Protein AF-0000000078669072 (afdb_homodimer)

InterPro domains:
  IPR003142 Biotin protein ligase, C-terminal [PF02237] (201-247)
  IPR004143 Biotinyl protein ligase (BPL) and lipoyl protein ligase (LPL), catalytic domain [PF03099] (19-138)
  IPR004143 Biotinyl protein ligase (BPL) and lipoyl protein ligase (LPL), catalytic domain [PS51733] (8-183)
  IPR004408 Biotin--acetyl-CoA-carboxylase ligase [TIGR00121] (12-247)
  IPR004408 Biotin--acetyl-CoA-carboxylase ligase [cd16442] (12-182)
  IPR008988 Transcriptional repressor, C-terminal [SSF50037] (202-247)
  IPR045864 Class II Aminoacyl-tRNA synthetase/Biotinyl protein ligase (BPL) and lipoyl protein ligase (LPL) [G3DSA:3.30.930.10] (1-196)
  IPR045864 Class II Aminoacyl-tRNA synthetase/Biotinyl protein ligase (BPL) and lipoyl protein ligase (LPL) [SSF55681] (4-198)

Nearest PDB structures (foldseek):
  2dkg-assembly1_A  TM=9.792E-01  e=9.071E-36  Pyrococcus horikoshii OT3
  2dve-assembly1_B  TM=9.594E-01  e=8.197E-35  Pyrococcus horikoshii
  2e41-assembly1_B  TM=9.534E-01  e=4.828E-34  Pyrococcus horikoshii OT3
  2ejf-assembly2_B  TM=9.557E-01  e=6.298E-33  Pyrococcus horikoshii OT3
  2dxu-assembly1_B  TM=9.522E-01  e=3.943E-32  Pyrococcus horikoshii

Secondary structure (DSSP, 8-state):
------SSTTSEEEEEEEES-HHHHHHHHGGGS-TT-EEEEEEESS-B-GGG-B--B-TTSEEEEEEE-----GGGTTHHHHHHHHHHHHHHHHTT---EEETTTEEEETTEEEEEEEEEEEEETTEEEEEEEEEEE-SSSPPPGGGTTTB--HHHHHSS---HHHHHHHHHHHHHHHHHHHHTT-HHHHHHHHHHTBSSTTSEEEEE-SS-EEEEEEEEE-TTSPEEEE-TTS-EEEE-TTS-EEEE-/------SSTTSEEEEEEEES-HHHHHHHHGGGS-TT-EEEEEEESS-B-GGG-B--B-TTSEEEEEEE-----GGGTTHHHHHHHHHHHHHHHHTT---EEETTTEEEETTEEEEEEEEEEEEETTEEEEEEEEEEE-SSSPPPGGGTTTB--HHHHHSS---HHHHHHHHHHHHHHHHHHHHTT-HHHHHHHHHHTBSSTTSEEEEE-SS-EEEEEEEEE-TTSPEEEE-TTS-EEEE-TTS-EEEE-

Sequence (498 aa):
MLDINTEIIGRKVIYLQEVESTNELAKKIAPQEEEGTIIVADIQRRGRGRKLRKWISPKGGLWMSVILKPNVHLVHITKLVFVSALAVVETLAEFGIEGKIKWPNDVLVNRKKICGILSEGKYSTDSVEYVVLGIGLNVNNEIPVDLLDVAISMKDVLGFRVPLVEVFRNLLEKLDKWYLRYLDGQYALILEEWKAYSAVIGKEVRIVGDNEEIIGTAVDVSDDGSLIIALKDGTLKKIYYGDVSLRFSMLDINTEIIGRKVIYLQEVESTNELAKKIAPQEEEGTIIVADIQRRGRGRKLRKWISPKGGLWMSVILKPNVHLVHITKLVFVSALAVVETLAEFGIEGKIKWPNDVLVNRKKICGILSEGKYSTDSVEYVVLGIGLNVNNEIPVDLLDVAISMKDVLGFRVPLVEVFRNLLEKLDKWYLRYLDGQYALILEEWKAYSAVIGKEVRIVGDNEEIIGTAVDVSDDGSLIIALKDGTLKKIYYGDVSLRFS

Foldseek 3Di:
DLPFDFDFAPPAEAEEQEEQAQLVVCVVCLLPDGFRYKYWYQAHNAYADAPRDGDHRHGQKTKMKGKHFAWDWPLQQQLLLLLLQLLLQVLLVVVPFHWFAEPDFFIDGPQATFKGWDKDFDDDPTGTSIIMIIMIGAAGDDDDPVRPVHHDYVCRVVVHHDDPSSSVSSSRRSSSVSVVCVSVVVQVVSQVSNVVRHPQAQAWKWKDFPPDIAIFHFHGADSSGWTWGQHPVRDIDTHDDRGIDIGGD/DLPFDFDFAPPAEAEEQEDQAQLVVCVVCLLPDGFRYKYWYQAHNADADAPRDGDHRHGQWTKMKGKHFAWDWPLQQQLLLLLLQLLLQVLCVVVVFHWFAEPPFFIDGPQATFKGWDKDFDDDPTGTSIIMIIMIGAAGDDDDPVRVVHHDYVCRVVVHHDDPSSSVSSSRRSSNVSVVCVSVVVQVVSQVSNVVRHPQAQAWKWKDFPPDIAIFHFHGADSSGWTWGQHPVRDIDTHDDRGIDIGGD

Structure (mmCIF, N/CA/C/O backbone):
data_AF-0000000078669072-model_v1
#
loop_
_entity.id
_entity.type
_entity.pdbx_description
1 polymer 'Biotin-protein ligase'
#
loop_
_atom_site.group_PDB
_atom_site.id
_atom_site.type_symbol
_atom_site.label_atom_id
_atom_site.label_alt_id
_atom_site.label_comp_id
_atom_site.label_asym_id
_atom_site.label_entity_id
_atom_site.label_seq_id
_atom_site.pdbx_PDB_ins_code
_atom_site.Cartn_x
_atom_site.Cartn_y
_atom_site.Cartn_z
_atom_site.occupancy
_atom_site.B_iso_or_equiv
_atom_site.auth_seq_id
_atom_site.auth_comp_id
_atom_site.auth_asym_id
_atom_site.auth_atom_id
_atom_site.pdbx_PDB_model_num
ATOM 1 N N . MET A 1 1 ? -8.117 3.502 1.57 1 88.44 1 MET A N 1
ATOM 2 C CA . MET A 1 1 ? -7.363 3.961 0.411 1 88.44 1 MET A CA 1
ATOM 3 C C . MET A 1 1 ? -7.555 3.018 -0.772 1 88.44 1 MET A C 1
ATOM 5 O O . MET A 1 1 ? -7.848 3.461 -1.884 1 88.44 1 MET A O 1
ATOM 9 N N . LEU A 1 2 ? -7.406 1.741 -0.565 1 88.75 2 LEU A N 1
ATOM 10 C CA . LEU A 1 2 ? -7.531 0.779 -1.654 1 88.75 2 LEU A CA 1
ATOM 11 C C . LEU A 1 2 ? -8.938 0.185 -1.699 1 88.75 2 LEU A C 1
ATOM 13 O O . LEU A 1 2 ? -9.32 -0.438 -2.691 1 88.75 2 LEU A O 1
ATOM 17 N N . ASP A 1 3 ? -9.742 0.428 -0.735 1 85.06 3 ASP A N 1
ATOM 18 C CA . ASP A 1 3 ? -11.125 -0.04 -0.673 1 85.06 3 ASP A CA 1
ATOM 19 C C . ASP A 1 3 ? -11.203 -1.546 -0.914 1 85.06 3 ASP A C 1
ATOM 21 O O . ASP A 1 3 ? -11.984 -2.004 -1.755 1 85.06 3 ASP A O 1
ATOM 25 N N . ILE A 1 4 ? -10.32 -2.271 -0.285 1 89.56 4 ILE A N 1
ATOM 26 C CA . ILE A 1 4 ? -10.305 -3.727 -0.397 1 89.56 4 ILE A CA 1
ATOM 27 C C . ILE A 1 4 ? -11.328 -4.332 0.555 1 89.56 4 ILE A C 1
ATOM 29 O O . ILE A 1 4 ? -11.32 -4.047 1.755 1 89.56 4 ILE A O 1
ATOM 33 N N . ASN A 1 5 ? -12.234 -5.047 0.051 1 90.38 5 ASN A N 1
ATOM 34 C CA . ASN A 1 5 ? -13.258 -5.734 0.83 1 90.38 5 ASN A CA 1
ATOM 35 C C . ASN A 1 5 ? -12.992 -7.238 0.899 1 90.38 5 ASN A C 1
ATOM 37 O O . ASN A 1 5 ? -13.547 -8.008 0.108 1 90.38 5 ASN A O 1
ATOM 41 N N . THR A 1 6 ? -12.172 -7.695 1.746 1 95.38 6 THR A N 1
ATOM 42 C CA . THR A 1 6 ? -11.773 -9.094 1.903 1 95.38 6 THR A CA 1
ATOM 43 C C . THR A 1 6 ? -11.781 -9.492 3.375 1 95.38 6 THR A C 1
ATOM 45 O O . THR A 1 6 ? -11.805 -8.633 4.258 1 95.38 6 THR A O 1
ATOM 48 N N . GLU A 1 7 ? -11.828 -10.727 3.609 1 95.88 7 GLU A N 1
ATOM 49 C CA . GLU A 1 7 ? -11.82 -11.242 4.973 1 95.88 7 GLU A CA 1
ATOM 50 C C . GLU A 1 7 ? -10.398 -11.555 5.438 1 95.88 7 GLU A C 1
ATOM 52 O O . GLU A 1 7 ? -10.023 -11.219 6.562 1 95.88 7 GLU A O 1
ATOM 57 N N . ILE A 1 8 ? -9.625 -12.172 4.59 1 97.5 8 ILE A N 1
ATOM 58 C CA . ILE A 1 8 ? -8.297 -12.617 4.988 1 97.5 8 ILE A CA 1
ATOM 59 C C . ILE A 1 8 ? -7.242 -11.953 4.113 1 97.5 8 ILE A C 1
ATOM 61 O O . ILE A 1 8 ? -6.289 -11.359 4.621 1 97.5 8 ILE A O 1
ATOM 65 N N . ILE A 1 9 ? -7.438 -12 2.795 1 98.12 9 ILE A N 1
ATOM 66 C CA . ILE A 1 9 ? -6.422 -11.617 1.82 1 98.12 9 ILE A CA 1
ATOM 67 C C . ILE A 1 9 ? -6.383 -10.094 1.692 1 98.12 9 ILE A C 1
ATOM 69 O O . ILE A 1 9 ? -7.418 -9.453 1.491 1 98.12 9 ILE A O 1
ATOM 73 N N . GLY A 1 10 ? -5.242 -9.5 1.862 1 97.62 10 GLY A N 1
ATOM 74 C CA . GLY A 1 10 ? -5.066 -8.094 1.546 1 97.62 10 GLY A CA 1
ATOM 75 C C . GLY A 1 10 ? -5.301 -7.18 2.734 1 97.62 10 GLY A C 1
ATOM 76 O O . GLY A 1 10 ? -5.398 -5.961 2.578 1 97.62 10 GLY A O 1
ATOM 77 N N . ARG A 1 11 ? -5.449 -7.793 3.9 1 96.5 11 ARG A N 1
ATOM 78 C CA . ARG A 1 11 ? -5.574 -6.965 5.098 1 96.5 11 ARG A CA 1
ATOM 79 C C . ARG A 1 11 ? -4.312 -6.137 5.324 1 96.5 11 ARG A C 1
ATOM 81 O O . ARG A 1 11 ? -4.371 -5.059 5.918 1 96.5 11 ARG A O 1
ATOM 88 N N . LYS A 1 12 ? -3.229 -6.641 4.922 1 97.88 12 LYS A N 1
ATOM 89 C CA . LYS A 1 12 ? -1.944 -5.949 4.848 1 97.88 12 LYS A CA 1
ATOM 90 C C . LYS A 1 12 ? -1.338 -6.07 3.451 1 97.88 12 LYS A C 1
ATOM 92 O O . LYS A 1 12 ? -1.28 -7.168 2.887 1 97.88 12 LYS A O 1
ATOM 97 N N . VAL A 1 13 ? -0.982 -4.953 2.865 1 98.56 13 VAL A N 1
ATOM 98 C CA . VAL A 1 13 ? -0.354 -4.918 1.549 1 98.56 13 VAL A CA 1
ATOM 99 C C . VAL A 1 13 ? 0.987 -4.191 1.634 1 98.56 13 VAL A C 1
ATOM 101 O O . VAL A 1 13 ? 1.066 -3.082 2.164 1 98.56 13 VAL A O 1
ATOM 104 N N . ILE A 1 14 ? 2.004 -4.816 1.202 1 98.5 14 ILE A N 1
ATOM 105 C CA . ILE A 1 14 ? 3.322 -4.211 1.048 1 98.5 14 ILE A CA 1
ATOM 106 C C . ILE A 1 14 ? 3.584 -3.914 -0.427 1 98.5 14 ILE A C 1
ATOM 108 O O . ILE A 1 14 ? 3.705 -4.832 -1.241 1 98.5 14 ILE A O 1
ATOM 112 N N . TYR A 1 15 ? 3.609 -2.703 -0.78 1 98.25 15 TYR A N 1
ATOM 113 C CA . TYR A 1 15 ? 3.891 -2.254 -2.139 1 98.25 15 TYR A CA 1
ATOM 114 C C . TYR A 1 15 ? 5.336 -1.784 -2.27 1 98.25 15 TYR A C 1
ATOM 116 O O . TYR A 1 15 ? 5.832 -1.044 -1.418 1 98.25 15 TYR A O 1
ATOM 124 N N . LEU A 1 16 ? 6.02 -2.184 -3.305 1 98.06 16 LEU A N 1
ATOM 125 C CA . LEU A 1 16 ? 7.379 -1.764 -3.625 1 98.06 16 LEU A CA 1
ATOM 126 C C . LEU A 1 16 ? 7.465 -1.241 -5.055 1 98.06 16 LEU A C 1
ATOM 128 O O . LEU A 1 16 ? 6.891 -1.835 -5.973 1 98.06 16 LEU A O 1
ATOM 132 N N . GLN A 1 17 ? 8.211 -0.152 -5.238 1 96.94 17 GLN A N 1
ATOM 133 C CA . GLN A 1 17 ? 8.461 0.299 -6.602 1 96.94 17 GLN A CA 1
ATOM 134 C C . GLN A 1 17 ? 9.297 -0.717 -7.375 1 96.94 17 GLN A C 1
ATOM 136 O O . GLN A 1 17 ? 9.07 -0.938 -8.57 1 96.94 17 GLN A O 1
ATOM 141 N N . GLU A 1 18 ? 10.242 -1.271 -6.656 1 96.88 18 GLU A N 1
ATOM 142 C CA . GLU A 1 18 ? 11.117 -2.277 -7.25 1 96.88 18 GLU A CA 1
ATOM 143 C C . GLU A 1 18 ? 11.523 -3.332 -6.223 1 96.88 18 GLU A C 1
ATOM 145 O O . GLU A 1 18 ? 11.719 -3.018 -5.051 1 96.88 18 GLU A O 1
ATOM 150 N N . VAL A 1 19 ? 11.664 -4.559 -6.641 1 97.62 19 VAL A N 1
ATOM 151 C CA . VAL A 1 19 ? 12.086 -5.672 -5.793 1 97.62 19 VAL A CA 1
ATOM 152 C C . VAL A 1 19 ? 12.789 -6.73 -6.645 1 97.62 19 VAL A C 1
ATOM 154 O O . VAL A 1 19 ? 12.625 -6.762 -7.867 1 97.62 19 VAL A O 1
ATOM 157 N N . GLU A 1 20 ? 13.617 -7.547 -6.074 1 97.25 20 GLU A N 1
ATOM 158 C CA . GLU A 1 20 ? 14.188 -8.664 -6.82 1 97.25 20 GLU A CA 1
ATOM 159 C C . GLU A 1 20 ? 13.109 -9.656 -7.242 1 97.25 20 GLU A C 1
ATOM 161 O O . GLU A 1 20 ? 12.953 -9.945 -8.43 1 97.25 20 GLU A O 1
ATOM 166 N N . SER A 1 21 ? 12.359 -10.172 -6.258 1 97.69 21 SER A N 1
ATOM 167 C CA . SER A 1 21 ? 11.234 -11.07 -6.465 1 97.69 21 SER A CA 1
ATOM 168 C C . SER A 1 21 ? 10.227 -10.969 -5.328 1 97.69 21 SER A C 1
ATOM 170 O O . SER A 1 21 ? 10.594 -11.055 -4.156 1 97.69 21 SER A O 1
AT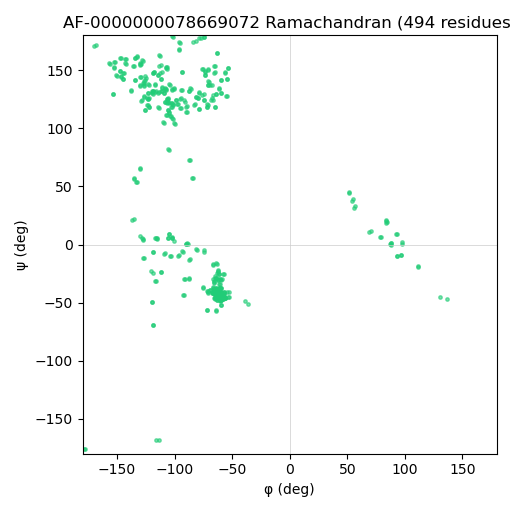OM 172 N N . THR A 1 22 ? 8.969 -10.797 -5.691 1 98.25 22 THR A N 1
ATOM 173 C CA . THR A 1 22 ? 7.945 -10.719 -4.656 1 98.25 22 THR A CA 1
ATOM 174 C C . THR A 1 22 ? 7.848 -12.039 -3.893 1 98.25 22 THR A C 1
ATOM 176 O O . THR A 1 22 ? 7.633 -12.047 -2.678 1 98.25 22 THR A O 1
ATOM 179 N N . ASN A 1 23 ? 8 -13.156 -4.578 1 97.31 23 ASN A N 1
ATOM 180 C CA . ASN A 1 23 ? 7.984 -14.445 -3.893 1 97.31 23 ASN A CA 1
ATOM 181 C C . ASN A 1 23 ? 9.148 -14.57 -2.91 1 97.31 23 ASN A C 1
ATOM 183 O O . ASN A 1 23 ? 8.969 -15.07 -1.797 1 97.31 23 ASN A O 1
ATOM 187 N N . GLU A 1 24 ? 10.312 -14.219 -3.398 1 96.5 24 GLU A N 1
ATOM 188 C CA . GLU A 1 24 ? 11.477 -14.312 -2.523 1 96.5 24 GLU A CA 1
ATOM 189 C C . GLU A 1 24 ? 11.289 -13.477 -1.264 1 96.5 24 GLU A C 1
ATOM 191 O O . GLU A 1 24 ? 11.586 -13.93 -0.157 1 96.5 24 GLU A O 1
ATOM 196 N N . LEU A 1 25 ? 10.844 -12.273 -1.454 1 97.69 25 LEU A N 1
ATOM 197 C CA . LEU A 1 25 ? 10.602 -11.414 -0.299 1 97.69 25 LEU A CA 1
ATOM 198 C C . LEU A 1 25 ? 9.516 -12.008 0.6 1 97.69 25 LEU A C 1
ATOM 200 O O . LEU A 1 25 ? 9.656 -12.008 1.825 1 97.69 25 LEU A O 1
ATOM 204 N N . ALA A 1 26 ? 8.43 -12.469 0.052 1 98.12 26 ALA A N 1
ATOM 205 C CA . ALA A 1 26 ? 7.348 -13.078 0.817 1 98.12 26 ALA A CA 1
ATOM 206 C C . ALA A 1 26 ? 7.855 -14.242 1.659 1 98.12 26 ALA A C 1
ATOM 208 O O . ALA A 1 26 ? 7.512 -14.359 2.838 1 98.12 26 ALA A O 1
ATOM 209 N N . LYS A 1 27 ? 8.648 -15.094 1.07 1 96.25 27 LYS A N 1
ATOM 210 C CA . LYS A 1 27 ? 9.195 -16.234 1.792 1 96.25 27 LYS A CA 1
ATOM 211 C C . LYS A 1 27 ? 10.039 -15.789 2.98 1 96.25 27 LYS A C 1
ATOM 213 O O . LYS A 1 27 ? 9.984 -16.391 4.055 1 96.25 27 LYS A O 1
ATOM 218 N N . LYS A 1 28 ? 10.812 -14.773 2.717 1 96.81 28 LYS A N 1
ATOM 219 C CA . LYS A 1 28 ? 11.703 -14.258 3.758 1 96.81 28 LYS A CA 1
ATOM 220 C C . LYS A 1 28 ? 10.906 -13.789 4.973 1 96.81 28 LYS A C 1
ATOM 222 O O . LYS A 1 28 ? 11.312 -14.016 6.113 1 96.81 28 LYS A O 1
ATOM 227 N N . ILE A 1 29 ? 9.773 -13.195 4.801 1 96.94 29 ILE A N 1
ATOM 228 C CA . ILE A 1 29 ? 9.086 -12.555 5.918 1 96.94 29 ILE A CA 1
ATOM 229 C C . ILE A 1 29 ? 7.93 -13.43 6.387 1 96.94 29 ILE A C 1
ATOM 231 O O . ILE A 1 29 ? 7.352 -13.188 7.449 1 96.94 29 ILE A O 1
ATOM 235 N N . ALA A 1 30 ? 7.578 -14.461 5.676 1 96.56 30 ALA A N 1
ATOM 236 C CA . ALA A 1 30 ? 6.391 -15.289 5.891 1 96.56 30 ALA A CA 1
ATOM 237 C C . ALA A 1 30 ? 6.324 -15.789 7.328 1 96.56 30 ALA A C 1
ATOM 239 O O . ALA A 1 30 ? 5.266 -15.75 7.957 1 96.56 30 ALA A O 1
ATOM 240 N N . PRO A 1 31 ? 7.434 -16.281 7.906 1 94.69 31 PRO A N 1
ATOM 241 C CA . PRO A 1 31 ? 7.348 -16.844 9.258 1 94.69 31 PRO A CA 1
ATOM 242 C C . PRO A 1 31 ? 6.824 -15.828 10.281 1 94.69 31 PRO A C 1
ATOM 244 O O . PRO A 1 31 ? 6.164 -16.219 11.25 1 94.69 31 PRO A O 1
ATOM 247 N N . GLN A 1 32 ? 6.996 -14.492 10.023 1 94.88 32 GLN A N 1
ATOM 248 C CA . GLN A 1 32 ? 6.633 -13.477 11.008 1 94.88 32 GLN A CA 1
ATOM 249 C C . GLN A 1 32 ? 5.484 -12.609 10.5 1 94.88 32 GLN A C 1
ATOM 251 O O . GLN A 1 32 ? 5.137 -11.602 11.125 1 94.88 32 GLN A O 1
ATOM 256 N N . GLU A 1 33 ? 5.004 -12.961 9.422 1 96.5 33 GLU A N 1
ATOM 257 C CA . GLU A 1 33 ? 3.963 -12.141 8.812 1 96.5 33 GLU A CA 1
ATOM 258 C C . GLU A 1 33 ? 2.596 -12.805 8.914 1 96.5 33 GLU A C 1
ATOM 260 O O . GLU A 1 33 ? 2.5 -14.039 8.914 1 96.5 33 GLU A O 1
ATOM 265 N N . GLU A 1 34 ? 1.589 -12.016 8.961 1 96.94 34 GLU A N 1
ATOM 266 C CA . GLU A 1 34 ? 0.23 -12.539 9.055 1 96.94 34 GLU A CA 1
ATOM 267 C C . GLU A 1 34 ? -0.224 -13.148 7.73 1 96.94 34 GLU A C 1
ATOM 269 O O . GLU A 1 34 ? 0.178 -12.688 6.66 1 96.94 34 GLU A O 1
ATOM 274 N N . GLU A 1 35 ? -1.047 -14.219 7.82 1 98.12 35 GLU A N 1
ATOM 275 C CA . GLU A 1 35 ? -1.693 -14.781 6.641 1 98.12 35 GLU A CA 1
ATOM 276 C C . GLU A 1 35 ? -2.484 -13.719 5.883 1 98.12 35 GLU A C 1
ATOM 278 O O . GLU A 1 35 ? -3.145 -12.875 6.492 1 98.12 35 GLU A O 1
ATOM 283 N N . GLY A 1 36 ? -2.43 -13.828 4.594 1 98.38 36 GLY A N 1
ATOM 284 C CA . GLY A 1 36 ? -3.189 -12.914 3.756 1 98.38 36 GLY A CA 1
ATOM 285 C C . GLY A 1 36 ? -2.389 -11.703 3.318 1 98.38 36 GLY A C 1
ATOM 286 O O . GLY A 1 36 ? -2.834 -10.93 2.463 1 98.38 36 GLY A O 1
ATOM 287 N N . THR A 1 37 ? -1.19 -11.469 3.863 1 98.69 37 THR A N 1
ATOM 288 C CA . THR A 1 37 ? -0.353 -10.336 3.48 1 98.69 37 THR A CA 1
ATOM 289 C C . THR A 1 37 ? 0.03 -10.422 2.006 1 98.69 37 THR A C 1
ATOM 291 O O . THR A 1 37 ? 0.388 -11.5 1.514 1 98.69 37 THR A O 1
ATOM 294 N N . ILE A 1 38 ? -0.096 -9.32 1.34 1 98.75 38 ILE A N 1
ATOM 295 C CA . ILE A 1 38 ? 0.246 -9.234 -0.076 1 98.75 38 ILE A CA 1
ATOM 296 C C . ILE A 1 38 ? 1.544 -8.445 -0.244 1 98.75 38 ILE A C 1
ATOM 298 O O . ILE A 1 38 ? 1.74 -7.414 0.402 1 98.75 38 ILE A O 1
ATOM 302 N N . ILE A 1 39 ? 2.441 -8.922 -1.012 1 98.75 39 ILE A N 1
ATOM 303 C CA . ILE A 1 39 ? 3.553 -8.148 -1.557 1 98.75 39 ILE A CA 1
ATOM 304 C C . ILE A 1 39 ? 3.309 -7.867 -3.037 1 98.75 39 ILE A C 1
ATOM 306 O O . ILE A 1 39 ? 3.029 -8.781 -3.812 1 98.75 39 ILE A O 1
ATOM 310 N N . VAL A 1 40 ? 3.34 -6.672 -3.434 1 98.62 40 VAL A N 1
ATOM 311 C CA . VAL A 1 40 ? 3.133 -6.285 -4.824 1 98.62 40 VAL A CA 1
ATOM 312 C C . VAL A 1 40 ? 4.191 -5.266 -5.242 1 98.62 40 VAL A C 1
ATOM 314 O O . VAL A 1 40 ? 4.609 -4.43 -4.434 1 98.62 40 VAL A O 1
ATOM 317 N N . ALA A 1 41 ? 4.676 -5.367 -6.48 1 98.12 41 ALA A N 1
ATOM 318 C CA . ALA A 1 41 ? 5.742 -4.477 -6.938 1 98.12 41 ALA A CA 1
ATOM 319 C C . ALA A 1 41 ? 5.453 -3.951 -8.336 1 98.12 41 ALA A C 1
ATOM 321 O O . ALA A 1 41 ? 4.797 -4.625 -9.141 1 98.12 41 ALA A O 1
ATOM 322 N N . ASP A 1 42 ? 6 -2.773 -8.641 1 97.69 42 ASP A N 1
ATOM 323 C CA . ASP A 1 42 ? 5.914 -2.236 -9.992 1 97.69 42 ASP A CA 1
ATOM 324 C C . ASP A 1 42 ? 6.871 -2.963 -10.938 1 97.69 42 ASP A C 1
ATOM 326 O O . ASP A 1 42 ? 6.574 -3.131 -12.117 1 97.69 42 ASP A O 1
ATOM 330 N N . ILE A 1 43 ? 8.039 -3.293 -10.367 1 97.69 43 ILE A N 1
ATOM 331 C CA . ILE A 1 43 ? 9.086 -3.926 -11.156 1 97.69 43 ILE A CA 1
ATOM 332 C C . ILE A 1 43 ? 9.734 -5.055 -10.359 1 97.69 43 ILE A C 1
ATOM 334 O O . ILE A 1 43 ? 10 -4.898 -9.164 1 97.69 43 ILE A O 1
ATOM 338 N N . GLN A 1 44 ? 9.891 -6.184 -10.961 1 97.81 44 GLN A N 1
ATOM 339 C CA . GLN A 1 44 ? 10.766 -7.223 -10.43 1 97.81 44 GLN A CA 1
ATOM 340 C C . GLN A 1 44 ? 12.031 -7.355 -11.273 1 97.81 44 GLN A C 1
ATOM 342 O O . GLN A 1 44 ? 11.961 -7.422 -12.5 1 97.81 44 GLN A O 1
ATOM 347 N N . ARG A 1 45 ? 13.141 -7.43 -10.633 1 96.88 45 ARG A N 1
ATOM 348 C CA . ARG A 1 45 ? 14.406 -7.57 -11.352 1 96.88 45 ARG A CA 1
ATOM 349 C C . ARG A 1 45 ? 14.719 -9.039 -11.625 1 96.88 45 ARG A C 1
ATOM 351 O O . ARG A 1 45 ? 15.414 -9.352 -12.594 1 96.88 45 ARG A O 1
ATOM 358 N N . ARG A 1 46 ? 14.227 -9.891 -10.719 1 95.06 46 ARG A N 1
ATOM 359 C CA . ARG A 1 46 ? 14.438 -11.328 -10.852 1 95.06 46 ARG A CA 1
ATOM 360 C C . ARG A 1 46 ? 13.141 -12.094 -10.648 1 95.06 46 ARG A C 1
ATOM 362 O O . ARG A 1 46 ? 13.078 -13.008 -9.82 1 95.06 46 ARG A O 1
ATOM 369 N N . GLY A 1 47 ? 12.195 -11.641 -11.445 1 94.25 47 GLY A N 1
ATOM 370 C CA . GLY A 1 47 ? 10.953 -12.398 -11.398 1 94.25 47 GLY A CA 1
ATOM 371 C C . GLY A 1 47 ? 11.148 -13.875 -11.695 1 94.25 47 GLY A C 1
ATOM 372 O O . GLY A 1 47 ? 11.992 -14.242 -12.508 1 94.25 47 GLY A O 1
ATOM 373 N N . ARG A 1 48 ? 10.344 -14.727 -11.094 1 89.25 48 ARG A N 1
ATOM 374 C CA . ARG A 1 48 ? 10.578 -16.172 -11.203 1 89.25 48 ARG A CA 1
ATOM 375 C C . ARG A 1 48 ? 9.344 -16.891 -11.727 1 89.25 48 ARG A C 1
ATOM 377 O O . ARG A 1 48 ? 8.211 -16.516 -11.398 1 89.25 48 ARG A O 1
ATOM 384 N N . GLY A 1 49 ? 9.664 -17.828 -12.477 1 89.19 49 GLY A N 1
ATOM 385 C CA . GLY A 1 49 ? 8.68 -18.844 -12.859 1 89.19 49 GLY A CA 1
ATOM 386 C C . GLY A 1 49 ? 9 -20.219 -12.305 1 89.19 49 GLY A C 1
ATOM 387 O O . GLY A 1 49 ? 9.805 -20.359 -11.383 1 89.19 49 GLY A O 1
ATOM 388 N N . ARG A 1 50 ? 8.305 -21.188 -12.805 1 82.5 50 ARG A N 1
ATOM 389 C CA . ARG A 1 50 ? 8.578 -22.562 -12.383 1 82.5 50 ARG A CA 1
ATOM 390 C C . ARG A 1 50 ? 9.914 -23.047 -12.945 1 82.5 50 ARG A C 1
ATOM 392 O O . ARG A 1 50 ? 10.359 -22.562 -13.992 1 82.5 50 ARG A O 1
ATOM 399 N N . LYS A 1 51 ? 10.508 -23.906 -12.242 1 80.44 51 LYS A N 1
ATOM 400 C CA . LYS A 1 51 ? 11.734 -24.578 -12.664 1 80.44 51 LYS A CA 1
ATOM 401 C C . LYS A 1 51 ? 12.828 -23.562 -13 1 80.44 51 LYS A C 1
ATOM 403 O O . LYS A 1 51 ? 13.461 -23.656 -14.055 1 80.44 51 LYS A O 1
ATOM 408 N N . LEU A 1 52 ? 12.875 -22.406 -12.344 1 77.44 52 LEU A N 1
ATOM 409 C CA . LEU A 1 52 ? 13.93 -21.406 -12.398 1 77.44 52 LEU A CA 1
ATOM 410 C C . LEU A 1 52 ? 13.805 -20.547 -13.656 1 77.44 52 LEU A C 1
ATOM 412 O O . LEU A 1 52 ? 14.758 -19.859 -14.039 1 77.44 52 LEU A O 1
ATOM 416 N N . ARG A 1 53 ? 12.727 -20.797 -14.328 1 86.12 53 ARG A N 1
ATOM 417 C CA . ARG A 1 53 ? 12.484 -19.875 -15.43 1 86.12 53 ARG A CA 1
ATOM 418 C C . ARG A 1 53 ? 12.273 -18.453 -14.922 1 86.12 53 ARG A C 1
ATOM 420 O O . ARG A 1 53 ? 12.062 -18.25 -13.727 1 86.12 53 ARG A O 1
ATOM 427 N N . LYS A 1 54 ? 12.375 -17.547 -15.883 1 90.06 54 LYS A N 1
ATOM 428 C CA . LYS A 1 54 ? 12.234 -16.125 -15.539 1 90.06 54 LYS A CA 1
ATOM 429 C C . LYS A 1 54 ? 10.867 -15.594 -15.953 1 90.06 54 LYS A C 1
ATOM 431 O O . LYS A 1 54 ? 10.336 -15.984 -17 1 90.06 54 LYS A O 1
ATOM 436 N N . TRP A 1 55 ? 10.328 -14.891 -15.18 1 93.5 55 TRP A N 1
ATOM 437 C CA . TRP A 1 55 ? 9.141 -14.102 -15.516 1 93.5 55 TRP A CA 1
ATOM 438 C C . TRP A 1 55 ? 9.5 -12.625 -15.688 1 93.5 55 TRP A C 1
ATOM 440 O O . TRP A 1 55 ? 9.953 -11.977 -14.742 1 93.5 55 TRP A O 1
ATOM 450 N N . ILE A 1 56 ? 9.391 -12.109 -16.859 1 94.19 56 ILE A N 1
ATOM 451 C CA . ILE A 1 56 ? 9.703 -10.711 -17.141 1 94.19 56 ILE A CA 1
ATOM 452 C C . ILE A 1 56 ? 8.641 -9.805 -16.516 1 94.19 56 ILE A C 1
ATOM 454 O O . ILE A 1 56 ? 7.457 -9.898 -16.875 1 94.19 56 ILE A O 1
ATOM 458 N N . SER A 1 57 ? 9.039 -8.938 -15.648 1 97.12 57 SER A N 1
ATOM 459 C CA . SER A 1 57 ? 8.102 -8.18 -14.836 1 97.12 57 SER A CA 1
ATOM 460 C C . SER A 1 57 ? 8.422 -6.688 -14.875 1 97.12 57 SER A C 1
ATOM 462 O O . SER A 1 57 ? 8.75 -6.09 -13.844 1 97.12 57 SER A O 1
ATOM 464 N N . PRO A 1 58 ? 8.289 -6.012 -16.062 1 97.25 58 PRO A N 1
ATOM 465 C CA . PRO A 1 58 ? 8.445 -4.555 -16.141 1 97.25 58 PRO A CA 1
ATOM 466 C C . PRO A 1 58 ? 7.254 -3.799 -15.57 1 97.25 58 PRO A C 1
ATOM 468 O O . PRO A 1 58 ? 6.289 -4.414 -15.109 1 97.25 58 PRO A O 1
ATOM 471 N N . LYS A 1 59 ? 7.324 -2.488 -15.578 1 97.06 59 LYS A N 1
ATOM 472 C CA . LYS A 1 59 ? 6.207 -1.658 -15.141 1 97.06 59 LYS A CA 1
ATOM 473 C C . LYS A 1 59 ? 4.965 -1.921 -15.984 1 97.06 59 LYS A C 1
ATOM 475 O O . LYS A 1 59 ? 5.059 -2.094 -17.203 1 97.06 59 LYS A O 1
ATOM 480 N N . GLY A 1 60 ? 3.842 -1.901 -15.289 1 97.62 60 GLY A N 1
ATOM 481 C CA . GLY A 1 60 ? 2.586 -1.998 -16.016 1 97.62 60 GLY A CA 1
ATOM 482 C C . GLY A 1 60 ? 1.854 -3.305 -15.773 1 97.62 60 GLY A C 1
ATOM 483 O O . GLY A 1 60 ? 0.674 -3.432 -16.109 1 97.62 60 GLY A O 1
ATOM 484 N N . GLY A 1 61 ? 2.48 -4.336 -15.312 1 98.25 61 GLY A N 1
ATOM 485 C CA . GLY A 1 61 ? 1.847 -5.594 -14.945 1 98.25 61 GLY A CA 1
ATOM 486 C C . GLY A 1 61 ? 1.542 -5.691 -13.461 1 98.25 61 GLY A C 1
ATOM 487 O O . GLY A 1 61 ? 1.84 -4.77 -12.695 1 98.25 61 GLY A O 1
ATOM 488 N N . LEU A 1 62 ? 0.804 -6.609 -13.086 1 98.44 62 LEU A N 1
ATOM 489 C CA . LEU A 1 62 ? 0.547 -6.918 -11.688 1 98.44 62 LEU A CA 1
ATOM 490 C C . LEU A 1 62 ? 1.399 -8.094 -11.227 1 98.44 62 LEU A C 1
ATOM 492 O O . LEU A 1 62 ? 1.157 -9.234 -11.625 1 98.44 62 LEU A O 1
ATOM 496 N N . TRP A 1 63 ? 2.404 -7.809 -10.508 1 98.56 63 TRP A N 1
ATOM 497 C CA . TRP A 1 63 ? 3.332 -8.773 -9.93 1 98.56 63 TRP A CA 1
ATOM 498 C C . TRP A 1 63 ? 3.164 -8.859 -8.414 1 98.56 63 TRP A C 1
ATOM 500 O O . TRP A 1 63 ? 3.611 -7.973 -7.688 1 98.56 63 TRP A O 1
ATOM 510 N N . MET A 1 64 ? 2.533 -9.922 -7.953 1 98.62 64 MET A N 1
ATOM 511 C CA . MET A 1 64 ? 2.221 -9.961 -6.527 1 98.62 64 MET A CA 1
ATOM 512 C C . MET A 1 64 ? 2.389 -11.367 -5.969 1 98.62 64 MET A C 1
ATOM 514 O O . MET A 1 64 ? 2.371 -12.344 -6.719 1 98.62 64 MET A O 1
ATOM 518 N N . SER A 1 65 ? 2.619 -11.406 -4.711 1 98.69 65 SER A N 1
ATOM 519 C CA . SER A 1 65 ? 2.668 -12.641 -3.939 1 98.69 65 SER A CA 1
ATOM 520 C C . SER A 1 65 ? 1.783 -12.555 -2.701 1 98.69 65 SER A C 1
ATOM 522 O O . SER A 1 65 ? 1.666 -11.492 -2.088 1 98.69 65 SER A O 1
ATOM 524 N N . VAL A 1 66 ?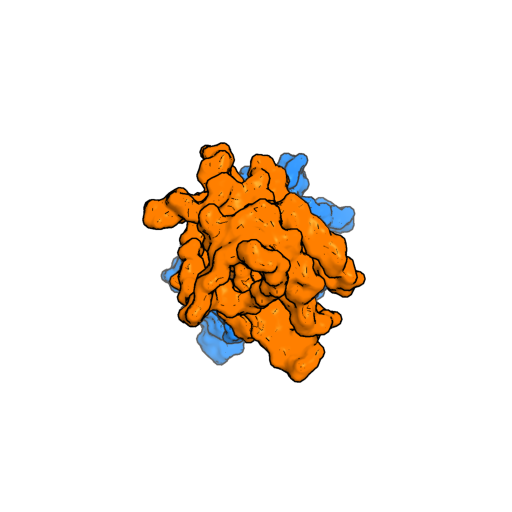 1.192 -13.625 -2.381 1 98.69 66 VAL A N 1
ATOM 525 C CA . VAL A 1 66 ? 0.353 -13.703 -1.188 1 98.69 66 VAL A CA 1
ATOM 526 C C . VAL A 1 66 ? 0.917 -14.75 -0.228 1 98.69 66 VAL A C 1
ATOM 528 O O . VAL A 1 66 ? 1.292 -15.844 -0.645 1 98.69 66 VAL A O 1
ATOM 531 N N . ILE A 1 67 ? 1.046 -14.391 1.053 1 98.44 67 ILE A N 1
ATOM 532 C CA . ILE A 1 67 ? 1.453 -15.328 2.098 1 98.44 67 ILE A CA 1
ATOM 533 C C . ILE A 1 67 ? 0.221 -16.016 2.688 1 98.44 67 ILE A C 1
ATOM 535 O O . ILE A 1 67 ? -0.652 -15.344 3.252 1 98.44 67 ILE A O 1
ATOM 539 N N . LEU A 1 68 ? 0.151 -17.297 2.574 1 97.75 68 LEU A N 1
ATOM 540 C CA . LEU A 1 68 ? -0.95 -18.078 3.125 1 97.75 68 LEU A CA 1
ATOM 541 C C . LEU A 1 68 ? -0.443 -19.078 4.16 1 97.75 68 LEU A C 1
ATOM 543 O O . LEU A 1 68 ? 0.671 -19.594 4.035 1 97.75 68 LEU A O 1
ATOM 547 N N . LYS A 1 69 ? -1.272 -19.344 5.156 1 96.06 69 LYS A N 1
ATOM 548 C CA . LYS A 1 69 ? -0.945 -20.297 6.223 1 96.06 69 LYS A CA 1
ATOM 549 C C . LYS A 1 69 ? -2.125 -21.219 6.52 1 96.06 69 LYS A C 1
ATOM 551 O O . LYS A 1 69 ? -2.541 -21.344 7.672 1 96.06 69 LYS A O 1
ATOM 556 N N . PRO A 1 70 ? -2.551 -21.875 5.496 1 93.56 70 PRO A N 1
ATOM 557 C CA . PRO A 1 70 ? -3.732 -22.719 5.703 1 93.56 70 PRO A CA 1
ATOM 558 C C . PRO A 1 70 ? -3.436 -23.953 6.551 1 93.56 70 PRO A C 1
ATOM 560 O O . PRO A 1 70 ? -2.361 -24.547 6.426 1 93.56 70 PRO A O 1
ATOM 563 N N . ASN A 1 71 ? -4.336 -24.203 7.43 1 90.25 71 ASN A N 1
ATOM 564 C CA . ASN A 1 71 ? -4.277 -25.438 8.188 1 90.25 71 ASN A CA 1
ATOM 565 C C . ASN A 1 71 ? -4.984 -26.578 7.449 1 90.25 71 ASN A C 1
ATOM 567 O O . ASN A 1 71 ? -6.07 -27 7.848 1 90.25 71 ASN A O 1
ATOM 571 N N . VAL A 1 72 ? -4.359 -27.047 6.414 1 86.5 72 VAL A N 1
ATOM 572 C CA . VAL A 1 72 ? -4.93 -28.109 5.582 1 86.5 72 VAL A CA 1
ATOM 573 C C . VAL A 1 72 ? -3.887 -29.188 5.336 1 86.5 72 VAL A C 1
ATOM 575 O O . VAL A 1 72 ? -2.693 -28.969 5.559 1 86.5 72 VAL A O 1
ATOM 578 N N . HIS A 1 73 ? -4.406 -30.344 4.934 1 84.5 73 HIS A N 1
ATOM 579 C CA . HIS A 1 73 ? -3.508 -31.438 4.57 1 84.5 73 HIS A CA 1
ATOM 580 C C . HIS A 1 73 ? -2.686 -31.078 3.336 1 84.5 73 HIS A C 1
ATOM 582 O O . HIS A 1 73 ? -3.186 -30.422 2.418 1 84.5 73 HIS A O 1
ATOM 588 N N . LEU A 1 74 ? -1.485 -31.594 3.268 1 83.38 74 LEU A N 1
ATOM 589 C CA . LEU A 1 74 ? -0.512 -31.281 2.227 1 83.38 74 LEU A CA 1
ATOM 590 C C . LEU A 1 74 ? -1.054 -31.641 0.85 1 83.38 74 LEU A C 1
ATOM 592 O O . LEU A 1 74 ? -0.714 -31 -0.146 1 83.38 74 LEU A O 1
ATOM 596 N N . VAL A 1 75 ? -1.896 -32.656 0.807 1 83.38 75 VAL A N 1
ATOM 597 C CA . VAL A 1 75 ? -2.41 -33.156 -0.459 1 83.38 75 VAL A CA 1
ATOM 598 C C . VAL A 1 75 ? -3.229 -32.094 -1.161 1 83.38 75 VAL A C 1
ATOM 600 O O . VAL A 1 75 ? -3.434 -32.125 -2.375 1 83.38 75 VAL A O 1
ATOM 603 N N . HIS A 1 76 ? -3.639 -31.062 -0.416 1 87.62 76 HIS A N 1
ATOM 604 C CA . HIS A 1 76 ? -4.539 -30.078 -0.984 1 87.62 76 HIS A CA 1
ATOM 605 C C . HIS A 1 76 ? -3.787 -28.812 -1.375 1 87.62 76 HIS A C 1
ATOM 607 O O . HIS A 1 76 ? -4.383 -27.859 -1.886 1 87.62 76 HIS A O 1
ATOM 613 N N . ILE A 1 77 ? -2.537 -28.766 -1.291 1 87.44 77 ILE A N 1
ATOM 614 C CA . ILE A 1 77 ? -1.75 -27.562 -1.517 1 87.44 77 ILE A CA 1
ATOM 615 C C . ILE A 1 77 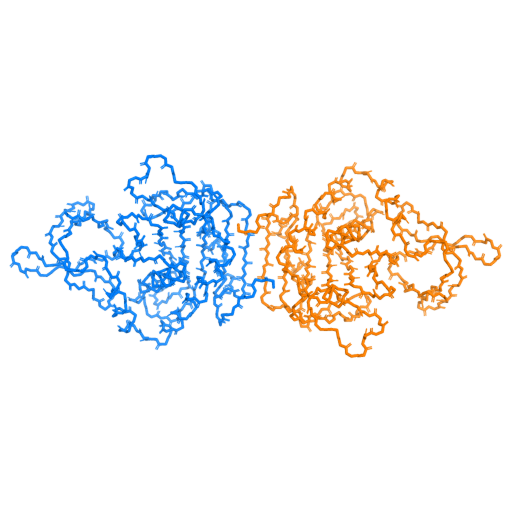? -1.85 -27.141 -2.982 1 87.44 77 ILE A C 1
ATOM 617 O O . ILE A 1 77 ? -1.929 -25.953 -3.293 1 87.44 77 ILE A O 1
ATOM 621 N N . THR A 1 78 ? -1.882 -28.109 -3.838 1 88.44 78 THR A N 1
ATOM 622 C CA . THR A 1 78 ? -1.943 -27.828 -5.27 1 88.44 78 THR A CA 1
ATOM 623 C C . THR A 1 78 ? -3.205 -27.047 -5.613 1 88.44 78 THR A C 1
ATOM 625 O O . THR A 1 78 ? -3.201 -26.234 -6.531 1 88.44 78 THR A O 1
ATOM 628 N N . LYS A 1 79 ? -4.238 -27.266 -4.855 1 93.31 79 LYS A N 1
ATOM 629 C CA . LYS A 1 79 ? -5.516 -26.609 -5.125 1 93.31 79 LYS A CA 1
ATOM 630 C C . LYS A 1 79 ? -5.418 -25.109 -4.914 1 93.31 79 LYS A C 1
ATOM 632 O O . LYS A 1 79 ? -6.273 -24.359 -5.387 1 93.31 79 LYS A O 1
ATOM 637 N N . LEU A 1 80 ? -4.406 -24.672 -4.215 1 94.88 80 LEU A N 1
ATOM 638 C CA . LEU A 1 80 ? -4.203 -23.234 -4.059 1 94.88 80 LEU A CA 1
ATOM 639 C C . LEU A 1 80 ? -3.879 -22.594 -5.402 1 94.88 80 LEU A C 1
ATOM 641 O O . LEU A 1 80 ? -4.258 -21.438 -5.645 1 94.88 80 LEU A O 1
ATOM 645 N N . VAL A 1 81 ? -3.223 -23.312 -6.238 1 95.31 81 VAL A N 1
ATOM 646 C CA . VAL A 1 81 ? -2.932 -22.844 -7.586 1 95.31 81 VAL A CA 1
ATOM 647 C C . VAL A 1 81 ? -4.23 -22.719 -8.383 1 95.31 81 VAL A C 1
ATOM 649 O O . VAL A 1 81 ? -4.441 -21.734 -9.094 1 95.31 81 VAL A O 1
ATOM 652 N N . PHE A 1 82 ? -5.086 -23.719 -8.203 1 96.56 82 PHE A N 1
ATOM 653 C CA . PHE A 1 82 ? -6.379 -23.703 -8.883 1 96.56 82 PHE A CA 1
ATOM 654 C C . PHE A 1 82 ? -7.219 -22.516 -8.422 1 96.56 82 PHE A C 1
ATOM 656 O O . PHE A 1 82 ? -7.828 -21.828 -9.242 1 96.56 82 PHE A O 1
ATOM 663 N N . VAL A 1 83 ? -7.199 -22.328 -7.145 1 97.5 83 VAL A N 1
ATOM 664 C CA . VAL A 1 83 ? -7.914 -21.203 -6.523 1 97.5 83 VAL A CA 1
ATOM 665 C C . VAL A 1 83 ? -7.438 -19.891 -7.129 1 97.5 83 VAL A C 1
ATOM 667 O O . VAL A 1 83 ? -8.25 -19.031 -7.465 1 97.5 83 VAL A O 1
ATOM 670 N N . SER A 1 84 ? -6.219 -19.734 -7.266 1 98.19 84 SER A N 1
ATOM 671 C CA . SER A 1 84 ? -5.629 -18.5 -7.805 1 98.19 84 SER A CA 1
ATOM 672 C C . SER A 1 84 ? -5.988 -18.328 -9.281 1 98.19 84 SER A C 1
ATOM 674 O O . SER A 1 84 ? -6.309 -17.219 -9.711 1 98.19 84 SER A O 1
ATOM 676 N N . ALA A 1 85 ? -5.938 -19.406 -9.992 1 98.38 85 ALA A N 1
ATOM 677 C CA . ALA A 1 85 ? -6.281 -19.344 -11.414 1 98.38 85 ALA A CA 1
ATOM 678 C C . ALA A 1 85 ? -7.742 -18.938 -11.609 1 98.38 85 ALA A C 1
ATOM 680 O O . ALA A 1 85 ? -8.055 -18.125 -12.477 1 98.38 85 ALA A O 1
ATOM 681 N N . LEU A 1 86 ? -8.609 -19.516 -10.82 1 98.75 86 LEU A N 1
ATOM 682 C CA . LEU A 1 86 ? -10.023 -19.172 -10.875 1 98.75 86 LEU A CA 1
ATOM 683 C C . LEU A 1 86 ? -10.234 -17.688 -10.586 1 98.75 86 LEU A C 1
ATOM 685 O O . LEU A 1 86 ? -11.008 -17.016 -11.273 1 98.75 86 LEU A O 1
ATOM 689 N N . ALA A 1 87 ? -9.531 -17.219 -9.562 1 98.88 87 ALA A N 1
ATOM 690 C CA . ALA A 1 87 ? -9.625 -15.797 -9.211 1 98.88 87 ALA A CA 1
ATOM 691 C C . ALA A 1 87 ? -9.195 -14.914 -10.375 1 98.88 87 ALA A C 1
ATOM 693 O O . ALA A 1 87 ? -9.828 -13.891 -10.648 1 98.88 87 ALA A O 1
ATOM 694 N N . VAL A 1 88 ? -8.141 -15.297 -11.07 1 98.88 88 VAL A N 1
ATOM 695 C CA . VAL A 1 88 ? -7.629 -14.531 -12.203 1 98.88 88 VAL A CA 1
ATOM 696 C C . VAL A 1 88 ? -8.656 -14.523 -13.328 1 98.88 88 VAL A C 1
ATOM 698 O O . VAL A 1 88 ? -8.977 -13.469 -13.883 1 98.88 88 VAL A O 1
ATOM 701 N N . VAL A 1 89 ? -9.234 -15.688 -13.664 1 98.81 89 VAL A N 1
ATOM 702 C CA . VAL A 1 89 ? -10.195 -15.797 -14.75 1 98.81 89 VAL A CA 1
ATOM 703 C C . VAL A 1 89 ? -11.422 -14.93 -14.453 1 98.81 89 VAL A C 1
ATOM 705 O O . VAL A 1 89 ? -11.922 -14.227 -15.336 1 98.81 89 VAL A O 1
ATOM 708 N N . GLU A 1 90 ? -11.883 -14.992 -13.266 1 98.81 90 GLU A N 1
ATOM 709 C CA . GLU A 1 90 ? -13.039 -14.188 -12.883 1 98.81 90 GLU A CA 1
ATOM 710 C C . GLU A 1 90 ? -12.727 -12.703 -12.938 1 98.81 90 GLU A C 1
ATOM 712 O O . GLU A 1 90 ? -13.578 -11.891 -13.289 1 98.81 90 GLU A O 1
ATOM 717 N N . THR A 1 91 ? -11.523 -12.312 -12.531 1 98.81 91 THR A N 1
ATOM 718 C CA . THR A 1 91 ? -11.109 -10.922 -12.617 1 98.81 91 THR A CA 1
ATOM 719 C C . THR A 1 91 ? -11.094 -10.445 -14.07 1 98.81 91 THR A C 1
ATOM 721 O O . THR A 1 91 ? -11.594 -9.367 -14.375 1 98.81 91 THR A O 1
ATOM 724 N N . LEU A 1 92 ? -10.523 -11.258 -14.969 1 98.88 92 LEU A N 1
ATOM 725 C CA . LEU A 1 92 ? -10.5 -10.938 -16.391 1 98.88 92 LEU A CA 1
ATOM 726 C C . LEU A 1 92 ? -11.922 -10.742 -16.922 1 98.88 92 LEU A C 1
ATOM 728 O O . LEU A 1 92 ? -12.18 -9.812 -17.688 1 98.88 92 LEU A O 1
ATOM 732 N N . ALA A 1 93 ? -12.805 -11.586 -16.484 1 98.75 93 ALA A N 1
ATOM 733 C CA . ALA A 1 93 ? -14.195 -11.539 -16.953 1 98.75 93 ALA A CA 1
ATOM 734 C C . ALA A 1 93 ? -14.844 -10.203 -16.594 1 98.75 93 ALA A C 1
ATOM 736 O O . ALA A 1 93 ? -15.68 -9.695 -17.344 1 98.75 93 ALA A O 1
ATOM 737 N N . GLU A 1 94 ? -14.484 -9.617 -15.453 1 98.12 94 GLU A N 1
ATOM 738 C CA . GLU A 1 94 ? -15.023 -8.328 -15.031 1 98.12 94 GLU A CA 1
ATOM 739 C C . GLU A 1 94 ? -14.664 -7.223 -16.016 1 98.12 94 GLU A C 1
ATOM 741 O O . GLU A 1 94 ? -15.344 -6.195 -16.094 1 98.12 94 GLU A O 1
ATOM 746 N N . PHE A 1 95 ? -13.633 -7.461 -16.75 1 98.19 95 PHE A N 1
ATOM 747 C CA . PHE A 1 95 ? -13.203 -6.473 -17.734 1 98.19 95 PHE A CA 1
ATOM 748 C C . PHE A 1 95 ? -13.578 -6.906 -19.141 1 98.19 95 PHE A C 1
ATOM 750 O O . PHE A 1 95 ? -13.078 -6.359 -20.125 1 98.19 95 PHE A O 1
ATOM 757 N N . GLY A 1 96 ? -14.375 -7.98 -19.25 1 98.25 96 GLY A N 1
ATOM 758 C CA . GLY A 1 96 ? -14.859 -8.445 -20.531 1 98.25 96 GLY A CA 1
ATOM 759 C C . GLY A 1 96 ? -13.875 -9.344 -21.25 1 98.25 96 GLY A C 1
ATOM 760 O O . GLY A 1 96 ? -13.953 -9.5 -22.469 1 98.25 96 GLY A O 1
ATOM 761 N N . ILE A 1 97 ? -12.93 -9.922 -20.609 1 98.75 97 ILE A N 1
ATOM 762 C CA . ILE A 1 97 ? -11.922 -10.789 -21.203 1 98.75 97 ILE A CA 1
ATOM 763 C C . ILE A 1 97 ? -12.211 -12.242 -20.828 1 98.75 97 ILE A C 1
ATOM 765 O O . ILE A 1 97 ? -12.344 -12.57 -19.656 1 98.75 97 ILE A O 1
ATOM 769 N N . GLU A 1 98 ? -12.32 -13.07 -21.75 1 98.44 98 GLU A N 1
ATOM 770 C CA . GLU A 1 98 ? -12.555 -14.484 -21.5 1 98.44 98 GLU A CA 1
ATOM 771 C C . GLU A 1 98 ? -11.234 -15.242 -21.344 1 98.44 98 GLU A C 1
ATOM 773 O O . GLU A 1 98 ? -10.469 -15.352 -22.312 1 98.44 98 GLU A O 1
ATOM 778 N N . GLY A 1 99 ? -10.969 -15.75 -20.188 1 98.44 99 GLY A N 1
ATOM 779 C CA . GLY A 1 99 ? -9.766 -16.516 -19.906 1 98.44 99 GLY A CA 1
ATOM 780 C C . GLY A 1 99 ? -10.039 -18.016 -19.75 1 98.44 99 GLY A C 1
ATOM 781 O O . GLY A 1 99 ? -11.156 -18.406 -19.438 1 98.44 99 GLY A O 1
ATOM 782 N N . LYS A 1 100 ? -9.055 -18.812 -20.047 1 98.25 100 LYS A N 1
ATOM 783 C CA . LYS A 1 100 ? -9.055 -20.25 -19.812 1 98.25 100 LYS A CA 1
ATOM 784 C C . LYS A 1 100 ? -7.812 -20.688 -19.047 1 98.25 100 LYS A C 1
ATOM 786 O O . LYS A 1 100 ? -6.793 -19.984 -19.062 1 98.25 100 LYS A O 1
ATOM 791 N N . ILE A 1 101 ? -7.902 -21.781 -18.438 1 97.56 101 ILE A N 1
ATOM 792 C CA . ILE A 1 101 ? -6.816 -22.219 -17.562 1 97.56 101 ILE A CA 1
ATOM 793 C C . ILE A 1 101 ? -6.078 -23.391 -18.219 1 97.56 101 ILE A C 1
ATOM 795 O O . ILE A 1 101 ? -6.691 -24.391 -18.578 1 97.56 101 ILE A O 1
ATOM 799 N N . LYS A 1 102 ? -4.812 -23.234 -18.406 1 94.81 102 LYS A N 1
ATOM 800 C CA . LYS A 1 102 ? -3.941 -24.328 -18.828 1 94.81 102 LYS A CA 1
ATOM 801 C C . LYS A 1 102 ? -3.271 -24.984 -17.625 1 94.81 102 LYS A C 1
ATOM 803 O O . LYS A 1 102 ? -2.449 -24.359 -16.953 1 94.81 102 LYS A O 1
ATOM 808 N N . TRP A 1 103 ? -3.539 -26.219 -17.391 1 91.81 103 TRP A N 1
ATOM 809 C CA . TRP A 1 103 ? -3.135 -26.953 -16.188 1 91.81 103 TRP A CA 1
ATOM 810 C C . TRP A 1 103 ? -1.626 -26.859 -15.984 1 91.81 103 TRP A C 1
ATOM 812 O O . TRP A 1 103 ? -0.85 -27.094 -16.922 1 91.81 103 TRP A O 1
ATOM 822 N N . PRO A 1 104 ? -1.391 -26.422 -14.688 1 88.19 104 PRO A N 1
ATOM 823 C CA . PRO A 1 104 ? -2.293 -25.984 -13.617 1 88.19 104 PRO A CA 1
ATOM 824 C C . PRO A 1 104 ? -2.207 -24.484 -13.352 1 88.19 104 PRO A C 1
ATOM 826 O O . PRO A 1 104 ? -3.07 -23.922 -12.672 1 88.19 104 PRO A O 1
ATOM 829 N N . ASN A 1 105 ? -1.271 -23.859 -13.969 1 91.19 105 ASN A N 1
ATOM 830 C CA . ASN A 1 105 ? -0.856 -22.609 -13.336 1 91.19 105 ASN A CA 1
ATOM 831 C C . ASN A 1 105 ? -0.879 -21.453 -14.328 1 91.19 105 ASN A C 1
ATOM 833 O O . ASN A 1 105 ? -0.506 -20.328 -13.984 1 91.19 105 ASN A O 1
ATOM 837 N N . ASP A 1 106 ? -1.345 -21.766 -15.523 1 95.75 106 ASP A N 1
ATOM 838 C CA . ASP A 1 106 ? -1.361 -20.688 -16.516 1 95.75 106 ASP A CA 1
ATOM 839 C C . ASP A 1 106 ? -2.793 -20.281 -16.859 1 95.75 106 ASP A C 1
ATOM 841 O O . ASP A 1 106 ? -3.682 -21.125 -16.953 1 95.75 106 ASP A O 1
ATOM 845 N N . VAL A 1 107 ? -2.941 -19.078 -17.031 1 98.44 107 VAL A N 1
ATOM 846 C CA . VAL A 1 107 ? -4.184 -18.578 -17.594 1 98.44 107 VAL A CA 1
ATOM 847 C C . VAL A 1 107 ? -3.924 -18.031 -19 1 98.44 107 VAL A C 1
ATOM 849 O O . VAL A 1 107 ? -2.979 -17.266 -19.203 1 98.44 107 VAL A O 1
ATOM 852 N N . LEU A 1 108 ? -4.742 -18.422 -19.938 1 98.31 108 LEU A N 1
ATOM 853 C CA . LEU A 1 108 ? -4.57 -18.062 -21.328 1 98.31 108 LEU A CA 1
ATOM 854 C C . LEU A 1 108 ? -5.723 -17.172 -21.812 1 98.31 108 LEU A C 1
ATOM 856 O O . LEU A 1 108 ? -6.859 -17.344 -21.359 1 98.31 108 LEU A O 1
ATOM 860 N N . VAL A 1 109 ? -5.406 -16.281 -22.672 1 98.56 109 VAL A N 1
ATOM 861 C CA . VAL A 1 109 ? -6.367 -15.539 -23.484 1 98.56 109 VAL A CA 1
ATOM 862 C C . VAL A 1 109 ? -5.977 -15.617 -24.953 1 98.56 109 VAL A C 1
ATOM 864 O O . VAL A 1 109 ? -4.836 -15.32 -25.328 1 98.56 109 VAL A O 1
ATOM 867 N N . ASN A 1 110 ? -6.906 -16.094 -25.812 1 96.44 110 ASN A N 1
ATOM 868 C CA . ASN A 1 110 ? -6.598 -16.312 -27.219 1 96.44 110 ASN A CA 1
ATOM 869 C C . ASN A 1 110 ? -5.375 -17.203 -27.391 1 96.44 110 ASN A C 1
ATOM 871 O O . ASN A 1 110 ? -4.477 -16.891 -28.172 1 96.44 110 ASN A O 1
ATOM 875 N N . ARG A 1 111 ? -5.262 -18.203 -26.516 1 94.75 111 ARG A N 1
ATOM 876 C CA . ARG A 1 111 ? -4.23 -19.25 -26.547 1 94.75 111 ARG A CA 1
ATOM 877 C C . ARG A 1 111 ? -2.867 -18.672 -26.188 1 94.75 111 ARG A C 1
ATOM 879 O O . ARG A 1 111 ? -1.839 -19.312 -26.375 1 94.75 111 ARG A O 1
ATOM 886 N N . LYS A 1 112 ? -2.799 -17.484 -25.703 1 97.69 112 LYS A N 1
ATOM 887 C CA . LYS A 1 112 ? -1.568 -16.859 -25.234 1 97.69 112 LYS A CA 1
ATOM 888 C C . LYS A 1 112 ? -1.594 -16.656 -23.719 1 97.69 112 LYS A C 1
ATOM 890 O O . LYS A 1 112 ? -2.643 -16.375 -23.141 1 97.69 112 LYS A O 1
ATOM 895 N N . LYS A 1 113 ? -0.418 -16.75 -23.125 1 97.69 113 LYS A N 1
ATOM 896 C CA . LYS A 1 113 ? -0.308 -16.672 -21.672 1 97.69 113 LYS A CA 1
ATOM 897 C C . LYS A 1 113 ? -0.489 -15.234 -21.203 1 97.69 113 LYS A C 1
ATOM 899 O O . LYS A 1 113 ? 0.201 -14.32 -21.672 1 97.69 113 LYS A O 1
ATOM 904 N N . ILE A 1 114 ? -1.452 -15.078 -20.312 1 98.75 114 ILE A N 1
ATOM 905 C CA . ILE A 1 114 ? -1.683 -13.742 -19.75 1 98.75 114 ILE A CA 1
ATOM 906 C C . ILE A 1 114 ? -1.294 -13.727 -18.281 1 98.75 114 ILE A C 1
ATOM 908 O O . ILE A 1 114 ? -0.989 -12.664 -17.719 1 98.75 114 ILE A O 1
ATOM 912 N N . CYS A 1 115 ? -1.297 -14.867 -17.625 1 98.62 115 CYS A N 1
ATOM 913 C CA . CYS A 1 115 ? -0.994 -14.969 -16.203 1 98.62 115 CYS A CA 1
ATOM 914 C C . CYS A 1 115 ? -0.258 -16.266 -15.898 1 98.62 115 CYS A C 1
ATOM 916 O O . CYS A 1 115 ? -0.511 -17.297 -16.531 1 98.62 115 CYS A O 1
ATOM 918 N N . GLY A 1 116 ? 0.671 -16.172 -15 1 97.31 116 GLY A N 1
ATOM 919 C CA . GLY A 1 116 ? 1.347 -17.328 -14.406 1 97.31 116 GLY A CA 1
ATOM 920 C C . GLY A 1 116 ? 1.285 -17.328 -12.891 1 97.31 116 GLY A C 1
ATOM 921 O O . GLY A 1 116 ? 1.392 -16.281 -12.25 1 97.31 116 GLY A O 1
ATOM 922 N N . ILE A 1 117 ? 1.105 -18.5 -12.352 1 96.44 117 ILE A N 1
ATOM 923 C CA . ILE A 1 117 ? 1.004 -18.672 -10.906 1 96.44 117 ILE A CA 1
ATOM 924 C C . ILE A 1 117 ? 2.121 -19.578 -10.414 1 96.44 117 ILE A C 1
ATOM 926 O O . ILE A 1 117 ? 2.367 -20.641 -10.992 1 96.44 117 ILE A O 1
ATOM 930 N N . LEU A 1 118 ? 2.818 -19.188 -9.438 1 94 118 LEU A N 1
ATOM 931 C CA . LEU A 1 118 ? 3.9 -19.953 -8.82 1 94 118 LEU A CA 1
ATOM 932 C C . LEU A 1 118 ? 3.633 -20.172 -7.336 1 94 118 LEU A C 1
ATOM 934 O O . LEU A 1 118 ? 3.471 -19.203 -6.578 1 94 118 LEU A O 1
ATOM 938 N N . SER A 1 119 ? 3.525 -21.375 -6.957 1 92.81 119 SER A N 1
ATOM 939 C CA . SER A 1 119 ? 3.32 -21.734 -5.555 1 92.81 119 SER A CA 1
ATOM 940 C C . SER A 1 119 ? 4.59 -22.312 -4.945 1 92.81 119 SER A C 1
ATOM 942 O O . SER A 1 119 ? 5.152 -23.281 -5.473 1 92.81 119 SER A O 1
ATOM 944 N N . GLU A 1 120 ? 5.027 -21.688 -3.895 1 90.19 120 GLU A N 1
ATOM 945 C CA . GLU A 1 120 ? 6.168 -22.172 -3.125 1 90.19 120 GLU A CA 1
ATOM 946 C C . GLU A 1 120 ? 5.844 -22.234 -1.636 1 90.19 120 GLU A C 1
ATOM 948 O O . GLU A 1 120 ? 5.125 -21.375 -1.116 1 90.19 120 GLU A O 1
ATOM 953 N N . GLY A 1 121 ? 6.254 -23.281 -0.992 1 85.94 121 GLY A N 1
ATOM 954 C CA . GLY A 1 121 ? 5.875 -23.391 0.406 1 85.94 121 GLY A CA 1
ATOM 955 C C . GLY A 1 121 ? 6.965 -24 1.274 1 85.94 121 GLY A C 1
ATOM 956 O O . GLY A 1 121 ? 7.988 -24.453 0.765 1 85.94 121 GLY A O 1
ATOM 957 N N . LYS A 1 122 ? 6.844 -23.734 2.52 1 86.94 122 LYS A N 1
ATOM 958 C CA . LYS A 1 122 ? 7.594 -24.422 3.572 1 86.94 122 LYS A CA 1
ATOM 959 C C . LYS A 1 122 ? 6.684 -25.328 4.391 1 86.94 122 LYS A C 1
ATOM 961 O O . LYS A 1 122 ? 5.602 -24.922 4.812 1 86.94 122 LYS A O 1
ATOM 966 N N . TYR A 1 123 ? 7.25 -26.578 4.5 1 83.5 123 TYR A N 1
ATOM 967 C CA . TYR A 1 123 ? 6.402 -27.594 5.117 1 83.5 123 TYR A CA 1
ATOM 968 C C . TYR A 1 123 ? 7.117 -28.266 6.277 1 83.5 123 TYR A C 1
ATOM 970 O O . TYR A 1 123 ? 8.352 -28.312 6.312 1 83.5 123 TYR A O 1
ATOM 978 N N . SER A 1 124 ? 6.449 -28.484 7.336 1 79.19 124 SER A N 1
ATOM 979 C CA . SER A 1 124 ? 6.902 -29.375 8.391 1 79.19 124 SER A CA 1
ATOM 980 C C . SER A 1 124 ? 6.293 -30.766 8.234 1 79.19 124 SER A C 1
ATOM 982 O O . SER A 1 124 ? 5.562 -31.031 7.273 1 79.19 124 SER A O 1
ATOM 984 N N . THR A 1 125 ? 6.695 -31.719 9.055 1 68.75 125 THR A N 1
ATOM 985 C CA . THR A 1 125 ? 6.375 -33.125 8.891 1 68.75 125 THR A CA 1
ATOM 986 C C . THR A 1 125 ? 4.938 -33.312 8.406 1 68.75 125 THR A C 1
ATOM 988 O O . THR A 1 125 ? 4.691 -34.031 7.438 1 68.75 125 THR A O 1
ATOM 991 N N . ASP A 1 126 ? 4.047 -32.656 9.039 1 68.94 126 ASP A N 1
ATOM 992 C CA . ASP A 1 126 ? 2.701 -32.969 8.57 1 68.94 126 ASP A CA 1
ATOM 993 C C . ASP A 1 126 ? 1.863 -31.688 8.445 1 68.94 126 ASP A C 1
ATOM 995 O O . ASP A 1 126 ? 0.633 -31.734 8.484 1 68.94 126 ASP A O 1
ATOM 999 N N . SER A 1 127 ? 2.633 -30.609 8.336 1 78.31 127 SER A N 1
ATOM 1000 C CA . SER A 1 127 ? 1.811 -29.391 8.32 1 78.31 127 SER A CA 1
ATOM 1001 C C . SER A 1 127 ? 2.439 -28.312 7.453 1 78.31 127 SER A C 1
ATOM 1003 O O . SER A 1 127 ? 3.646 -28.328 7.207 1 78.31 127 SER A O 1
ATOM 1005 N N . VAL A 1 128 ? 1.576 -27.547 6.914 1 81.62 128 VAL A N 1
ATOM 1006 C CA . VAL A 1 128 ? 2.004 -26.391 6.133 1 81.62 128 VAL A CA 1
ATOM 1007 C C . VAL A 1 128 ? 2.395 -25.25 7.07 1 81.62 128 VAL A C 1
ATOM 1009 O O . VAL A 1 128 ? 1.594 -24.812 7.906 1 81.62 128 VAL A O 1
ATOM 1012 N N . GLU A 1 129 ? 3.646 -24.859 7.039 1 88.75 129 GLU A N 1
ATOM 1013 C CA . GLU A 1 129 ? 4.008 -23.641 7.754 1 88.75 129 GLU A CA 1
ATOM 1014 C C . GLU A 1 129 ? 3.48 -22.406 7.039 1 88.75 129 GLU A C 1
ATOM 1016 O O . GLU A 1 129 ? 2.717 -21.625 7.609 1 88.75 129 GLU A O 1
ATOM 1021 N N . TYR A 1 130 ? 3.865 -22.281 5.781 1 94.44 130 TYR A N 1
ATOM 1022 C CA . TYR A 1 130 ? 3.295 -21.234 4.934 1 94.44 130 TYR A CA 1
ATOM 1023 C C . TYR A 1 130 ? 3.416 -21.609 3.459 1 94.44 130 TYR A C 1
ATOM 1025 O O . TYR A 1 130 ? 4.207 -22.484 3.096 1 94.44 130 TYR A O 1
ATOM 1033 N N . VAL A 1 131 ? 2.557 -21.047 2.656 1 95.25 131 VAL A N 1
ATOM 1034 C CA . VAL A 1 131 ? 2.613 -21.109 1.199 1 95.25 131 VAL A CA 1
ATOM 1035 C C . VAL A 1 131 ? 2.654 -19.703 0.621 1 95.25 131 VAL A C 1
ATOM 1037 O O . VAL A 1 131 ? 1.938 -18.812 1.089 1 95.25 131 VAL A O 1
ATOM 1040 N N . VAL A 1 132 ? 3.568 -19.469 -0.249 1 96.62 132 VAL A N 1
ATOM 1041 C CA . VAL A 1 132 ? 3.621 -18.219 -0.999 1 96.62 132 VAL A CA 1
ATOM 1042 C C . VAL A 1 132 ? 3.096 -18.438 -2.414 1 96.62 132 VAL A C 1
ATOM 1044 O O . VAL A 1 132 ? 3.639 -19.25 -3.164 1 96.62 132 VAL A O 1
ATOM 1047 N N . LEU A 1 133 ? 2.029 -17.734 -2.727 1 97.12 133 LEU A N 1
ATOM 1048 C CA . LEU A 1 133 ? 1.464 -17.781 -4.07 1 97.12 133 LEU A CA 1
ATOM 1049 C C . LEU A 1 133 ? 1.85 -16.547 -4.867 1 97.12 133 LEU A C 1
ATOM 1051 O O . LEU A 1 133 ? 1.327 -15.461 -4.617 1 97.12 133 LEU A O 1
ATOM 1055 N N . GLY A 1 134 ? 2.705 -16.766 -5.801 1 97.62 134 GLY A N 1
ATOM 1056 C CA . GLY A 1 134 ? 3.039 -15.688 -6.727 1 97.62 134 GLY A CA 1
ATOM 1057 C C . GLY A 1 134 ? 2.115 -15.625 -7.926 1 97.62 134 GLY A C 1
ATOM 1058 O O . GLY A 1 134 ? 1.814 -16.656 -8.539 1 97.62 134 GLY A O 1
ATOM 1059 N N . ILE A 1 135 ? 1.633 -14.469 -8.242 1 98.5 135 ILE A N 1
ATOM 1060 C CA . ILE A 1 135 ? 0.765 -14.242 -9.391 1 98.5 135 ILE A CA 1
ATOM 1061 C C . ILE A 1 135 ? 1.353 -13.148 -10.273 1 98.5 135 ILE A C 1
ATOM 1063 O O . ILE A 1 135 ? 1.509 -12.008 -9.836 1 98.5 135 ILE A O 1
ATOM 1067 N N . GLY A 1 136 ? 1.711 -13.516 -11.461 1 98.56 136 GLY A N 1
ATOM 1068 C CA . GLY A 1 136 ? 2.09 -12.555 -12.484 1 98.56 136 GLY A CA 1
ATOM 1069 C C . GLY A 1 136 ? 1.029 -12.375 -13.555 1 98.56 136 GLY A C 1
ATOM 1070 O O . GLY A 1 136 ? 0.72 -13.32 -14.297 1 98.56 136 GLY A O 1
ATOM 1071 N N . LEU A 1 137 ? 0.476 -11.258 -13.68 1 98.81 137 LEU A N 1
ATOM 1072 C CA . LEU A 1 137 ? -0.593 -10.961 -14.625 1 98.81 137 LEU A CA 1
ATOM 1073 C C . LEU A 1 137 ? -0.208 -9.797 -15.531 1 98.81 137 LEU A C 1
ATOM 1075 O O . LEU A 1 137 ? 0.09 -8.695 -15.047 1 98.81 137 LEU A O 1
ATOM 1079 N N . ASN A 1 138 ? -0.164 -10.031 -16.797 1 98.88 138 ASN A N 1
ATOM 1080 C CA . ASN A 1 138 ? 0.062 -8.969 -17.766 1 98.88 138 ASN A CA 1
ATOM 1081 C C . ASN A 1 138 ? -1.151 -8.055 -17.891 1 98.88 138 ASN A C 1
ATOM 1083 O O . ASN A 1 138 ? -2.227 -8.492 -18.312 1 98.88 138 ASN A O 1
ATOM 1087 N N . VAL A 1 139 ? -0.972 -6.797 -17.578 1 98.81 139 VAL A N 1
ATOM 1088 C CA . VAL A 1 139 ? -2.117 -5.891 -17.594 1 98.81 139 VAL A CA 1
ATOM 1089 C C . VAL A 1 139 ? -1.893 -4.781 -18.609 1 98.81 139 VAL A C 1
ATOM 1091 O O . VAL A 1 139 ? -2.482 -4.797 -19.688 1 98.81 139 VAL A O 1
ATOM 1094 N N . ASN A 1 140 ? -0.937 -3.896 -18.312 1 98.69 140 ASN A N 1
ATOM 1095 C CA . ASN A 1 140 ? -0.66 -2.783 -19.219 1 98.69 140 ASN A CA 1
ATOM 1096 C C . ASN A 1 140 ? 0.769 -2.836 -19.75 1 98.69 140 ASN A C 1
ATOM 1098 O O . ASN A 1 140 ? 1.163 -1.998 -20.562 1 98.69 140 ASN A O 1
ATOM 1102 N N . ASN A 1 141 ? 1.553 -3.764 -19.234 1 98.25 141 ASN A N 1
ATOM 1103 C CA . ASN A 1 141 ? 2.957 -3.855 -19.625 1 98.25 141 ASN A CA 1
ATOM 1104 C C . ASN A 1 141 ? 3.111 -4.227 -21.094 1 98.25 141 ASN A C 1
ATOM 1106 O O . ASN A 1 141 ? 2.244 -4.895 -21.672 1 98.25 141 ASN A O 1
ATOM 1110 N N . GLU A 1 142 ? 4.203 -3.828 -21.641 1 97.19 142 GLU A N 1
ATOM 1111 C CA . GLU A 1 142 ? 4.543 -4.234 -23 1 97.19 142 GLU A CA 1
ATOM 1112 C C . GLU A 1 142 ? 5.098 -5.656 -23.031 1 97.19 142 GLU A C 1
ATOM 1114 O O . GLU A 1 142 ? 5.973 -6.004 -22.234 1 97.19 142 GLU A O 1
ATOM 1119 N N . ILE A 1 143 ? 4.543 -6.406 -23.922 1 97.38 143 ILE A N 1
ATOM 1120 C CA . ILE A 1 143 ? 5.059 -7.758 -24.109 1 97.38 143 ILE A CA 1
ATOM 1121 C C . ILE A 1 143 ? 6.305 -7.715 -25 1 97.38 143 ILE A C 1
ATOM 1123 O O . ILE A 1 143 ? 6.289 -7.105 -26.062 1 97.38 143 ILE A O 1
ATOM 1127 N N . PRO A 1 144 ? 7.383 -8.297 -24.516 1 94.94 144 PRO A N 1
ATOM 1128 C CA . PRO A 1 144 ? 8.57 -8.328 -25.375 1 94.94 144 PRO A CA 1
ATOM 1129 C C . PRO A 1 144 ? 8.297 -8.922 -26.75 1 94.94 144 PRO A C 1
ATOM 1131 O O . PRO A 1 144 ? 7.496 -9.852 -26.875 1 94.94 144 PRO A O 1
ATOM 1134 N N . VAL A 1 145 ? 9.039 -8.523 -27.719 1 94.44 145 VAL A N 1
ATOM 1135 C CA . VAL A 1 145 ? 8.812 -8.867 -29.125 1 94.44 145 VAL A CA 1
ATOM 1136 C C . VAL A 1 145 ? 8.938 -10.375 -29.312 1 94.44 145 VAL A C 1
ATOM 1138 O O . VAL A 1 145 ? 8.164 -10.984 -30.047 1 94.44 145 VAL A O 1
ATOM 1141 N N . ASP A 1 146 ? 9.867 -10.992 -28.641 1 94.69 146 ASP A N 1
ATOM 1142 C CA . ASP A 1 146 ? 10.148 -12.414 -28.812 1 94.69 146 ASP A CA 1
ATOM 1143 C C . ASP A 1 146 ? 9.062 -13.266 -28.141 1 94.69 146 ASP A C 1
ATOM 1145 O O . ASP A 1 146 ? 9.031 -14.484 -28.328 1 94.69 146 ASP A O 1
ATOM 1149 N N . LEU A 1 147 ? 8.094 -12.641 -27.391 1 95 147 LEU A N 1
ATOM 1150 C CA . LEU A 1 147 ? 7.055 -13.383 -26.688 1 95 147 LEU A CA 1
ATOM 1151 C C . LEU A 1 147 ? 5.672 -13.047 -27.234 1 95 147 LEU A C 1
ATOM 1153 O O . LEU A 1 147 ? 4.66 -13.523 -26.703 1 95 147 LEU A O 1
ATOM 1157 N N . LEU A 1 148 ? 5.613 -12.32 -28.219 1 94.69 148 LEU A N 1
ATOM 1158 C CA . LEU A 1 148 ? 4.355 -11.812 -28.75 1 94.69 148 LEU A CA 1
ATOM 1159 C C . LEU A 1 148 ? 3.455 -12.953 -29.203 1 94.69 148 LEU A C 1
ATOM 1161 O O . LEU A 1 148 ? 2.229 -12.836 -29.172 1 94.69 148 LEU A O 1
ATOM 1165 N N . ASP A 1 149 ? 4.059 -14.094 -29.547 1 95.5 149 ASP A N 1
ATOM 1166 C CA . ASP A 1 149 ? 3.273 -15.211 -30.062 1 95.5 149 ASP A CA 1
ATOM 1167 C C . ASP A 1 149 ? 2.732 -16.078 -28.922 1 95.5 149 ASP A C 1
ATOM 1169 O O . ASP A 1 149 ? 1.824 -16.875 -29.125 1 95.5 149 ASP A O 1
ATOM 1173 N N . VAL A 1 150 ? 3.252 -15.859 -27.719 1 95.81 150 VAL A N 1
ATOM 1174 C CA . VAL A 1 150 ? 2.902 -16.828 -26.688 1 95.81 150 VAL A CA 1
ATOM 1175 C C . VAL A 1 150 ? 2.35 -16.109 -25.469 1 95.81 150 VAL A C 1
ATOM 1177 O O . VAL A 1 150 ? 1.797 -16.734 -24.562 1 95.81 150 VAL A O 1
ATOM 1180 N N . ALA A 1 151 ? 2.473 -14.781 -25.391 1 97.75 151 ALA A N 1
ATOM 1181 C CA . ALA A 1 151 ? 2.02 -13.992 -24.25 1 97.75 151 ALA A CA 1
ATOM 1182 C C . ALA A 1 151 ? 1.149 -12.82 -24.688 1 97.75 151 ALA A C 1
ATOM 1184 O O . ALA A 1 151 ? 1.232 -12.383 -25.844 1 97.75 151 ALA A O 1
ATOM 1185 N N . ILE A 1 152 ? 0.288 -12.328 -23.828 1 98.62 152 ILE A N 1
ATOM 1186 C CA . ILE A 1 152 ? -0.629 -11.234 -24.141 1 98.62 152 ILE A CA 1
ATOM 1187 C C . ILE A 1 152 ? -0.966 -10.469 -22.859 1 98.62 152 ILE A C 1
ATOM 1189 O O . ILE A 1 152 ? -0.826 -11 -21.766 1 98.62 152 ILE A O 1
ATOM 1193 N N . SER A 1 153 ? -1.274 -9.25 -22.984 1 98.81 153 SER A N 1
ATOM 1194 C CA . SER A 1 153 ? -1.699 -8.438 -21.844 1 98.81 153 SER A CA 1
ATOM 1195 C C . SER A 1 153 ? -3.162 -8.023 -21.969 1 98.81 153 SER A C 1
ATOM 1197 O O . SER A 1 153 ? -3.76 -8.164 -23.047 1 98.81 153 SE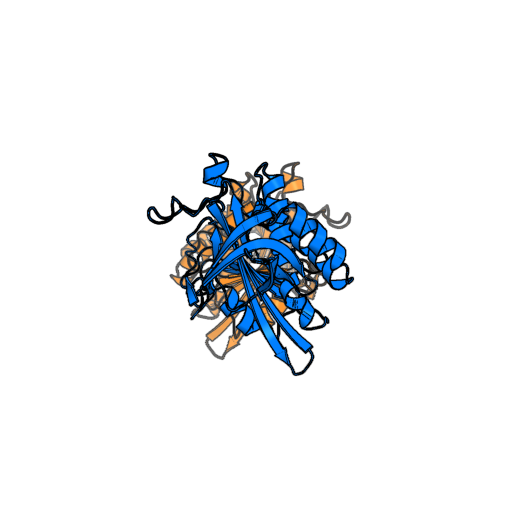R A O 1
ATOM 1199 N N . MET A 1 154 ? -3.746 -7.598 -20.891 1 98.88 154 MET A N 1
ATOM 1200 C CA . MET A 1 154 ? -5.113 -7.094 -20.938 1 98.88 154 MET A CA 1
ATOM 1201 C C . MET A 1 154 ? -5.23 -5.934 -21.922 1 98.88 154 MET A C 1
ATOM 1203 O O . MET A 1 154 ? -6.188 -5.855 -22.703 1 98.88 154 MET A O 1
ATOM 1207 N N . LYS A 1 155 ? -4.273 -5.027 -21.875 1 98.69 155 LYS A N 1
ATOM 1208 C CA . LYS A 1 155 ? -4.258 -3.891 -22.781 1 98.69 155 LYS A CA 1
ATOM 1209 C C . LYS A 1 155 ? -4.27 -4.355 -24.234 1 98.69 155 LYS A C 1
ATOM 1211 O O . LYS A 1 155 ? -4.953 -3.768 -25.078 1 98.69 155 LYS A O 1
ATOM 1216 N N . ASP A 1 156 ? -3.488 -5.371 -24.516 1 98.25 156 ASP A N 1
ATOM 1217 C CA . ASP A 1 156 ? -3.449 -5.922 -25.875 1 98.25 156 ASP A CA 1
ATOM 1218 C C . ASP A 1 156 ? -4.828 -6.426 -26.297 1 98.25 156 ASP A C 1
ATOM 1220 O O . ASP A 1 156 ? -5.227 -6.246 -27.453 1 98.25 156 ASP A O 1
ATOM 1224 N N . VAL A 1 157 ? -5.559 -7.07 -25.438 1 98.56 157 VAL A N 1
ATOM 1225 C CA . VAL A 1 157 ? -6.859 -7.664 -25.734 1 98.56 157 VAL A CA 1
ATOM 1226 C C . VAL A 1 157 ? -7.902 -6.562 -25.906 1 98.56 157 VAL A C 1
ATOM 1228 O O . VAL A 1 157 ? -8.703 -6.598 -26.844 1 98.56 157 VAL A O 1
ATOM 1231 N N . LEU A 1 158 ? -7.824 -5.535 -25.078 1 98.5 158 LEU A N 1
ATOM 1232 C CA . LEU A 1 158 ? -8.875 -4.527 -25 1 98.5 158 LEU A CA 1
ATOM 1233 C C . LEU A 1 158 ? -8.586 -3.367 -25.953 1 98.5 158 LEU A C 1
ATOM 1235 O O . LEU A 1 158 ? -9.5 -2.65 -26.359 1 98.5 158 LEU A O 1
ATOM 1239 N N . GLY A 1 159 ? -7.32 -3.092 -26.219 1 98.25 159 GLY A N 1
ATOM 1240 C CA . GLY A 1 159 ? -6.914 -1.965 -27.031 1 98.25 159 GLY A CA 1
ATOM 1241 C C . GLY A 1 159 ? -6.723 -0.685 -26.25 1 98.25 159 GLY A C 1
ATOM 1242 O O . GLY A 1 159 ? -6.484 0.378 -26.812 1 98.25 159 GLY A O 1
ATOM 1243 N N . PHE A 1 160 ? -6.922 -0.738 -24.906 1 98.06 160 PHE A N 1
ATOM 1244 C CA . PHE A 1 160 ? -6.719 0.417 -24.047 1 98.06 160 PHE A CA 1
ATOM 1245 C C . PHE A 1 160 ? -6.223 -0.016 -22.672 1 98.06 160 PHE A C 1
ATOM 1247 O O . PHE A 1 160 ? -6.352 -1.185 -22.297 1 98.06 160 PHE A O 1
ATOM 1254 N N . ARG A 1 161 ? -5.656 0.863 -21.969 1 97.81 161 ARG A N 1
ATOM 1255 C CA . ARG A 1 161 ? -5.141 0.597 -20.625 1 97.81 161 ARG A CA 1
ATOM 1256 C C . ARG A 1 161 ? -6.273 0.47 -19.609 1 97.81 161 ARG A C 1
ATOM 1258 O O . ARG A 1 161 ? -7.328 1.092 -19.781 1 97.81 161 ARG A O 1
ATOM 1265 N N . VAL A 1 162 ? -6.109 -0.299 -18.625 1 97.38 162 VAL A N 1
ATOM 1266 C CA . VAL A 1 162 ? -7.051 -0.423 -17.516 1 97.38 162 VAL A CA 1
ATOM 1267 C C . VAL A 1 162 ? -6.379 0.009 -16.219 1 97.38 162 VAL A C 1
ATOM 1269 O O . VAL A 1 162 ? -5.164 -0.126 -16.062 1 97.38 162 VAL A O 1
ATOM 1272 N N . PRO A 1 163 ? -7.129 0.593 -15.219 1 95.69 163 PRO A N 1
ATOM 1273 C CA . PRO A 1 163 ? -6.535 0.995 -13.938 1 95.69 163 PRO A CA 1
ATOM 1274 C C . PRO A 1 163 ? -6.016 -0.191 -13.133 1 95.69 163 PRO A C 1
ATOM 1276 O O . PRO A 1 163 ? -6.797 -1.04 -12.695 1 95.69 163 PRO A O 1
ATOM 1279 N N . LEU A 1 164 ? -4.777 -0.187 -12.898 1 96.88 164 LEU A N 1
ATOM 1280 C CA . LEU A 1 164 ? -4.117 -1.319 -12.258 1 96.88 164 LEU A CA 1
ATOM 1281 C C . LEU A 1 164 ? -4.676 -1.557 -10.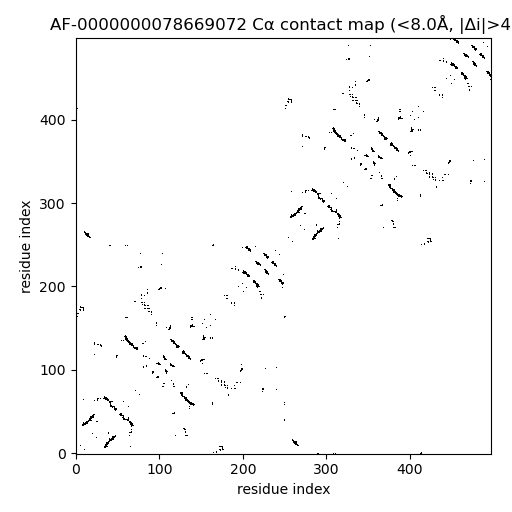859 1 96.88 164 LEU A C 1
ATOM 1283 O O . LEU A 1 164 ? -4.82 -2.703 -10.438 1 96.88 164 LEU A O 1
ATOM 1287 N N . VAL A 1 165 ? -4.988 -0.488 -10.156 1 96.31 165 VAL A N 1
ATOM 1288 C CA . VAL A 1 165 ? -5.5 -0.608 -8.797 1 96.31 165 VAL A CA 1
ATOM 1289 C C . VAL A 1 165 ? -6.848 -1.325 -8.812 1 96.31 165 VAL A C 1
ATOM 1291 O O . VAL A 1 165 ? -7.16 -2.094 -7.898 1 96.31 165 VAL A O 1
ATOM 1294 N N . GLU A 1 166 ? -7.629 -1.031 -9.781 1 96.06 166 GLU A N 1
ATOM 1295 C CA . GLU A 1 166 ? -8.914 -1.704 -9.906 1 96.06 166 GLU A CA 1
ATOM 1296 C C . GLU A 1 166 ? -8.734 -3.195 -10.172 1 96.06 166 GLU A C 1
ATOM 1298 O O . GLU A 1 166 ? -9.438 -4.023 -9.594 1 96.06 166 GLU A O 1
ATOM 1303 N N . VAL A 1 167 ? -7.836 -3.535 -11.109 1 98.25 167 VAL A N 1
ATOM 1304 C CA . VAL A 1 167 ? -7.547 -4.938 -11.398 1 98.25 167 VAL A CA 1
ATOM 1305 C C . VAL A 1 167 ? -7.07 -5.633 -10.125 1 98.25 167 VAL A C 1
ATOM 1307 O O . VAL A 1 167 ? -7.527 -6.73 -9.797 1 98.25 167 VAL A O 1
ATOM 1310 N N . PHE A 1 168 ? -6.184 -4.945 -9.398 1 98.38 168 PHE A N 1
ATOM 1311 C CA . PHE A 1 168 ? -5.613 -5.453 -8.156 1 98.38 168 PHE A CA 1
ATOM 131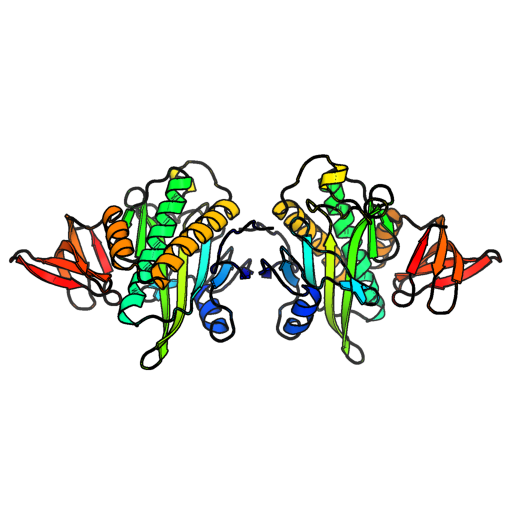2 C C . PHE A 1 168 ? -6.703 -5.73 -7.133 1 98.38 168 PHE A C 1
ATOM 1314 O O . PHE A 1 168 ? -6.781 -6.828 -6.582 1 98.38 168 PHE A O 1
ATOM 1321 N N . ARG A 1 169 ? -7.527 -4.781 -6.887 1 96.94 169 ARG A N 1
ATOM 1322 C CA . ARG A 1 169 ? -8.609 -4.902 -5.914 1 96.94 169 ARG A CA 1
ATOM 1323 C C . ARG A 1 169 ? -9.555 -6.043 -6.281 1 96.94 169 ARG A C 1
ATOM 1325 O O . ARG A 1 169 ? -9.906 -6.867 -5.434 1 96.94 169 ARG A O 1
ATOM 1332 N N . ASN A 1 170 ? -9.961 -6.082 -7.527 1 97.88 170 ASN A N 1
ATOM 1333 C CA . ASN A 1 170 ? -10.867 -7.125 -7.996 1 97.88 170 ASN A CA 1
ATOM 1334 C C . ASN A 1 170 ? -10.266 -8.516 -7.816 1 97.88 170 ASN A C 1
ATOM 1336 O O . ASN A 1 170 ? -10.953 -9.445 -7.383 1 97.88 170 ASN A O 1
ATOM 1340 N N . LEU A 1 171 ? -9.008 -8.633 -8.133 1 98.69 171 LEU A N 1
ATOM 1341 C CA . LEU A 1 171 ? -8.32 -9.914 -7.996 1 98.69 171 LEU A CA 1
ATOM 1342 C C . LEU A 1 171 ? -8.289 -10.359 -6.539 1 98.69 171 LEU A C 1
ATOM 1344 O O . LEU A 1 171 ? -8.547 -11.531 -6.238 1 98.69 171 LEU A O 1
ATOM 1348 N N . LEU A 1 172 ? -7.941 -9.438 -5.641 1 98.5 172 LEU A N 1
ATOM 1349 C CA . LEU A 1 172 ? -7.867 -9.781 -4.227 1 98.5 172 LEU A CA 1
ATOM 1350 C C . LEU A 1 172 ? -9.227 -10.242 -3.707 1 98.5 172 LEU A C 1
ATOM 1352 O O . LEU A 1 172 ? -9.297 -11.188 -2.916 1 98.5 172 LEU A O 1
ATOM 1356 N N . GLU A 1 173 ? -10.25 -9.586 -4.121 1 98.19 173 GLU A N 1
ATOM 1357 C CA . GLU A 1 173 ? -11.586 -9.938 -3.666 1 98.19 173 GLU A CA 1
ATOM 1358 C C . GLU A 1 173 ? -11.984 -11.328 -4.152 1 98.19 173 GLU A C 1
ATOM 1360 O O . GLU A 1 173 ? -12.539 -12.125 -3.391 1 98.19 173 GLU A O 1
ATOM 1365 N N . LYS A 1 174 ? -11.719 -11.594 -5.449 1 98.69 174 LYS A N 1
ATOM 1366 C CA . LYS A 1 174 ? -12.016 -12.922 -5.984 1 98.69 174 LYS A CA 1
ATOM 1367 C C . LYS A 1 174 ? -11.156 -13.992 -5.309 1 98.69 174 LYS A C 1
ATOM 1369 O O . LYS A 1 174 ? -11.648 -15.07 -4.984 1 98.69 174 LYS A O 1
ATOM 1374 N N . LEU A 1 175 ? -9.891 -13.727 -5.113 1 98.75 175 LEU A N 1
ATOM 1375 C CA . LEU A 1 175 ? -8.977 -14.664 -4.461 1 98.75 175 LEU A CA 1
ATOM 1376 C C . LEU A 1 175 ? -9.43 -14.969 -3.041 1 98.75 175 LEU A C 1
ATOM 1378 O O . LEU A 1 175 ? -9.383 -16.125 -2.605 1 98.75 175 LEU A O 1
ATOM 1382 N N . ASP A 1 176 ? -9.844 -13.922 -2.33 1 98.75 176 ASP A N 1
ATOM 1383 C CA . ASP A 1 176 ? -10.336 -14.086 -0.967 1 98.75 176 ASP A CA 1
ATOM 1384 C C . ASP A 1 176 ? -11.547 -15.016 -0.932 1 98.75 176 ASP A C 1
ATOM 1386 O O . ASP A 1 176 ? -11.625 -15.914 -0.083 1 98.75 176 ASP A O 1
ATOM 1390 N N . LYS A 1 177 ? -12.469 -14.82 -1.837 1 98.44 177 LYS A N 1
ATOM 1391 C CA . LYS A 1 177 ? -13.672 -15.641 -1.911 1 98.44 177 LYS A CA 1
ATOM 1392 C C . LYS A 1 177 ? -13.32 -17.109 -2.154 1 98.44 177 LYS A C 1
ATOM 1394 O O . LYS A 1 177 ? -13.828 -18 -1.467 1 98.44 177 LYS A O 1
ATOM 1399 N N . TRP A 1 178 ? -12.5 -17.391 -3.072 1 98.62 178 TRP A N 1
ATOM 1400 C CA . TRP A 1 178 ? -12.133 -18.766 -3.391 1 98.62 178 TRP A CA 1
ATOM 1401 C C . TRP A 1 178 ? -11.305 -19.375 -2.268 1 98.62 178 TRP A C 1
ATOM 1403 O O . TRP A 1 178 ? -11.422 -20.562 -1.976 1 98.62 178 TRP A O 1
ATOM 1413 N N . TYR A 1 179 ? -10.406 -18.594 -1.665 1 98.5 179 TYR A N 1
ATOM 1414 C CA . TYR A 1 179 ? -9.586 -19.094 -0.564 1 98.5 179 TYR A CA 1
ATOM 1415 C C . TYR A 1 179 ? -10.453 -19.516 0.618 1 98.5 179 TYR A C 1
ATOM 1417 O O . TYR A 1 179 ? -10.18 -20.516 1.278 1 98.5 179 TYR A O 1
ATOM 1425 N N . LEU A 1 180 ? -11.461 -18.719 0.868 1 98.38 180 LEU A N 1
ATOM 1426 C CA . LEU A 1 180 ? -12.383 -19.062 1.946 1 98.38 180 LEU A CA 1
ATOM 1427 C C . LEU A 1 180 ? -13.086 -20.391 1.658 1 98.38 180 LEU A C 1
ATOM 1429 O O . LEU A 1 180 ? -13.273 -21.203 2.562 1 98.38 180 LEU A O 1
ATOM 1433 N N . ARG A 1 181 ? -13.461 -20.609 0.423 1 98.06 181 ARG A N 1
ATOM 1434 C CA . ARG A 1 181 ? -14.039 -21.891 0.034 1 98.06 181 ARG A CA 1
ATOM 1435 C C . ARG A 1 181 ? -13.031 -23.016 0.22 1 98.06 181 ARG A C 1
ATOM 1437 O O . ARG A 1 181 ? -13.398 -24.109 0.646 1 98.06 181 ARG A O 1
ATOM 1444 N N . TYR A 1 182 ? -11.836 -22.75 -0.114 1 97.75 182 TYR A N 1
ATOM 1445 C CA . TYR A 1 182 ? -10.75 -23.703 0.066 1 97.75 182 TYR A CA 1
ATOM 1446 C C . TYR A 1 182 ? -10.586 -24.062 1.535 1 97.75 182 TYR A C 1
ATOM 1448 O O . TYR A 1 182 ? -10.477 -25.25 1.875 1 97.75 182 TYR A O 1
ATOM 1456 N N . LEU A 1 183 ? -10.578 -23.062 2.404 1 96.81 183 LEU A N 1
ATOM 1457 C CA . LEU A 1 183 ? -10.43 -23.297 3.838 1 96.81 183 LEU A CA 1
ATOM 1458 C C . LEU A 1 183 ? -11.617 -24.062 4.395 1 96.81 183 LEU A C 1
ATOM 1460 O O . LEU A 1 183 ? -11.477 -24.812 5.363 1 96.81 183 LEU A O 1
ATOM 1464 N N . ASP A 1 184 ? -12.75 -23.906 3.754 1 96.94 184 ASP A N 1
ATOM 1465 C CA . ASP A 1 184 ? -13.969 -24.594 4.176 1 96.94 184 ASP A CA 1
ATOM 1466 C C . ASP A 1 184 ? -14 -26.031 3.656 1 96.94 184 ASP A C 1
ATOM 1468 O O . ASP A 1 184 ? -14.977 -26.75 3.867 1 96.94 184 ASP A O 1
ATOM 1472 N N . GLY A 1 185 ? -13.047 -26.406 2.891 1 96 185 GLY A N 1
ATOM 1473 C CA . GLY A 1 185 ? -12.945 -27.766 2.402 1 96 185 GLY A CA 1
ATOM 1474 C C . GLY A 1 185 ? -13.781 -28.031 1.162 1 96 185 GLY A C 1
ATOM 1475 O O . GLY A 1 185 ? -14.102 -29.172 0.844 1 96 185 GLY A O 1
ATOM 1476 N N . GLN A 1 186 ? -14.133 -26.984 0.472 1 97 186 GLN A N 1
ATOM 1477 C CA . GLN A 1 186 ? -14.961 -27.141 -0.72 1 97 186 GLN A CA 1
ATOM 1478 C C . GLN A 1 186 ? -14.102 -27.469 -1.939 1 97 186 GLN A C 1
ATOM 1480 O O . GLN A 1 186 ? -14.211 -26.812 -2.979 1 97 186 GLN A O 1
ATOM 1485 N N . TYR A 1 187 ? -13.375 -28.531 -1.825 1 96.25 187 TYR A N 1
ATOM 1486 C CA . TYR A 1 187 ? -12.398 -28.906 -2.842 1 96.25 187 TYR A CA 1
ATOM 1487 C C . TYR A 1 187 ? -13.086 -29.391 -4.113 1 96.25 187 TYR A C 1
ATOM 1489 O O . TYR A 1 187 ? -12.656 -29.047 -5.223 1 96.25 187 TYR A O 1
ATOM 1497 N N . ALA A 1 188 ? -14.141 -30.172 -3.963 1 95.69 188 ALA A N 1
ATOM 1498 C CA . ALA A 1 188 ? -14.867 -30.688 -5.125 1 95.69 188 ALA A CA 1
ATOM 1499 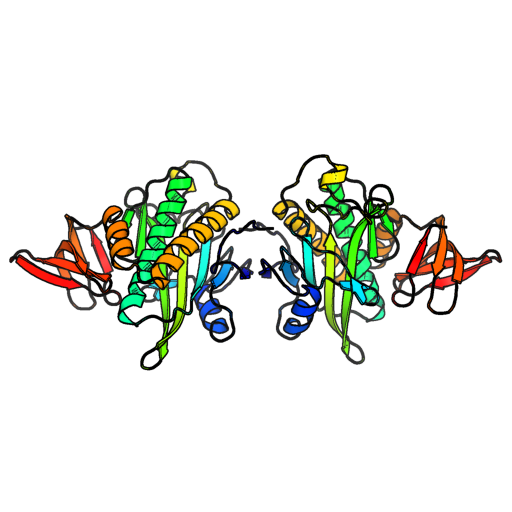C C . ALA A 1 188 ? -15.414 -29.547 -5.969 1 95.69 188 ALA A C 1
ATOM 1501 O O . ALA A 1 188 ? -15.359 -29.594 -7.199 1 95.69 188 ALA A O 1
ATOM 1502 N N . LEU A 1 189 ? -15.953 -28.578 -5.324 1 97.19 189 LEU A N 1
ATOM 1503 C CA . LEU A 1 189 ? -16.484 -27.406 -6.012 1 97.19 189 LEU A CA 1
ATOM 1504 C C . LEU A 1 189 ? -15.383 -26.672 -6.766 1 97.19 189 LEU A C 1
ATOM 1506 O O . LEU A 1 189 ? -15.578 -26.266 -7.91 1 97.19 189 LEU A O 1
ATOM 1510 N N . ILE A 1 190 ? -14.266 -26.5 -6.125 1 97.31 190 ILE A N 1
ATOM 1511 C CA . ILE A 1 190 ? -13.125 -25.812 -6.727 1 97.31 190 ILE A CA 1
ATOM 1512 C C . ILE A 1 190 ? -12.68 -26.547 -7.984 1 97.31 190 ILE A C 1
ATOM 1514 O O . ILE A 1 190 ? -12.477 -25.922 -9.031 1 97.31 190 ILE A O 1
ATOM 1518 N N . LEU A 1 191 ? -12.586 -27.828 -7.918 1 96.06 191 LEU A N 1
ATOM 1519 C CA . LEU A 1 191 ? -12.148 -28.625 -9.055 1 96.06 191 LEU A CA 1
ATOM 1520 C C . LEU A 1 191 ? -13.172 -28.562 -10.188 1 96.06 191 LEU A C 1
ATOM 1522 O O . LEU A 1 191 ? -12.797 -28.469 -11.359 1 96.06 191 LEU A O 1
ATOM 1526 N N . GLU A 1 192 ? -14.422 -28.641 -9.82 1 96.69 192 GLU A N 1
ATOM 1527 C CA . GLU A 1 192 ? -15.477 -28.562 -10.828 1 96.69 192 GLU A CA 1
ATOM 1528 C C . GLU A 1 192 ? -15.43 -27.234 -11.578 1 96.69 192 GLU A C 1
ATOM 1530 O O . GLU A 1 192 ? -15.516 -27.203 -12.805 1 96.69 192 GLU A O 1
ATOM 1535 N N . GLU A 1 193 ? -15.328 -26.172 -10.836 1 97.25 193 GLU A N 1
ATOM 1536 C CA . GLU A 1 193 ? -15.25 -24.859 -11.453 1 97.25 193 GLU A CA 1
ATOM 1537 C C . GLU A 1 193 ? -13.992 -24.734 -12.312 1 97.25 193 GLU A C 1
ATOM 1539 O O . GLU A 1 193 ? -14.031 -24.141 -13.398 1 97.25 193 GLU A O 1
ATOM 1544 N N . TRP A 1 194 ? -12.891 -25.219 -11.781 1 96.75 194 TRP A N 1
ATOM 1545 C CA . TRP A 1 194 ? -11.641 -25.188 -12.531 1 96.75 194 TRP A CA 1
ATOM 1546 C C . TRP A 1 194 ? -11.789 -25.891 -13.875 1 96.75 194 TRP A C 1
ATOM 1548 O O . TRP A 1 194 ? -11.391 -25.359 -14.906 1 96.75 194 TRP A O 1
ATOM 1558 N N . LYS A 1 195 ? -12.391 -27.062 -13.898 1 96.12 195 LYS A N 1
ATOM 1559 C CA . LYS A 1 195 ? -12.594 -27.844 -15.109 1 96.12 195 LYS A CA 1
ATOM 1560 C C . LYS A 1 195 ? -13.438 -27.078 -16.125 1 96.12 195 LYS A C 1
ATOM 1562 O O . LYS A 1 195 ? -13.188 -27.156 -17.328 1 96.12 195 LYS A O 1
ATOM 1567 N N . ALA A 1 196 ? -14.391 -26.359 -15.594 1 96.31 196 ALA A N 1
ATOM 1568 C CA . ALA A 1 196 ? -15.273 -25.594 -16.469 1 96.31 196 ALA A CA 1
ATOM 1569 C C . ALA A 1 196 ? -14.5 -24.531 -17.234 1 96.31 196 ALA A C 1
ATOM 1571 O O . ALA A 1 196 ? -14.898 -24.141 -18.328 1 96.31 196 ALA A O 1
ATOM 1572 N N . TYR A 1 197 ? -13.398 -24.125 -16.703 1 97.12 197 TYR A N 1
ATOM 1573 C CA . TYR A 1 197 ? -12.602 -23.078 -17.344 1 97.12 197 TYR A CA 1
ATOM 1574 C C . TYR A 1 197 ? -11.359 -23.672 -18 1 97.12 197 TYR A C 1
ATOM 1576 O O . TYR A 1 197 ? -10.523 -22.953 -18.547 1 97.12 197 TYR A O 1
ATOM 1584 N N . SER A 1 198 ? -11.188 -24.953 -18.031 1 96.25 198 SER A N 1
ATOM 1585 C CA . SER A 1 198 ? -9.961 -25.609 -18.484 1 96.25 198 SER A CA 1
ATOM 1586 C C . SER A 1 198 ? -9.781 -25.453 -20 1 96.25 198 SER A C 1
ATOM 1588 O O . SER A 1 198 ? -10.742 -25.578 -20.766 1 96.25 198 SER A O 1
ATOM 1590 N N . ALA A 1 199 ? -8.578 -25.219 -20.359 1 94.31 199 ALA A N 1
ATOM 1591 C CA . ALA A 1 199 ? -8.203 -25.172 -21.766 1 94.31 199 ALA A CA 1
ATOM 1592 C C . ALA A 1 199 ? -7.719 -26.547 -22.25 1 94.31 199 ALA A C 1
ATOM 1594 O O . ALA A 1 199 ? -7.488 -26.734 -23.453 1 94.31 199 ALA A O 1
ATOM 1595 N N . VAL A 1 200 ? -7.582 -27.516 -21.375 1 92.75 200 VAL A N 1
ATOM 1596 C CA . VAL A 1 200 ? -6.832 -28.703 -21.734 1 92.75 200 VAL A CA 1
ATOM 1597 C C . VAL A 1 200 ? -7.758 -29.922 -21.719 1 92.75 200 VAL A C 1
ATOM 1599 O O . VAL A 1 200 ? -7.527 -30.891 -22.453 1 92.75 200 VAL A O 1
ATOM 1602 N N . ILE A 1 201 ? -8.766 -29.938 -20.859 1 93.62 201 ILE A N 1
ATOM 1603 C CA . ILE A 1 201 ? -9.633 -31.094 -20.734 1 93.62 201 ILE A CA 1
ATOM 1604 C C . ILE A 1 201 ? -10.312 -31.391 -22.078 1 93.62 201 ILE A C 1
ATOM 1606 O O . ILE A 1 201 ? -10.859 -30.484 -22.703 1 93.62 201 ILE A O 1
ATOM 1610 N N . GLY A 1 202 ? -10.242 -32.594 -22.484 1 93 202 GLY A N 1
ATOM 1611 C CA . GLY A 1 202 ? -10.828 -33.031 -23.734 1 93 202 GLY A CA 1
ATOM 1612 C C . GLY A 1 202 ? -9.906 -32.844 -24.922 1 93 202 GLY A C 1
ATOM 1613 O O . GLY A 1 202 ? -10.25 -33.219 -26.047 1 93 202 GLY A O 1
ATOM 1614 N N . LYS A 1 203 ? -8.742 -32.344 -24.703 1 92.88 203 LYS A N 1
ATOM 1615 C CA . LYS A 1 203 ? -7.805 -32.062 -25.781 1 92.88 203 LYS A CA 1
ATOM 1616 C C . LYS A 1 203 ? -6.602 -33 -25.719 1 92.88 203 LYS A C 1
ATOM 1618 O O . LYS A 1 203 ? -6.281 -33.531 -24.641 1 92.88 203 LYS A O 1
ATOM 1623 N N . GLU A 1 204 ? -5.98 -33.219 -26.844 1 93.5 204 GLU A N 1
ATOM 1624 C CA . GLU A 1 204 ? -4.703 -33.938 -26.891 1 93.5 204 GLU A CA 1
ATOM 1625 C C . GLU A 1 204 ? -3.562 -33.031 -26.422 1 93.5 204 GLU A C 1
ATOM 1627 O O . GLU A 1 204 ? -3.453 -31.875 -26.844 1 93.5 204 GLU A O 1
ATOM 1632 N N . VAL A 1 205 ? -2.832 -33.594 -25.5 1 91.12 205 VAL A N 1
ATOM 1633 C CA . VAL A 1 205 ? -1.736 -32.812 -24.922 1 91.12 205 VAL A CA 1
ATOM 1634 C C . VAL A 1 205 ? -0.451 -33.625 -24.953 1 91.12 205 VAL A C 1
ATOM 1636 O O . VAL A 1 205 ? -0.496 -34.875 -25.047 1 91.12 205 VAL A O 1
ATOM 1639 N N . ARG A 1 206 ? 0.654 -32.969 -24.969 1 90.25 206 ARG A N 1
ATOM 1640 C CA . ARG A 1 206 ? 1.993 -33.562 -24.859 1 90.25 206 ARG A CA 1
ATOM 1641 C C . ARG A 1 206 ? 2.666 -33.125 -23.562 1 90.25 206 ARG A C 1
ATOM 1643 O O . ARG A 1 206 ? 2.809 -31.922 -23.297 1 90.25 206 ARG A O 1
ATOM 1650 N N . ILE A 1 207 ? 2.969 -34.062 -22.719 1 85 207 ILE A N 1
ATOM 1651 C CA . ILE A 1 207 ? 3.643 -33.812 -21.453 1 85 207 ILE A CA 1
ATOM 1652 C C . ILE A 1 207 ? 5.141 -34.094 -21.609 1 85 207 ILE A C 1
ATOM 1654 O O . ILE A 1 207 ? 5.547 -35.188 -21.938 1 85 207 ILE A O 1
ATOM 1658 N N . VAL A 1 208 ? 5.891 -33.031 -21.344 1 82.12 208 VAL A N 1
ATOM 1659 C CA . VAL A 1 208 ? 7.336 -33.188 -21.469 1 82.12 208 VAL A CA 1
ATOM 1660 C C . VAL A 1 208 ? 7.969 -33.219 -20.078 1 82.12 208 VAL A C 1
ATOM 1662 O O . VAL A 1 208 ? 7.883 -32.25 -19.328 1 82.12 208 VAL A O 1
ATOM 1665 N N . GLY A 1 209 ? 8.492 -34.312 -19.625 1 74.56 209 GLY A N 1
ATOM 1666 C CA . GLY A 1 209 ? 9.25 -34.406 -18.375 1 74.56 209 GLY A CA 1
ATOM 1667 C C . GLY A 1 209 ? 10.75 -34.438 -18.594 1 74.56 209 GLY A C 1
ATOM 1668 O O . GLY A 1 209 ? 11.234 -34.094 -19.688 1 74.56 209 GLY A O 1
ATOM 1669 N N . ASP A 1 210 ? 11.562 -34.5 -17.516 1 69.38 210 ASP A N 1
ATOM 1670 C CA . ASP A 1 210 ? 13.023 -34.562 -17.609 1 69.38 210 ASP A CA 1
ATOM 1671 C C . ASP A 1 210 ? 13.484 -35.688 -18.516 1 69.38 210 ASP A C 1
ATOM 1673 O O . ASP A 1 210 ? 14.398 -35.5 -19.328 1 69.38 210 ASP A O 1
ATOM 1677 N N . ASN A 1 211 ? 12.891 -36.812 -18.453 1 67.81 211 ASN A N 1
ATOM 1678 C CA . ASN A 1 211 ? 13.422 -37.938 -19.203 1 67.81 211 ASN A CA 1
ATOM 1679 C C . ASN A 1 211 ? 12.336 -38.625 -20.031 1 67.81 211 ASN A C 1
ATOM 1681 O O . ASN A 1 211 ? 12.555 -39.719 -20.578 1 67.81 211 ASN A O 1
ATOM 1685 N N . GLU A 1 212 ? 11.188 -38 -20.031 1 74.62 212 GLU A N 1
ATOM 1686 C CA . GLU A 1 212 ? 10.141 -38.719 -20.75 1 74.62 212 GLU A CA 1
ATOM 1687 C C . GLU A 1 212 ? 9.117 -37.75 -21.344 1 74.62 212 GLU A C 1
ATOM 1689 O O . GLU A 1 212 ? 8.977 -36.625 -20.875 1 74.62 212 GLU A O 1
ATOM 1694 N N . GLU A 1 213 ? 8.625 -38.188 -22.531 1 85.19 213 GLU A N 1
ATOM 1695 C CA . GLU A 1 213 ? 7.516 -37.469 -23.172 1 85.19 213 GLU A CA 1
ATOM 1696 C C . GLU A 1 213 ? 6.281 -38.375 -23.281 1 85.19 213 GLU A C 1
ATOM 1698 O O . GLU A 1 213 ? 6.391 -39.562 -23.578 1 85.19 213 GLU A O 1
ATOM 1703 N N . ILE A 1 214 ? 5.109 -37.875 -22.875 1 84.06 214 ILE A N 1
ATOM 1704 C CA . ILE A 1 214 ? 3.854 -38.594 -22.922 1 84.06 214 ILE A CA 1
ATOM 1705 C C . ILE A 1 214 ? 2.824 -37.844 -23.75 1 84.06 214 ILE A C 1
ATOM 1707 O O . ILE A 1 214 ? 2.641 -36.625 -23.547 1 84.06 214 ILE A O 1
ATOM 1711 N N . ILE A 1 215 ? 2.293 -38.5 -24.688 1 90.69 215 ILE A N 1
ATOM 1712 C CA . ILE A 1 215 ? 1.233 -37.906 -25.484 1 90.69 215 ILE A CA 1
ATOM 1713 C C . ILE A 1 215 ? -0.091 -38.594 -25.203 1 90.69 215 ILE A C 1
ATOM 1715 O O . ILE A 1 215 ? -0.144 -39.844 -25.109 1 90.69 215 ILE A O 1
ATOM 1719 N N . GLY A 1 216 ? -1.184 -37.844 -25.016 1 93.06 216 GLY A N 1
ATOM 1720 C CA . GLY A 1 216 ? -2.508 -38.375 -24.75 1 93.06 216 GLY A CA 1
ATOM 1721 C C . GLY A 1 216 ? -3.578 -37.312 -24.625 1 93.06 216 GLY A C 1
ATOM 1722 O O . GLY A 1 216 ? -3.334 -36.156 -24.922 1 93.06 216 GLY A O 1
ATOM 1723 N N . THR A 1 217 ? -4.734 -37.781 -24.312 1 94.88 217 THR A N 1
ATOM 1724 C CA . THR A 1 217 ? -5.852 -36.875 -24.141 1 94.88 217 THR A CA 1
ATOM 1725 C C . THR A 1 217 ? -6.082 -36.562 -22.656 1 94.88 217 THR A C 1
ATOM 1727 O O . THR A 1 217 ? -6.199 -37.5 -21.844 1 94.88 217 THR A O 1
ATOM 1730 N N . ALA A 1 218 ? -6.066 -35.281 -22.344 1 94.31 218 ALA A N 1
ATOM 1731 C CA . ALA A 1 218 ? -6.434 -34.906 -20.969 1 94.31 218 ALA A CA 1
ATOM 1732 C C . ALA A 1 218 ? -7.914 -35.188 -20.719 1 94.31 218 ALA A C 1
ATOM 1734 O O . ALA A 1 218 ? -8.781 -34.594 -21.375 1 94.31 218 ALA A O 1
ATOM 1735 N N . VAL A 1 219 ? -8.18 -35.969 -19.641 1 95.19 219 VAL A N 1
ATOM 1736 C CA . VAL A 1 219 ? -9.57 -36.406 -19.516 1 95.19 219 VAL A CA 1
ATOM 1737 C C . VAL A 1 219 ? -10.141 -35.906 -18.188 1 95.19 219 VAL A C 1
ATOM 1739 O O . VAL A 1 219 ? -11.359 -35.781 -18.047 1 95.19 219 VAL A O 1
ATOM 1742 N N . ASP A 1 220 ? -9.289 -35.625 -17.25 1 95.25 220 ASP A N 1
ATOM 1743 C CA . ASP A 1 220 ? -9.789 -35.219 -15.953 1 95.25 220 ASP A CA 1
ATOM 1744 C C . ASP A 1 220 ? -8.656 -34.688 -15.062 1 95.25 220 ASP A C 1
ATOM 1746 O O . ASP A 1 220 ? -7.5 -34.656 -15.484 1 95.25 220 ASP A O 1
ATOM 1750 N N . VAL A 1 221 ? -9.031 -34.125 -13.953 1 93.75 221 VAL A N 1
ATOM 1751 C CA . VAL A 1 221 ? -8.117 -33.781 -12.867 1 93.75 221 VAL A CA 1
ATOM 1752 C C . VAL A 1 221 ? -8.516 -34.531 -11.602 1 93.75 221 VAL A C 1
ATOM 1754 O O . VAL A 1 221 ? -9.703 -34.594 -11.25 1 93.75 221 VAL A O 1
ATOM 1757 N N . SER A 1 222 ? -7.539 -35.125 -10.984 1 92.19 222 SER A N 1
ATOM 1758 C CA . SER A 1 222 ? -7.816 -35.938 -9.797 1 92.19 222 SER A CA 1
ATOM 1759 C C . SER A 1 222 ? -8.023 -35.062 -8.57 1 92.19 222 SER A C 1
ATOM 1761 O O . SER A 1 222 ? -7.836 -33.844 -8.641 1 92.19 222 SER A O 1
ATOM 1763 N N . ASP A 1 223 ? -8.328 -35.656 -7.434 1 90.06 223 ASP A N 1
ATOM 1764 C CA . ASP A 1 223 ? -8.633 -34.969 -6.191 1 90.06 223 ASP A CA 1
ATOM 1765 C C . ASP A 1 223 ? -7.41 -34.219 -5.676 1 90.06 223 ASP A C 1
ATOM 1767 O O . ASP A 1 223 ? -7.539 -33.156 -5.023 1 90.06 223 ASP A O 1
ATOM 1771 N N . ASP A 1 224 ? -6.285 -34.719 -5.941 1 87.56 224 ASP A N 1
ATOM 1772 C CA . ASP A 1 224 ? -5.07 -34.062 -5.445 1 87.56 224 ASP A CA 1
ATOM 1773 C C . ASP A 1 224 ? -4.562 -33 -6.43 1 87.56 224 ASP A C 1
ATOM 1775 O O . ASP A 1 224 ? -3.504 -32.406 -6.215 1 87.56 224 ASP A O 1
ATOM 1779 N N . GLY A 1 225 ? -5.309 -32.844 -7.547 1 90.62 225 GLY A N 1
ATOM 1780 C CA . GLY A 1 225 ? -4.973 -31.781 -8.492 1 90.62 225 GLY A CA 1
ATOM 1781 C C . GLY A 1 225 ? -4.148 -32.281 -9.664 1 90.62 225 GLY A C 1
ATOM 1782 O O . GLY A 1 225 ? -3.812 -31.516 -10.57 1 90.62 225 GLY A O 1
ATOM 1783 N N . SER A 1 226 ? -3.863 -33.531 -9.75 1 91.31 226 SER A N 1
ATOM 1784 C CA . SER A 1 226 ? -3.082 -34.094 -10.844 1 91.31 226 SER A CA 1
ATOM 1785 C C . SER A 1 226 ? -3.914 -34.219 -12.117 1 91.31 226 SER A C 1
ATOM 1787 O O . SER A 1 226 ? -5.125 -34.438 -12.055 1 91.31 226 SER A O 1
ATOM 1789 N N . LEU A 1 227 ? -3.209 -34.125 -13.195 1 92.19 227 LEU A N 1
ATOM 1790 C CA . LEU A 1 227 ? -3.869 -34.25 -14.484 1 92.19 227 LEU A CA 1
ATOM 1791 C C . LEU A 1 227 ? -3.961 -35.719 -14.891 1 92.19 227 LEU A C 1
ATOM 1793 O O . LEU A 1 227 ? -2.996 -36.469 -14.734 1 92.19 227 LEU A O 1
ATOM 1797 N N . ILE A 1 228 ? -5.113 -36.125 -15.359 1 94.06 228 ILE A N 1
ATOM 1798 C CA . ILE A 1 228 ? -5.309 -37.5 -15.844 1 94.06 228 ILE A CA 1
ATOM 1799 C C . ILE A 1 228 ? -5.305 -37.5 -17.375 1 94.06 228 ILE A C 1
ATOM 1801 O O . ILE A 1 228 ? -6.125 -36.844 -18 1 94.06 228 ILE A O 1
ATOM 1805 N N . ILE A 1 229 ? -4.371 -38.281 -17.891 1 93.56 229 ILE A N 1
ATOM 1806 C CA . ILE A 1 229 ? -4.203 -38.375 -19.344 1 93.56 229 ILE A CA 1
ATOM 1807 C C . ILE A 1 229 ? -4.551 -39.781 -19.812 1 93.56 229 ILE A C 1
ATOM 1809 O O . ILE A 1 229 ? -4.117 -40.75 -19.203 1 93.56 229 ILE A O 1
ATOM 1813 N N . ALA A 1 230 ? -5.371 -39.844 -20.812 1 95.75 230 ALA A N 1
ATOM 1814 C CA . ALA A 1 230 ? -5.637 -41.125 -21.484 1 95.75 230 ALA A CA 1
ATOM 1815 C C . ALA A 1 230 ? -4.672 -41.344 -22.656 1 95.75 230 ALA A C 1
ATOM 1817 O O . ALA A 1 230 ? -4.645 -40.562 -23.594 1 95.75 230 ALA A O 1
ATOM 1818 N N . LEU A 1 231 ? -3.984 -42.438 -22.547 1 94.12 231 LEU A N 1
ATOM 1819 C CA . LEU A 1 231 ? -3.051 -42.781 -23.625 1 94.12 231 LEU A CA 1
ATOM 1820 C C . LEU A 1 231 ? -3.771 -43.438 -24.781 1 94.12 231 LEU A C 1
ATOM 1822 O O . LEU A 1 231 ? -4.969 -43.719 -24.703 1 94.12 231 LEU A O 1
ATOM 1826 N N . LYS A 1 232 ? -2.967 -43.656 -25.781 1 91.62 232 LYS A N 1
ATOM 1827 C CA . LYS A 1 232 ? -3.547 -44.25 -26.984 1 91.62 232 LYS A CA 1
ATOM 1828 C C . LYS A 1 232 ? -4.07 -45.656 -26.719 1 91.62 232 LYS A C 1
ATOM 1830 O O . LYS A 1 232 ? -5.062 -46.062 -27.312 1 91.62 232 LYS A O 1
ATOM 1835 N N . ASP A 1 233 ? -3.488 -46.312 -25.797 1 92.94 233 ASP A N 1
ATOM 1836 C CA . ASP A 1 233 ? -3.869 -47.688 -25.516 1 92.94 233 ASP A CA 1
ATOM 1837 C C . ASP A 1 233 ? -4.992 -47.75 -24.469 1 92.94 233 ASP A C 1
ATOM 1839 O O . ASP A 1 233 ? -5.395 -48.844 -24.062 1 92.94 233 ASP A O 1
ATOM 1843 N N . GLY A 1 234 ? -5.418 -46.625 -24.016 1 90.81 234 GLY A N 1
ATOM 1844 C CA . GLY A 1 234 ? -6.535 -46.562 -23.078 1 90.81 234 GLY A CA 1
ATOM 1845 C C . GLY A 1 234 ? -6.098 -46.469 -21.625 1 90.81 234 GLY A C 1
ATOM 1846 O O . GLY A 1 234 ? -6.914 -46.188 -20.75 1 90.81 234 GLY A O 1
ATOM 1847 N N . THR A 1 235 ? -4.82 -46.656 -21.484 1 95.12 235 THR A N 1
ATOM 1848 C CA . THR A 1 235 ? -4.301 -46.562 -20.125 1 95.12 235 THR A CA 1
ATOM 1849 C C . THR A 1 235 ? -4.375 -45.125 -19.641 1 95.12 235 THR A C 1
ATOM 1851 O O . THR A 1 235 ? -4.086 -44.188 -20.391 1 95.12 235 THR A O 1
ATOM 1854 N N . LEU A 1 236 ? -4.82 -45 -18.344 1 95.06 236 LEU A N 1
ATOM 1855 C CA . LEU A 1 236 ? -4.852 -43.688 -17.703 1 95.06 236 LEU A CA 1
ATOM 1856 C C . LEU A 1 236 ? -3.574 -43.438 -16.906 1 95.06 236 LEU A C 1
ATOM 1858 O O . LEU A 1 236 ? -3.084 -44.344 -16.219 1 95.06 236 LEU A O 1
ATOM 1862 N N . LYS A 1 237 ? -3.008 -42.281 -17.094 1 92.06 237 LYS A N 1
ATOM 1863 C CA . LYS A 1 237 ? -1.811 -41.875 -16.375 1 92.06 237 LYS A CA 1
ATOM 1864 C C . LYS A 1 237 ? -2.043 -40.594 -15.602 1 92.06 237 LYS A C 1
ATOM 1866 O O . LYS A 1 237 ? -2.656 -39.656 -16.125 1 92.06 237 LYS A O 1
ATOM 1871 N N . LYS A 1 238 ? -1.539 -40.562 -14.375 1 91.38 238 LYS A N 1
ATOM 1872 C CA . LYS A 1 238 ? -1.597 -39.375 -13.555 1 91.38 238 LYS A CA 1
ATOM 1873 C C . LYS A 1 238 ? -0.312 -38.562 -13.68 1 91.38 238 LYS A C 1
ATOM 1875 O O . LYS A 1 238 ? 0.788 -39.094 -13.562 1 91.38 238 LYS A O 1
ATOM 1880 N N . ILE A 1 239 ? -0.546 -37.281 -14.031 1 88.19 239 ILE A N 1
ATOM 1881 C CA . ILE A 1 239 ? 0.582 -36.375 -14.125 1 88.19 239 ILE A CA 1
ATOM 1882 C C . ILE A 1 239 ? 0.576 -35.406 -12.922 1 88.19 239 ILE A C 1
ATOM 1884 O O . ILE A 1 239 ? -0.404 -34.719 -12.695 1 88.19 239 ILE A O 1
ATOM 1888 N N . TYR A 1 240 ? 1.61 -35.375 -12.133 1 81.06 240 TYR A N 1
ATOM 1889 C CA . TYR A 1 240 ? 1.688 -34.562 -10.93 1 81.06 240 TYR A CA 1
ATOM 1890 C C . TYR A 1 240 ? 2.342 -33.219 -11.227 1 81.06 240 TYR A C 1
ATOM 1892 O O . TYR A 1 240 ? 3.262 -33.125 -12.047 1 81.06 240 TYR A O 1
ATOM 1900 N N . TYR A 1 241 ? 1.714 -32.281 -10.305 1 69.56 241 TYR A N 1
ATOM 1901 C CA . TYR A 1 241 ? 2.217 -30.922 -10.344 1 69.56 241 TYR A CA 1
ATOM 1902 C C . TYR A 1 241 ? 3.656 -30.844 -9.852 1 69.56 241 TYR A C 1
ATOM 1904 O O . TYR A 1 241 ? 4.047 -31.609 -8.961 1 69.56 241 TYR A O 1
ATOM 1912 N N . GLY A 1 242 ? 4.652 -30.359 -10.492 1 61.62 242 GLY A N 1
ATOM 1913 C CA . GLY A 1 242 ? 6.043 -30.188 -10.102 1 61.62 242 GLY A CA 1
ATOM 1914 C C . GLY A 1 242 ? 7.023 -30.594 -11.188 1 61.62 242 GLY A C 1
ATOM 1915 O O . GLY A 1 242 ? 8.031 -29.906 -11.406 1 61.62 242 GLY A O 1
ATOM 1916 N N . ASP A 1 243 ? 6.758 -31.688 -11.695 1 54.72 243 ASP A N 1
ATOM 1917 C CA . ASP A 1 243 ? 7.82 -32.344 -12.453 1 54.72 243 ASP A CA 1
ATOM 1918 C C . ASP A 1 243 ? 7.609 -32.188 -13.961 1 54.72 243 ASP A C 1
ATOM 1920 O O . ASP A 1 243 ? 8.359 -32.719 -14.766 1 54.72 243 ASP A O 1
ATOM 1924 N N . VAL A 1 244 ? 6.516 -31.328 -14.336 1 48.22 244 VAL A N 1
ATOM 1925 C CA . VAL A 1 244 ? 6.254 -31.5 -15.766 1 48.22 244 VAL A CA 1
ATOM 1926 C C . VAL A 1 244 ? 5.848 -30.156 -16.375 1 48.22 244 VAL A C 1
ATOM 1928 O O . VAL A 1 244 ? 5.512 -29.219 -15.656 1 48.22 244 VAL A O 1
ATOM 1931 N N . SER A 1 245 ? 6.262 -30.031 -17.672 1 56.75 245 SER A N 1
ATOM 1932 C CA . SER A 1 245 ? 5.691 -28.969 -18.516 1 56.75 245 SER A CA 1
ATOM 1933 C C . SER A 1 245 ? 4.645 -29.531 -19.469 1 56.75 245 SER A C 1
ATOM 1935 O O . SER A 1 245 ? 4.785 -30.656 -19.969 1 56.75 245 SER A O 1
ATOM 1937 N N . LEU A 1 246 ? 3.461 -28.859 -19.578 1 51.19 246 LEU A N 1
ATOM 1938 C CA . LEU A 1 246 ? 2.369 -29.266 -20.453 1 51.19 246 LEU A CA 1
ATOM 1939 C C . LEU A 1 246 ? 2.334 -28.406 -21.719 1 51.19 246 LEU A C 1
ATOM 1941 O O . LEU A 1 246 ? 2.402 -27.172 -21.625 1 51.19 246 LEU A O 1
ATOM 1945 N N . ARG A 1 247 ? 2.443 -29.031 -22.984 1 54.69 247 ARG A N 1
ATOM 1946 C CA . ARG A 1 247 ? 2.301 -28.375 -24.281 1 54.69 247 ARG A CA 1
ATOM 1947 C C . ARG A 1 247 ? 1.111 -28.953 -25.047 1 54.69 247 ARG A C 1
ATOM 1949 O O . ARG A 1 247 ? 0.774 -30.125 -24.906 1 54.69 247 ARG A O 1
ATOM 1956 N N . PHE A 1 248 ? 0.294 -28 -25.719 1 49.72 248 PHE A N 1
ATOM 1957 C CA . PHE A 1 248 ? -0.763 -28.469 -26.609 1 49.72 248 PHE A CA 1
ATOM 1958 C C . PHE A 1 248 ? -0.177 -29.219 -27.797 1 49.72 248 PHE A C 1
ATOM 1960 O O . PHE A 1 248 ? 0.868 -28.828 -28.328 1 49.72 248 PHE A O 1
ATOM 1967 N N . SER A 1 249 ? -0.747 -30.438 -28.016 1 42.19 249 SER A N 1
ATOM 1968 C CA . SER A 1 249 ? -0.325 -31.156 -29.219 1 42.19 249 SER A CA 1
ATOM 1969 C C . SER A 1 249 ? -0.934 -30.547 -30.469 1 42.19 249 SER A C 1
ATOM 1971 O O . SER A 1 249 ? -2.037 -30 -30.438 1 42.19 249 SER A O 1
ATOM 1973 N N . MET B 1 1 ? 1.668 0.149 -9.922 1 89 1 MET B N 1
ATOM 1974 C CA . MET B 1 1 ? 0.309 0.098 -9.391 1 89 1 MET B CA 1
ATOM 1975 C C . MET B 1 1 ? -0.115 1.459 -8.844 1 89 1 MET B C 1
ATOM 1977 O O . MET B 1 1 ? -1.193 1.954 -9.18 1 89 1 MET B O 1
ATOM 1981 N N . LEU B 1 2 ? 0.704 2.076 -8.047 1 89 2 LEU B N 1
ATOM 1982 C CA . LEU B 1 2 ? 0.355 3.363 -7.449 1 89 2 LEU B CA 1
ATOM 1983 C C . LEU B 1 2 ? 0.949 4.512 -8.258 1 89 2 LEU B C 1
ATOM 1985 O O . LEU B 1 2 ? 0.559 5.668 -8.078 1 89 2 LEU B O 1
ATOM 1989 N N . ASP B 1 3 ? 1.795 4.246 -9.188 1 85.62 3 ASP B N 1
ATOM 1990 C CA . ASP B 1 3 ? 2.402 5.246 -10.062 1 85.62 3 ASP B CA 1
ATOM 1991 C C . ASP B 1 3 ? 3.021 6.383 -9.258 1 85.62 3 ASP B C 1
ATOM 1993 O O . ASP B 1 3 ? 2.748 7.555 -9.516 1 85.62 3 ASP B O 1
ATOM 1997 N N . ILE B 1 4 ? 3.736 6.023 -8.227 1 89.62 4 ILE B N 1
ATOM 1998 C CA . ILE B 1 4 ? 4.41 7 -7.375 1 89.62 4 ILE B CA 1
ATOM 1999 C C . ILE B 1 4 ? 5.746 7.395 -8 1 89.62 4 ILE B C 1
ATOM 2001 O O . ILE B 1 4 ? 6.574 6.535 -8.305 1 89.62 4 ILE B O 1
ATOM 2005 N N . ASN B 1 5 ? 5.914 8.617 -8.289 1 90.31 5 ASN B N 1
ATOM 2006 C CA . ASN B 1 5 ? 7.148 9.164 -8.844 1 90.31 5 ASN B CA 1
ATOM 2007 C C . ASN B 1 5 ? 7.938 9.945 -7.797 1 90.31 5 ASN B C 1
ATOM 2009 O O . ASN B 1 5 ? 7.824 11.172 -7.715 1 90.31 5 ASN B O 1
ATOM 2013 N N . THR B 1 6 ? 8.68 9.32 -6.973 1 95.44 6 THR B N 1
ATOM 2014 C CA . THR B 1 6 ? 9.453 9.922 -5.887 1 95.44 6 THR B CA 1
ATOM 2015 C C . THR B 1 6 ? 10.875 9.359 -5.863 1 95.44 6 THR B C 1
ATOM 2017 O O . THR B 1 6 ? 11.148 8.328 -6.48 1 95.44 6 THR B O 1
ATOM 2020 N N . GLU B 1 7 ? 11.727 10.055 -5.246 1 95.94 7 GLU B N 1
ATOM 2021 C CA . GLU B 1 7 ? 13.117 9.617 -5.133 1 95.94 7 GLU B CA 1
ATOM 2022 C C . GLU B 1 7 ? 13.336 8.805 -3.859 1 95.94 7 GLU B C 1
ATOM 2024 O O . GLU B 1 7 ? 13.992 7.762 -3.887 1 95.94 7 GLU B O 1
ATOM 2029 N N . ILE B 1 8 ? 12.789 9.266 -2.77 1 97.5 8 ILE B N 1
ATOM 2030 C CA . ILE B 1 8 ? 13.055 8.633 -1.483 1 97.5 8 ILE B CA 1
ATOM 2031 C C . ILE B 1 8 ? 11.75 8.133 -0.875 1 97.5 8 ILE B C 1
ATOM 2033 O O . ILE B 1 8 ? 11.633 6.969 -0.495 1 97.5 8 ILE B O 1
ATOM 2037 N N . ILE B 1 9 ? 10.742 9 -0.834 1 98.12 9 ILE B N 1
ATOM 2038 C CA . ILE B 1 9 ? 9.508 8.758 -0.09 1 98.12 9 ILE B CA 1
ATOM 2039 C C . ILE B 1 9 ? 8.594 7.836 -0.892 1 98.12 9 ILE B C 1
ATOM 2041 O O . ILE B 1 9 ? 8.328 8.086 -2.068 1 98.12 9 ILE B O 1
ATOM 2045 N N . GLY B 1 10 ? 8.164 6.758 -0.311 1 97.62 10 GLY B N 1
ATOM 2046 C CA . GLY B 1 10 ? 7.121 5.941 -0.911 1 97.62 10 GLY B CA 1
ATOM 2047 C C . GLY B 1 10 ? 7.668 4.812 -1.768 1 97.62 10 GLY B C 1
ATOM 2048 O O . GLY B 1 10 ? 6.922 4.18 -2.516 1 97.62 10 GLY B O 1
ATOM 2049 N N . ARG B 1 11 ? 8.977 4.629 -1.694 1 96.5 11 ARG B N 1
ATOM 2050 C CA . ARG B 1 11 ? 9.547 3.492 -2.41 1 96.5 11 ARG B CA 1
ATOM 2051 C C . ARG B 1 11 ? 9 2.174 -1.873 1 96.5 11 ARG B C 1
ATOM 2053 O O . ARG B 1 11 ? 8.93 1.181 -2.6 1 96.5 11 ARG B O 1
ATOM 2060 N N . LYS B 1 12 ? 8.695 2.156 -0.66 1 97.88 12 LYS B N 1
ATOM 2061 C CA . LYS B 1 12 ? 7.973 1.081 0.015 1 97.88 12 LYS B CA 1
ATOM 2062 C C . LYS B 1 12 ? 6.758 1.618 0.765 1 97.88 12 LYS B C 1
ATOM 2064 O O . LYS B 1 12 ? 6.859 2.604 1.499 1 97.88 12 LYS B O 1
ATOM 2069 N N . VAL B 1 13 ? 5.602 1.038 0.51 1 98.56 13 VAL B N 1
ATOM 2070 C CA . VAL B 1 13 ? 4.363 1.421 1.181 1 98.56 13 VAL B CA 1
ATOM 2071 C C . VAL B 1 13 ? 3.746 0.201 1.861 1 98.56 13 VAL B C 1
ATOM 2073 O O . VAL B 1 13 ? 3.574 -0.847 1.234 1 98.56 13 VAL B O 1
ATOM 2076 N N . ILE B 1 14 ? 3.496 0.315 3.094 1 98.5 14 ILE B N 1
ATOM 2077 C CA . ILE B 1 14 ? 2.752 -0.683 3.855 1 98.5 14 ILE B CA 1
ATOM 2078 C C . ILE B 1 14 ? 1.329 -0.189 4.102 1 98.5 14 ILE B C 1
ATOM 2080 O O . ILE B 1 14 ? 1.12 0.789 4.824 1 98.5 14 ILE B O 1
ATOM 2084 N N . TYR B 1 15 ? 0.391 -0.789 3.498 1 98.25 15 TYR B N 1
ATOM 2085 C CA . TYR B 1 15 ? -1.022 -0.466 3.658 1 98.25 15 TYR B CA 1
ATOM 2086 C C . TYR B 1 15 ? -1.705 -1.454 4.594 1 98.25 15 TYR B C 1
ATOM 2088 O O . TYR B 1 15 ? -1.518 -2.668 4.473 1 98.25 15 TYR B O 1
ATOM 2096 N N . LEU B 1 16 ? -2.492 -0.973 5.52 1 98.12 16 LEU B N 1
ATOM 2097 C CA . LEU B 1 16 ? -3.283 -1.78 6.441 1 98.12 16 LEU B CA 1
ATOM 2098 C C . LEU B 1 16 ? -4.75 -1.361 6.41 1 98.12 16 LEU B C 1
ATOM 2100 O O . LEU B 1 16 ? -5.059 -0.168 6.398 1 98.12 16 LEU B O 1
ATOM 2104 N N . GLN B 1 17 ? -5.656 -2.35 6.441 1 97 17 GLN B N 1
ATOM 2105 C CA . GLN B 1 17 ? -7.066 -2.006 6.57 1 97 17 GLN B CA 1
ATOM 2106 C C . GLN B 1 17 ? -7.355 -1.364 7.926 1 97 17 GLN B C 1
ATOM 2108 O O . GLN B 1 17 ? -8.172 -0.444 8.023 1 97 17 GLN B O 1
ATOM 2113 N N . GLU B 1 18 ? -6.688 -1.907 8.914 1 96.88 18 GLU B N 1
ATOM 2114 C CA . GLU B 1 18 ? -6.84 -1.392 10.273 1 96.88 18 GLU B CA 1
ATOM 2115 C C . GLU B 1 18 ? -5.539 -1.501 11.062 1 96.88 18 GLU B C 1
ATOM 2117 O O . GLU B 1 18 ? -4.789 -2.469 10.898 1 96.88 18 GLU B O 1
ATOM 2122 N N . VAL B 1 19 ? -5.25 -0.561 11.906 1 97.62 19 VAL B N 1
ATOM 2123 C CA . VAL B 1 19 ? -4.066 -0.541 12.758 1 97.62 19 VAL B CA 1
ATOM 2124 C C . VAL B 1 19 ? -4.363 0.241 14.039 1 97.62 19 VAL B C 1
ATOM 2126 O O . VAL B 1 19 ? -5.309 1.032 14.086 1 97.62 19 VAL B O 1
ATOM 2129 N N . GLU B 1 20 ? -3.656 0.017 15.102 1 97.31 20 GLU B N 1
ATOM 2130 C CA . GLU B 1 20 ? -3.807 0.849 16.297 1 97.31 20 GLU B CA 1
ATOM 2131 C C . GLU B 1 20 ? -3.383 2.289 16.016 1 97.31 20 GLU B C 1
ATOM 2133 O O . GLU B 1 20 ? -4.164 3.221 16.219 1 97.31 20 GLU B O 1
ATOM 2138 N N . SER B 1 21 ? -2.137 2.457 15.562 1 97.69 21 SER B N 1
ATOM 2139 C CA . SER B 1 21 ? -1.574 3.746 15.18 1 97.69 21 SER B CA 1
ATOM 2140 C C . SER B 1 21 ? -0.471 3.578 14.141 1 97.69 21 SER B C 1
ATOM 2142 O O . SER B 1 21 ? 0.454 2.785 14.328 1 97.69 21 SER B O 1
ATOM 2144 N N . THR B 1 22 ? -0.574 4.328 13.062 1 98.25 22 THR B N 1
ATOM 2145 C CA . THR B 1 22 ? 0.467 4.238 12.047 1 98.25 22 THR B CA 1
ATOM 2146 C C . THR B 1 22 ? 1.809 4.707 12.602 1 98.25 22 THR B C 1
ATOM 2148 O O . THR B 1 22 ? 2.855 4.148 12.266 1 98.25 22 THR B O 1
ATOM 2151 N N . ASN B 1 23 ? 1.8 5.727 13.438 1 97.31 23 ASN B N 1
ATOM 2152 C CA . ASN B 1 23 ? 3.043 6.18 14.055 1 97.31 23 ASN B CA 1
ATOM 2153 C C . ASN B 1 23 ? 3.65 5.098 14.945 1 97.31 23 ASN B C 1
ATOM 2155 O O . ASN B 1 23 ? 4.863 4.883 14.93 1 97.31 23 ASN B O 1
ATOM 2159 N N . GLU B 1 24 ? 2.809 4.531 15.766 1 96.56 24 GLU B N 1
ATOM 2160 C CA . GLU B 1 24 ? 3.311 3.488 16.656 1 96.56 24 GLU B CA 1
ATOM 2161 C C . GLU B 1 24 ? 3.941 2.344 15.867 1 96.56 24 GLU B C 1
ATOM 2163 O O . GLU B 1 24 ? 5.02 1.863 16.219 1 96.56 24 GLU B O 1
ATOM 2168 N N . LEU B 1 25 ? 3.25 1.914 14.859 1 97.75 25 LEU B N 1
ATOM 2169 C CA . LEU B 1 25 ? 3.797 0.846 14.031 1 97.75 25 LEU B CA 1
ATOM 2170 C C . LEU B 1 25 ? 5.09 1.291 13.352 1 97.75 25 LEU B C 1
ATOM 2172 O O . LEU B 1 25 ? 6.062 0.535 13.305 1 97.75 25 LEU B O 1
ATOM 2176 N N . ALA B 1 26 ? 5.129 2.465 12.797 1 98.12 26 ALA B N 1
ATOM 2177 C CA . ALA B 1 26 ? 6.32 2.998 12.148 1 98.12 26 ALA B CA 1
ATOM 2178 C C . ALA B 1 26 ? 7.512 3.008 13.102 1 98.12 26 ALA B C 1
ATOM 2180 O O . ALA B 1 26 ? 8.617 2.604 12.727 1 98.12 26 ALA B O 1
ATOM 2181 N N . LYS B 1 27 ? 7.297 3.465 14.305 1 96.25 27 LYS B N 1
ATOM 2182 C CA . LYS B 1 27 ? 8.367 3.508 15.297 1 96.25 27 LYS B CA 1
ATOM 2183 C C . LYS B 1 27 ? 8.914 2.109 15.578 1 96.25 27 LYS B C 1
ATOM 2185 O O . LYS B 1 27 ? 10.125 1.924 15.727 1 96.25 27 LYS B O 1
ATOM 2190 N N . LYS B 1 28 ? 7.988 1.203 15.68 1 96.81 28 LYS B N 1
ATOM 2191 C CA . LYS B 1 28 ? 8.367 -0.175 15.977 1 96.81 28 LYS B CA 1
ATOM 2192 C C . LYS B 1 28 ? 9.289 -0.739 14.906 1 96.81 28 LYS B C 1
ATOM 2194 O O . LYS B 1 28 ? 10.25 -1.449 15.211 1 96.81 28 LYS B O 1
ATOM 2199 N N . ILE B 1 29 ? 9.094 -0.422 13.672 1 96.94 29 ILE B N 1
ATOM 2200 C CA . ILE B 1 29 ? 9.828 -1.099 12.602 1 96.94 29 ILE B CA 1
ATOM 2201 C C . ILE B 1 29 ? 10.938 -0.191 12.078 1 96.94 29 ILE B C 1
ATOM 2203 O O . ILE B 1 29 ? 11.805 -0.636 11.328 1 96.94 29 ILE B O 1
ATOM 2207 N N . ALA B 1 30 ? 10.977 1.053 12.461 1 96.62 30 ALA B N 1
ATOM 2208 C CA . ALA B 1 30 ? 11.859 2.086 11.914 1 96.62 30 ALA B CA 1
ATOM 2209 C C . ALA B 1 30 ? 13.32 1.638 11.953 1 96.62 30 ALA B C 1
ATOM 2211 O O . ALA B 1 30 ? 14.055 1.815 10.977 1 96.62 30 ALA B O 1
ATOM 2212 N N . PRO B 1 31 ? 13.805 1.054 13.062 1 94.75 31 PRO B N 1
ATOM 2213 C CA . PRO B 1 31 ? 15.219 0.698 13.125 1 94.75 31 PRO B CA 1
ATOM 2214 C C . PRO B 1 31 ? 15.641 -0.243 11.992 1 94.75 31 PRO B C 1
ATOM 2216 O O . PRO B 1 31 ? 16.781 -0.198 11.539 1 94.75 31 PRO B O 1
ATOM 2219 N N . GLN B 1 32 ? 14.688 -1.045 11.422 1 94.88 32 GLN B N 1
ATOM 2220 C CA . GLN B 1 32 ? 15.039 -2.053 10.43 1 94.88 32 GLN B CA 1
ATOM 2221 C C . GLN B 1 32 ? 14.422 -1.728 9.07 1 94.88 32 GLN B C 1
ATOM 2223 O O . GLN B 1 32 ? 14.469 -2.547 8.148 1 94.88 32 GLN B O 1
ATOM 2228 N N . GLU B 1 33 ? 13.844 -0.642 9 1 96.5 33 GLU B N 1
ATOM 2229 C CA . GLU B 1 33 ? 13.148 -0.278 7.773 1 96.5 33 GLU B CA 1
ATOM 2230 C C . GLU B 1 33 ? 13.898 0.812 7.012 1 96.5 33 GLU B C 1
ATOM 2232 O O . GLU B 1 33 ? 14.57 1.646 7.621 1 96.5 33 GLU B O 1
ATOM 2237 N N . GLU B 1 34 ? 13.75 0.826 5.746 1 96.88 34 GLU B N 1
ATOM 2238 C CA . GLU B 1 34 ? 14.414 1.824 4.914 1 96.88 34 GLU B CA 1
ATOM 2239 C C . GLU B 1 34 ? 13.75 3.191 5.059 1 96.88 34 GLU B C 1
ATOM 2241 O O . GLU B 1 34 ? 12.539 3.283 5.273 1 96.88 34 GLU B O 1
ATOM 2246 N N . GLU B 1 35 ? 14.57 4.25 4.973 1 98.12 35 GLU B N 1
ATOM 2247 C CA . GLU B 1 35 ? 14.047 5.609 4.918 1 98.12 35 GLU B CA 1
ATOM 2248 C C . GLU B 1 35 ? 13.047 5.77 3.779 1 98.12 35 GLU B C 1
ATOM 2250 O O . GLU B 1 35 ? 13.25 5.238 2.686 1 98.12 35 GLU B O 1
ATOM 2255 N N . GLY B 1 36 ? 12.031 6.535 4.051 1 98.38 36 GLY B N 1
ATOM 2256 C CA . GLY B 1 36 ? 11.039 6.812 3.025 1 98.38 36 GLY B CA 1
ATOM 2257 C C . GLY B 1 36 ? 9.859 5.859 3.062 1 98.38 36 GLY B C 1
ATOM 2258 O O . GLY B 1 36 ? 8.859 6.074 2.381 1 98.38 36 GLY B O 1
ATOM 2259 N N . THR B 1 37 ? 9.914 4.773 3.848 1 98.69 37 THR B N 1
ATOM 2260 C CA . THR B 1 37 ? 8.812 3.824 3.955 1 98.69 37 THR B CA 1
ATOM 2261 C C . THR B 1 37 ? 7.566 4.504 4.512 1 98.69 37 THR B C 1
ATOM 2263 O O . THR B 1 37 ? 7.648 5.285 5.461 1 98.69 37 THR B O 1
ATOM 2266 N N . ILE B 1 38 ? 6.469 4.227 3.879 1 98.75 38 ILE B N 1
ATOM 2267 C CA . ILE B 1 38 ? 5.184 4.781 4.297 1 98.75 38 ILE B CA 1
ATOM 2268 C C . ILE B 1 38 ? 4.336 3.686 4.945 1 98.75 38 ILE B C 1
ATOM 2270 O O . ILE B 1 38 ? 4.277 2.561 4.441 1 98.75 38 ILE B O 1
ATOM 2274 N N . ILE B 1 39 ? 3.75 3.949 6.043 1 98.75 39 ILE B N 1
ATOM 2275 C CA . ILE B 1 39 ? 2.643 3.174 6.594 1 98.75 39 ILE B CA 1
ATOM 2276 C C . ILE B 1 39 ? 1.338 3.949 6.434 1 98.75 39 ILE B C 1
ATOM 2278 O O . ILE B 1 39 ? 1.25 5.117 6.82 1 98.75 39 ILE B O 1
ATOM 2282 N N . VAL B 1 40 ? 0.376 3.381 5.848 1 98.62 40 VAL B N 1
ATOM 2283 C CA . VAL B 1 40 ? -0.919 4.02 5.648 1 98.62 40 VAL B CA 1
ATOM 2284 C C . VAL B 1 40 ? -2.039 3.043 6 1 98.62 40 VAL B C 1
ATOM 2286 O O . VAL B 1 40 ? -1.913 1.838 5.77 1 98.62 40 VAL B O 1
ATOM 2289 N N . ALA B 1 41 ? -3.109 3.547 6.621 1 98.12 41 ALA B N 1
ATOM 2290 C CA . ALA B 1 41 ? -4.191 2.67 7.055 1 98.12 41 ALA B CA 1
ATOM 2291 C C . ALA B 1 41 ? -5.555 3.27 6.715 1 98.12 41 ALA B C 1
ATOM 2293 O O . ALA B 1 41 ? -5.703 4.492 6.656 1 98.12 41 ALA B O 1
ATOM 2294 N N . ASP B 1 42 ? -6.555 2.391 6.551 1 97.75 42 ASP B N 1
ATOM 2295 C CA . ASP B 1 42 ? -7.926 2.85 6.355 1 97.75 42 ASP B CA 1
ATOM 2296 C C . ASP B 1 42 ? -8.531 3.338 7.668 1 97.75 42 ASP B C 1
ATOM 2298 O O . ASP B 1 42 ? -9.352 4.262 7.676 1 97.75 42 ASP B O 1
ATOM 2302 N N . ILE B 1 43 ? -8.148 2.623 8.727 1 97.69 43 ILE B N 1
ATOM 2303 C CA . ILE B 1 43 ? -8.703 2.924 10.047 1 97.69 43 ILE B CA 1
ATOM 2304 C C . ILE B 1 43 ? -7.594 2.859 11.094 1 97.69 43 ILE B C 1
ATOM 2306 O O . ILE B 1 43 ? -6.762 1.95 11.078 1 97.69 43 ILE B O 1
ATOM 2310 N N . GLN B 1 44 ? -7.531 3.828 11.93 1 97.88 44 GLN B N 1
ATOM 2311 C CA . GLN B 1 44 ? -6.75 3.738 13.164 1 97.88 44 GLN B CA 1
ATOM 2312 C C . GLN B 1 44 ? -7.66 3.627 14.383 1 97.88 44 GLN B C 1
ATOM 2314 O O . GLN B 1 44 ? -8.617 4.387 14.523 1 97.88 44 GLN B O 1
ATOM 2319 N N . ARG B 1 45 ? -7.363 2.744 15.273 1 96.88 45 ARG B N 1
ATOM 2320 C CA . ARG B 1 45 ? -8.164 2.564 16.484 1 96.88 45 ARG B CA 1
ATOM 2321 C C . ARG B 1 45 ? -7.684 3.49 17.594 1 96.88 45 ARG B C 1
ATOM 2323 O O . ARG B 1 45 ? -8.461 3.861 18.469 1 96.88 45 ARG B O 1
ATOM 2330 N N . ARG B 1 46 ? -6.375 3.801 17.516 1 95.12 46 ARG B N 1
ATOM 2331 C CA . ARG B 1 46 ? -5.773 4.68 18.516 1 95.12 46 ARG B CA 1
ATOM 2332 C C . ARG B 1 46 ? -4.906 5.746 17.844 1 95.12 46 ARG B C 1
ATOM 2334 O O . ARG B 1 46 ? -3.73 5.895 18.188 1 95.12 46 ARG B O 1
ATOM 2341 N N . GLY B 1 47 ? -5.586 6.387 16.953 1 94.38 47 GLY B N 1
ATOM 2342 C CA . GLY B 1 47 ? -4.875 7.504 16.344 1 94.38 47 GLY B CA 1
ATOM 2343 C C . GLY B 1 47 ? -4.375 8.508 17.375 1 94.38 47 GLY B C 1
ATOM 2344 O O . GLY B 1 47 ? -5.031 8.742 18.391 1 94.38 47 GLY B O 1
ATOM 2345 N N . ARG B 1 48 ? -3.256 9.148 17.109 1 89.31 48 ARG B N 1
ATOM 2346 C CA . ARG B 1 48 ? -2.631 9.992 18.109 1 89.31 48 ARG B CA 1
ATOM 2347 C C . ARG B 1 48 ? -2.4 11.406 17.578 1 89.31 48 ARG B C 1
ATOM 2349 O O . ARG B 1 48 ? -2.082 11.578 16.391 1 89.31 48 ARG B O 1
ATOM 2356 N N . GLY B 1 49 ? -2.559 12.258 18.484 1 89.38 49 GLY B N 1
ATOM 2357 C CA . GLY B 1 49 ? -2.115 13.625 18.297 1 89.38 49 GLY B CA 1
ATOM 2358 C C . GLY B 1 49 ? -1.011 14.039 19.25 1 89.38 49 GLY B C 1
ATOM 2359 O O . GLY B 1 49 ? -0.364 13.18 19.859 1 89.38 49 GLY B O 1
ATOM 2360 N N . ARG B 1 50 ? -0.754 15.305 19.281 1 82.62 50 ARG B N 1
ATOM 2361 C CA . ARG B 1 50 ? 0.252 15.797 20.219 1 82.62 50 ARG B CA 1
ATOM 2362 C C . ARG B 1 50 ? -0.252 15.727 21.656 1 82.62 50 ARG B C 1
ATOM 2364 O O . ARG B 1 50 ? -1.46 15.766 21.891 1 82.62 50 ARG B O 1
ATOM 2371 N N . LYS B 1 51 ? 0.647 15.555 22.516 1 80.62 51 LYS B N 1
ATOM 2372 C CA . LYS B 1 51 ? 0.375 15.578 23.953 1 80.62 51 LYS B CA 1
ATOM 2373 C C . LYS B 1 51 ? -0.688 14.555 24.328 1 80.62 51 LYS B C 1
ATOM 2375 O O . LYS B 1 51 ? -1.646 14.875 25.031 1 80.62 51 LYS B O 1
ATOM 2380 N N . LEU B 1 52 ? -0.756 13.422 23.641 1 77.69 52 LEU B N 1
ATOM 2381 C CA . LEU B 1 52 ? -1.574 12.258 23.953 1 77.69 52 LEU B CA 1
ATOM 2382 C C . LEU B 1 52 ? -3.023 12.484 23.531 1 77.69 52 LEU B C 1
ATOM 2384 O O . LEU B 1 52 ? -3.918 11.75 23.969 1 77.69 52 LEU B O 1
ATOM 2388 N N . ARG B 1 53 ? -3.197 13.586 22.875 1 86.25 53 ARG B N 1
ATOM 2389 C CA . ARG B 1 53 ? -4.531 13.75 22.312 1 86.25 53 ARG B CA 1
ATOM 2390 C C . ARG B 1 53 ? -4.816 12.664 21.281 1 86.25 53 ARG B C 1
ATOM 2392 O O . ARG B 1 53 ? -3.904 11.961 20.828 1 86.25 53 ARG B O 1
ATOM 2399 N N . LYS B 1 54 ? -6.117 12.57 20.969 1 90.12 54 LYS B N 1
ATOM 2400 C CA . LYS B 1 54 ? -6.547 11.539 20.031 1 90.12 54 LYS B CA 1
ATOM 2401 C C . LYS B 1 54 ? -6.867 12.148 18.672 1 90.12 54 LYS B C 1
ATOM 2403 O O . LYS B 1 54 ? -7.41 13.25 18.578 1 90.12 54 LYS B O 1
ATOM 2408 N N . TRP B 1 55 ? -6.488 11.547 17.719 1 93.5 55 TRP B N 1
ATOM 2409 C CA . TRP B 1 55 ? -6.914 11.852 16.359 1 93.5 55 TRP B CA 1
ATOM 2410 C C . TRP B 1 55 ? -7.914 10.812 15.859 1 93.5 55 TRP B C 1
ATOM 2412 O O . TRP B 1 55 ? -7.586 9.625 15.75 1 93.5 55 TRP B O 1
ATOM 2422 N N . ILE B 1 56 ? -9.117 11.195 15.633 1 94.31 56 ILE B N 1
ATOM 2423 C CA . ILE B 1 56 ? -10.156 10.289 15.148 1 94.31 56 ILE B CA 1
ATOM 2424 C C . ILE B 1 56 ? -9.891 9.93 13.695 1 94.31 56 ILE B C 1
ATOM 2426 O O . ILE B 1 56 ? -9.867 10.797 12.82 1 94.31 56 ILE B O 1
ATOM 2430 N N . SER B 1 57 ? -9.727 8.672 13.422 1 97.12 57 SER B N 1
ATOM 2431 C CA . SER B 1 57 ? -9.258 8.227 12.117 1 97.12 57 SER B CA 1
ATOM 2432 C C . SER B 1 57 ? -10.148 7.129 11.547 1 97.12 57 SER B C 1
ATOM 2434 O O . SER B 1 57 ? -9.695 5.996 11.352 1 97.12 57 SER B O 1
ATOM 2436 N N . PRO B 1 58 ? -11.445 7.422 11.227 1 97.19 58 PRO B N 1
ATOM 2437 C CA . PRO B 1 58 ? -12.32 6.453 10.555 1 97.19 58 PRO B CA 1
ATOM 2438 C C . PRO B 1 58 ? -11.977 6.277 9.07 1 97.19 58 PRO B C 1
ATOM 2440 O O . PRO B 1 58 ? -11.055 6.926 8.57 1 97.19 58 PRO B O 1
ATOM 2443 N N . LYS B 1 59 ? -12.695 5.402 8.391 1 97.06 59 LYS B N 1
ATOM 2444 C CA . LYS B 1 59 ? -12.523 5.215 6.953 1 97.06 59 LYS B CA 1
ATOM 2445 C C . LYS B 1 59 ? -12.789 6.512 6.191 1 97.06 59 LYS B C 1
ATOM 2447 O O . LYS B 1 59 ? -13.719 7.254 6.527 1 97.06 59 LYS B O 1
ATOM 2452 N N . GLY B 1 60 ? -11.961 6.699 5.172 1 97.62 60 GLY B N 1
ATOM 2453 C CA . GLY B 1 60 ? -12.219 7.828 4.293 1 97.62 60 GLY B CA 1
ATOM 2454 C C . GLY B 1 60 ? -11.172 8.922 4.395 1 97.62 60 GLY B C 1
ATOM 2455 O O . GLY B 1 60 ? -11.102 9.805 3.541 1 97.62 60 GLY B O 1
ATOM 2456 N N . GLY B 1 61 ? -10.398 8.984 5.422 1 98.25 61 GLY B N 1
ATOM 2457 C CA . GLY B 1 61 ? -9.289 9.914 5.551 1 98.25 61 GLY B CA 1
ATOM 2458 C C . GLY B 1 61 ? -7.949 9.312 5.16 1 98.25 61 GLY B C 1
ATOM 2459 O O . GLY B 1 61 ? -7.879 8.141 4.785 1 98.25 61 GLY B O 1
ATOM 2460 N N . LEU B 1 62 ? -6.988 10.078 5.031 1 98.44 62 LEU B N 1
ATOM 2461 C CA . LEU B 1 62 ? -5.621 9.625 4.805 1 98.44 62 LEU B CA 1
ATOM 2462 C C . LEU B 1 62 ? -4.812 9.672 6.098 1 98.44 62 LEU B C 1
ATOM 2464 O O . LEU B 1 62 ? -4.477 10.758 6.582 1 98.44 62 LEU B O 1
ATOM 2468 N N . TRP B 1 63 ? -4.598 8.562 6.656 1 98.56 63 TRP B N 1
ATOM 2469 C CA . TRP B 1 63 ? -3.824 8.375 7.879 1 98.56 63 TRP B CA 1
ATOM 2470 C C . TRP B 1 63 ? -2.504 7.672 7.586 1 98.56 63 TRP B C 1
ATOM 2472 O O . TRP B 1 63 ? -2.477 6.461 7.355 1 98.56 63 TRP B O 1
ATOM 2482 N N . MET B 1 64 ? -1.417 8.422 7.613 1 98.62 64 MET B N 1
ATOM 2483 C CA . MET B 1 64 ? -0.16 7.809 7.188 1 98.62 64 MET B CA 1
ATOM 2484 C C . MET B 1 64 ? 1.003 8.312 8.039 1 98.62 64 MET B C 1
ATOM 2486 O O . MET B 1 64 ? 0.909 9.367 8.664 1 98.62 64 MET B O 1
ATOM 2490 N N . SER B 1 65 ? 1.998 7.52 8.078 1 98.69 65 SER B N 1
ATOM 2491 C CA . SER B 1 65 ? 3.273 7.852 8.711 1 98.69 65 SER B CA 1
ATOM 2492 C C . SER B 1 65 ? 4.441 7.57 7.77 1 98.69 65 SER B C 1
ATOM 2494 O O . SER B 1 65 ? 4.406 6.609 6.996 1 98.69 65 SER B O 1
ATOM 2496 N N . VAL B 1 66 ? 5.395 8.383 7.844 1 98.69 66 VAL B N 1
ATOM 2497 C CA . VAL B 1 66 ? 6.602 8.219 7.039 1 98.69 66 VAL B CA 1
ATOM 2498 C C . VAL B 1 66 ? 7.812 8.047 7.953 1 98.69 66 VAL B C 1
ATOM 2500 O O . VAL B 1 66 ? 7.969 8.781 8.93 1 98.69 66 VAL B O 1
ATOM 2503 N N . ILE B 1 67 ? 8.648 7.043 7.676 1 98.44 67 ILE B N 1
ATOM 2504 C CA . ILE B 1 67 ? 9.906 6.84 8.391 1 98.44 67 ILE B CA 1
ATOM 2505 C C . ILE B 1 67 ? 11.031 7.598 7.688 1 98.44 67 ILE B C 1
ATOM 2507 O O . ILE B 1 67 ? 11.336 7.316 6.527 1 98.44 67 ILE B O 1
ATOM 2511 N N . LEU B 1 68 ? 11.625 8.523 8.367 1 97.69 68 LEU B N 1
ATOM 2512 C CA . LEU B 1 68 ? 12.734 9.297 7.828 1 97.69 68 LEU B CA 1
ATOM 2513 C C . LEU B 1 68 ? 13.992 9.094 8.664 1 97.69 68 LEU B C 1
ATOM 2515 O O . LEU B 1 68 ? 13.914 8.906 9.883 1 97.69 68 LEU B O 1
ATOM 2519 N N . LYS B 1 69 ? 15.141 9.141 8 1 96 69 LYS B N 1
ATOM 2520 C CA . LYS B 1 69 ? 16.438 8.984 8.656 1 96 69 LYS B CA 1
ATOM 2521 C C . LYS B 1 69 ? 17.438 10.023 8.164 1 96 69 LYS B C 1
ATOM 2523 O O . LYS B 1 69 ? 18.547 9.68 7.746 1 96 69 LYS B O 1
ATOM 2528 N N . PRO B 1 70 ? 17.047 11.242 8.32 1 93.5 70 PRO B N 1
ATOM 2529 C CA . PRO B 1 70 ? 17.922 12.289 7.797 1 93.5 70 PRO B CA 1
ATOM 2530 C C . PRO B 1 70 ? 19.203 12.445 8.617 1 93.5 70 PRO B C 1
ATOM 2532 O O . PRO B 1 70 ? 19.172 12.336 9.844 1 93.5 70 PRO B O 1
ATOM 2535 N N . ASN B 1 71 ? 20.25 12.586 7.902 1 90.25 71 ASN B N 1
ATOM 2536 C CA . ASN B 1 71 ? 21.516 12.922 8.547 1 90.25 71 ASN B CA 1
ATOM 2537 C C . ASN B 1 71 ? 21.688 14.43 8.703 1 90.25 71 ASN B C 1
ATOM 2539 O O . ASN B 1 71 ? 22.484 15.047 8 1 90.25 71 ASN B O 1
ATOM 2543 N N . VAL B 1 72 ? 20.938 14.984 9.617 1 86.5 72 VAL B N 1
ATOM 2544 C CA . VAL B 1 72 ? 20.953 16.422 9.844 1 86.5 72 VAL B CA 1
ATOM 2545 C C . VAL B 1 72 ? 21.078 16.719 11.336 1 86.5 72 VAL B C 1
ATOM 2547 O O . VAL B 1 72 ? 20.875 15.82 12.164 1 86.5 72 VAL B O 1
ATOM 2550 N N . HIS B 1 73 ? 21.469 17.953 11.594 1 84.5 73 HIS B N 1
ATOM 2551 C CA . HIS B 1 73 ? 21.547 18.391 12.984 1 84.5 73 HIS B CA 1
ATOM 2552 C C . HIS B 1 73 ? 20.156 18.422 13.625 1 84.5 73 HIS B C 1
ATOM 2554 O O . HIS B 1 73 ? 19.172 18.766 12.969 1 84.5 73 HIS B O 1
ATOM 2560 N N . LEU B 1 74 ? 20.109 18.141 14.906 1 83.44 74 LEU B N 1
ATOM 2561 C CA . LEU B 1 74 ? 18.875 18.016 15.664 1 83.44 74 LEU B CA 1
ATOM 2562 C C . LEU B 1 74 ? 18.062 19.312 15.609 1 83.44 74 LEU B C 1
ATOM 2564 O O . LEU B 1 74 ? 16.828 19.266 15.656 1 83.44 74 LEU B O 1
ATOM 2568 N N . VAL B 1 75 ? 18.75 20.422 15.484 1 83.31 75 VAL B N 1
ATOM 2569 C CA . VAL B 1 75 ? 18.094 21.719 15.523 1 83.31 75 VAL B CA 1
ATOM 2570 C C . VAL B 1 75 ? 17.141 21.859 14.344 1 83.31 75 VAL B C 1
ATOM 2572 O O . VAL B 1 75 ? 16.219 22.672 14.367 1 83.31 75 VAL B O 1
ATOM 2575 N N . HIS B 1 76 ? 17.297 21 13.344 1 87.5 76 HIS B N 1
ATOM 2576 C CA . HIS B 1 76 ? 16.516 21.156 12.125 1 87.5 76 HIS B CA 1
ATOM 2577 C C . HIS B 1 76 ? 15.352 20.172 12.086 1 87.5 76 HIS B C 1
ATOM 2579 O O . HIS B 1 76 ? 14.57 20.156 11.133 1 87.5 76 HIS B O 1
ATOM 2585 N N . ILE B 1 77 ? 15.125 19.453 13.078 1 87.5 77 ILE B N 1
ATOM 2586 C CA . ILE B 1 77 ? 14.125 18.391 13.078 1 87.5 77 ILE B CA 1
ATOM 2587 C C . ILE B 1 77 ? 12.727 19 12.961 1 87.5 77 ILE B C 1
ATOM 2589 O O . ILE B 1 77 ? 11.859 18.453 12.273 1 87.5 77 ILE B O 1
ATOM 2593 N N . THR B 1 78 ? 12.555 20.109 13.586 1 88.38 78 THR B N 1
ATOM 2594 C CA . THR B 1 78 ? 11.25 20.766 13.57 1 88.38 78 THR B CA 1
ATOM 2595 C C . THR B 1 78 ? 10.836 21.125 12.141 1 88.38 78 THR B C 1
ATOM 2597 O O . THR B 1 78 ? 9.648 21.094 11.805 1 88.38 78 THR B O 1
ATOM 2600 N N . LYS B 1 79 ? 11.805 21.375 11.312 1 93.31 79 LYS B N 1
ATOM 2601 C CA . LYS B 1 79 ? 11.531 21.781 9.93 1 93.31 79 LYS B CA 1
ATOM 2602 C C . LYS B 1 79 ? 10.883 20.641 9.148 1 93.31 79 LYS B C 1
ATOM 2604 O O . LYS B 1 79 ? 10.289 20.875 8.086 1 93.31 79 LYS B O 1
ATOM 2609 N N . LEU B 1 80 ? 10.984 19.438 9.656 1 94.81 80 LEU B N 1
ATOM 2610 C CA . LEU B 1 80 ? 10.305 18.328 9 1 94.81 80 LEU B CA 1
ATOM 2611 C C . LEU B 1 80 ? 8.789 18.5 9.086 1 94.81 80 LEU B C 1
ATOM 2613 O O . LEU B 1 80 ? 8.07 18.094 8.164 1 94.81 80 LEU B O 1
ATOM 2617 N N . VAL B 1 81 ? 8.352 19.078 10.141 1 95.31 81 VAL B N 1
ATOM 2618 C CA . VAL B 1 81 ? 6.93 19.375 10.289 1 95.31 81 VAL B CA 1
ATOM 2619 C C . VAL B 1 81 ? 6.508 20.438 9.266 1 95.31 81 VAL B C 1
ATOM 2621 O O . VAL B 1 81 ? 5.453 20.312 8.641 1 95.31 81 VAL B O 1
ATOM 2624 N N . PHE B 1 82 ? 7.375 21.422 9.094 1 96.62 82 PHE B N 1
ATOM 2625 C CA . PHE B 1 82 ? 7.102 22.469 8.117 1 96.62 82 PHE B CA 1
ATOM 2626 C C . PHE B 1 82 ? 7.043 21.891 6.707 1 96.62 82 PHE B C 1
ATOM 2628 O O . PHE B 1 82 ? 6.145 22.234 5.934 1 96.62 82 PHE B O 1
ATOM 2635 N N . VAL B 1 83 ? 7.98 21.047 6.441 1 97.56 83 VAL B N 1
ATOM 2636 C CA . VAL B 1 83 ? 8.062 20.359 5.152 1 97.56 83 VAL B CA 1
ATOM 2637 C C . VAL B 1 83 ? 6.762 19.609 4.887 1 97.56 83 VAL B C 1
ATOM 2639 O O . VAL B 1 83 ? 6.211 19.672 3.783 1 97.56 83 VAL B O 1
ATOM 2642 N N . SER B 1 84 ? 6.293 18.938 5.816 1 98.19 84 SER B N 1
ATOM 2643 C CA . SER B 1 84 ? 5.07 18.141 5.688 1 98.19 84 SER B CA 1
ATOM 2644 C C . SER B 1 84 ? 3.852 19.031 5.488 1 98.19 84 SER B C 1
ATOM 2646 O O . SER B 1 84 ? 2.984 18.734 4.664 1 98.19 84 SER B O 1
ATOM 2648 N N . ALA B 1 85 ? 3.822 20.109 6.234 1 98.38 85 ALA B N 1
ATOM 2649 C CA . ALA B 1 85 ? 2.707 21.031 6.105 1 98.38 85 ALA B CA 1
ATOM 2650 C C . ALA B 1 85 ? 2.666 21.656 4.711 1 98.38 85 ALA B C 1
ATOM 2652 O O . ALA B 1 85 ? 1.595 21.781 4.113 1 98.38 85 ALA B O 1
ATOM 2653 N N . LEU B 1 86 ? 3.814 22.047 4.223 1 98.75 86 LEU B N 1
ATOM 2654 C CA . LEU B 1 86 ? 3.904 22.609 2.875 1 98.75 86 LEU B CA 1
ATOM 2655 C C . LEU B 1 86 ? 3.408 21.609 1.839 1 98.75 86 LEU B C 1
ATOM 2657 O O . LEU B 1 86 ? 2.664 21.969 0.924 1 98.75 86 LEU B O 1
ATOM 2661 N N . ALA B 1 87 ? 3.828 20.359 2.004 1 98.88 87 ALA B N 1
ATOM 2662 C CA . ALA B 1 87 ? 3.393 19.297 1.089 1 98.88 87 ALA B CA 1
ATOM 2663 C C . ALA B 1 87 ? 1.874 19.156 1.097 1 98.88 87 ALA B C 1
ATOM 2665 O O . ALA B 1 87 ? 1.255 18.984 0.044 1 98.88 87 ALA B O 1
ATOM 2666 N N . VAL B 1 88 ? 1.273 19.234 2.279 1 98.88 88 VAL B N 1
ATOM 2667 C CA . VAL B 1 88 ? -0.173 19.094 2.414 1 98.88 88 VAL B CA 1
ATOM 2668 C C . VAL B 1 88 ? -0.866 20.266 1.72 1 98.88 88 VAL B C 1
ATOM 2670 O O . VAL B 1 88 ? -1.801 20.078 0.941 1 98.88 88 VAL B O 1
ATOM 2673 N N . VAL B 1 89 ? -0.391 21.516 1.938 1 98.81 89 VAL B N 1
ATOM 2674 C CA . VAL B 1 89 ? -1.009 22.703 1.358 1 98.81 89 VAL B CA 1
ATOM 2675 C C . VAL B 1 89 ? -0.946 22.625 -0.166 1 98.81 89 VAL B C 1
ATOM 2677 O O . VAL B 1 89 ? -1.926 22.922 -0.85 1 98.81 89 VAL B O 1
ATOM 2680 N N . GLU B 1 90 ? 0.168 22.234 -0.666 1 98.81 90 GLU B N 1
ATOM 2681 C CA . GLU B 1 90 ? 0.32 22.125 -2.113 1 98.81 90 GLU B CA 1
ATOM 2682 C C . GLU B 1 90 ? -0.582 21.031 -2.678 1 98.81 90 GLU B C 1
ATOM 2684 O O . GLU B 1 90 ? -1.104 21.156 -3.787 1 98.81 90 GLU B O 1
ATOM 2689 N N . THR B 1 91 ? -0.731 19.922 -1.972 1 98.81 91 THR B N 1
ATOM 2690 C CA . THR B 1 91 ? -1.632 18.859 -2.396 1 98.81 91 THR B CA 1
ATOM 2691 C C . THR B 1 91 ? -3.072 19.359 -2.459 1 98.81 91 THR B C 1
ATOM 2693 O O . THR B 1 91 ? -3.781 19.109 -3.434 1 98.81 91 THR B O 1
ATOM 2696 N N . LEU B 1 92 ? -3.508 20.078 -1.405 1 98.88 92 LEU B N 1
ATOM 2697 C CA . LEU B 1 92 ? -4.848 20.656 -1.384 1 98.88 92 LEU B CA 1
ATOM 2698 C C . LEU B 1 92 ? -5.062 21.578 -2.58 1 98.88 92 LEU B C 1
ATOM 2700 O O . LEU B 1 92 ? -6.121 21.547 -3.215 1 98.88 92 LEU B O 1
ATOM 2704 N N . ALA B 1 93 ? -4.059 22.344 -2.893 1 98.75 93 ALA B N 1
ATOM 2705 C CA . ALA B 1 93 ? -4.148 23.297 -3.994 1 98.75 93 ALA B CA 1
ATOM 2706 C C . ALA B 1 93 ? -4.41 22.594 -5.316 1 98.75 93 ALA B C 1
ATOM 2708 O O . ALA B 1 93 ? -5.109 23.125 -6.188 1 98.75 93 ALA B O 1
ATOM 2709 N N . GLU B 1 94 ? -3.883 21.391 -5.508 1 98.12 94 GLU B N 1
ATOM 2710 C CA . GLU B 1 94 ? -4.098 20.609 -6.723 1 98.12 94 GLU B CA 1
ATOM 2711 C C . GLU B 1 94 ? -5.57 20.266 -6.91 1 98.12 94 GLU B C 1
ATOM 2713 O O . GLU B 1 94 ? -6.016 20 -8.031 1 98.12 94 GLU B O 1
ATOM 2718 N N . PHE B 1 95 ? -6.266 20.297 -5.836 1 98.19 95 PHE B N 1
ATOM 2719 C CA . PHE B 1 95 ? -7.688 19.984 -5.902 1 98.19 95 PHE B CA 1
ATOM 2720 C C . PHE B 1 95 ? -8.523 21.25 -5.781 1 98.19 95 PHE B C 1
ATOM 2722 O O . PHE B 1 95 ? -9.734 21.188 -5.535 1 98.19 95 PHE B O 1
ATOM 2729 N N . GLY B 1 96 ? -7.867 22.406 -5.828 1 98.25 96 GLY B N 1
ATOM 2730 C CA . GLY B 1 96 ? -8.57 23.688 -5.797 1 98.25 96 GLY B CA 1
ATOM 2731 C C . GLY B 1 96 ? -8.906 24.141 -4.391 1 98.25 96 GLY B C 1
ATOM 2732 O O . GLY B 1 96 ? -9.797 24.969 -4.199 1 98.25 96 GLY B O 1
ATOM 2733 N N . ILE B 1 97 ? -8.289 23.641 -3.385 1 98.75 97 ILE B N 1
ATOM 2734 C CA . ILE B 1 97 ? -8.539 24 -1.994 1 98.75 97 ILE B CA 1
ATOM 2735 C C . ILE B 1 97 ? -7.398 24.875 -1.473 1 98.75 97 ILE B C 1
ATOM 2737 O O . ILE B 1 97 ? -6.23 24.484 -1.557 1 98.75 97 ILE B O 1
ATOM 2741 N N . GLU B 1 98 ? -7.695 25.969 -0.968 1 98.44 98 GLU B N 1
ATOM 2742 C CA . GLU B 1 98 ? -6.684 26.859 -0.4 1 98.44 98 GLU B CA 1
ATOM 2743 C C . GLU B 1 98 ? -6.461 26.562 1.081 1 98.44 98 GLU B C 1
ATOM 2745 O O . GLU B 1 98 ? -7.359 26.766 1.9 1 98.44 98 GLU B O 1
ATOM 2750 N N . GLY B 1 99 ? -5.301 26.094 1.423 1 98.5 99 GLY B N 1
ATOM 2751 C CA . GLY B 1 99 ? -4.941 25.812 2.803 1 98.5 99 GLY B CA 1
ATOM 2752 C C . GLY B 1 99 ? -3.977 26.812 3.391 1 98.5 99 GLY B C 1
ATOM 2753 O O . GLY B 1 99 ? -3.246 27.484 2.654 1 98.5 99 GLY B O 1
ATOM 2754 N N . LYS B 1 100 ? -4.012 26.984 4.688 1 98.25 100 LYS B N 1
ATOM 2755 C CA . LYS B 1 100 ? -3.068 27.781 5.465 1 98.25 100 LYS B CA 1
ATOM 2756 C C . LYS B 1 100 ? -2.49 26.984 6.621 1 98.25 100 LYS B C 1
ATOM 2758 O O . LYS B 1 100 ? -3.1 26.016 7.074 1 98.25 100 LYS B O 1
ATOM 2763 N N . ILE B 1 101 ? -1.391 27.391 7.07 1 97.56 101 ILE B N 1
ATOM 2764 C CA . ILE B 1 101 ? -0.695 26.594 8.086 1 97.56 101 ILE B CA 1
ATOM 2765 C C . ILE B 1 101 ? -0.768 27.312 9.43 1 97.56 101 ILE B C 1
ATOM 2767 O O . ILE B 1 101 ? -0.394 28.484 9.539 1 97.56 101 ILE B O 1
ATOM 2771 N N . LYS B 1 102 ? -1.292 26.656 10.398 1 94.88 102 LYS B N 1
ATOM 2772 C CA . LYS B 1 102 ? -1.25 27.125 11.781 1 94.88 102 LYS B CA 1
ATOM 2773 C C . LYS B 1 102 ? -0.069 26.531 12.531 1 94.88 102 LYS B C 1
ATOM 2775 O O . LYS B 1 102 ? -0.03 25.312 12.758 1 94.88 102 LYS B O 1
ATOM 2780 N N . TRP B 1 103 ? 0.833 27.328 12.984 1 91.88 103 TRP B N 1
ATOM 2781 C CA . TRP B 1 103 ? 2.111 26.922 13.555 1 91.88 103 TRP B CA 1
ATOM 2782 C C . TRP B 1 103 ? 1.9 25.953 14.711 1 91.88 103 TRP B C 1
ATOM 2784 O O . TRP B 1 103 ? 1.087 26.203 15.602 1 91.88 103 TRP B O 1
ATOM 2794 N N . PRO B 1 104 ? 2.697 24.828 14.477 1 88.5 104 PRO B N 1
ATOM 2795 C CA . PRO B 1 104 ? 3.535 24.438 13.344 1 88.5 104 PRO B CA 1
ATOM 2796 C C . PRO B 1 104 ? 2.941 23.281 12.539 1 88.5 104 PRO B C 1
ATOM 2798 O O . PRO B 1 104 ? 3.393 23 11.43 1 88.5 104 PRO B O 1
ATOM 2801 N N . ASN B 1 105 ? 1.889 22.719 13.047 1 91.31 105 ASN B N 1
ATOM 2802 C CA . ASN B 1 105 ? 1.645 21.359 12.609 1 91.31 105 ASN B CA 1
ATOM 2803 C C . ASN B 1 105 ? 0.225 21.172 12.078 1 91.31 105 ASN B C 1
ATOM 2805 O O . ASN B 1 105 ? -0.173 20.078 11.711 1 91.31 105 ASN B O 1
ATOM 2809 N N . ASP B 1 106 ? -0.49 22.281 12.023 1 95.75 106 ASP B N 1
ATOM 2810 C CA . ASP B 1 106 ? -1.864 22.156 11.547 1 95.75 106 ASP B CA 1
ATOM 2811 C C . ASP B 1 106 ? -2.037 22.844 10.195 1 95.75 106 ASP B C 1
ATOM 2813 O O . ASP B 1 106 ? -1.464 23.906 9.945 1 95.75 106 ASP B O 1
ATOM 2817 N N . VAL B 1 107 ? -2.777 22.25 9.438 1 98.44 107 VAL B N 1
ATOM 2818 C CA . VAL B 1 107 ? -3.232 22.906 8.211 1 98.44 107 VAL B CA 1
ATOM 2819 C C . VAL B 1 107 ? -4.73 23.188 8.305 1 98.44 107 VAL B C 1
ATOM 2821 O O . VAL B 1 107 ? -5.516 22.328 8.68 1 98.44 107 VAL B O 1
ATOM 2824 N N . LEU B 1 108 ? -5.094 24.391 7.977 1 98.31 108 LEU B N 1
ATOM 2825 C CA . LEU B 1 108 ? -6.477 24.859 8.094 1 98.31 108 LEU B CA 1
ATOM 2826 C C . LEU B 1 108 ? -7.066 25.156 6.727 1 98.31 108 LEU B C 1
ATOM 2828 O O . LEU B 1 108 ? -6.355 25.609 5.828 1 98.31 108 LEU B O 1
ATOM 2832 N N . VAL B 1 109 ? -8.328 24.906 6.602 1 98.56 109 VAL B N 1
ATOM 2833 C CA . VAL B 1 109 ? -9.164 25.375 5.504 1 98.56 109 VAL B CA 1
ATOM 2834 C C . VAL B 1 109 ? -10.414 26.047 6.062 1 98.56 109 VAL B C 1
ATOM 2836 O O . VAL B 1 109 ? -11.133 25.469 6.875 1 98.56 109 VAL B O 1
ATOM 2839 N N . ASN B 1 110 ? -10.648 27.328 5.688 1 96.44 110 ASN B N 1
ATOM 2840 C CA . ASN B 1 110 ? -11.758 28.094 6.25 1 96.44 110 ASN B CA 1
ATOM 2841 C C . ASN B 1 110 ? -11.703 28.109 7.773 1 96.44 110 ASN B C 1
ATOM 2843 O O . ASN B 1 110 ? -12.711 27.875 8.438 1 96.44 110 ASN B O 1
ATOM 2847 N N . ARG B 1 111 ? -10.484 28.219 8.297 1 94.81 111 ARG B N 1
ATOM 2848 C CA . ARG B 1 111 ? -10.195 28.344 9.719 1 94.81 111 ARG B CA 1
ATOM 2849 C C . ARG B 1 111 ? -10.508 27.062 10.469 1 94.81 111 ARG B C 1
ATOM 2851 O O . ARG B 1 111 ? -10.547 27.047 11.703 1 94.81 111 ARG B O 1
ATOM 2858 N N . LYS B 1 112 ? -10.758 26 9.797 1 97.75 112 LYS B N 1
ATOM 2859 C CA . LYS B 1 112 ? -10.977 24.688 10.398 1 97.75 112 LYS B CA 1
ATOM 2860 C C . LYS B 1 112 ? -9.828 23.734 10.07 1 97.75 112 LYS B C 1
ATOM 2862 O O . LYS B 1 112 ? -9.281 23.766 8.969 1 97.75 112 LYS B O 1
ATOM 2867 N N . LYS B 1 113 ? -9.57 22.844 11.008 1 97.75 113 LYS B N 1
ATOM 2868 C CA . LYS B 1 113 ? -8.453 21.922 10.859 1 97.75 113 LYS B CA 1
ATOM 2869 C C . LYS B 1 113 ? -8.773 20.828 9.852 1 97.75 113 LYS B C 1
ATOM 2871 O O . LYS B 1 113 ? -9.797 20.141 9.969 1 97.75 113 LYS B O 1
ATOM 2876 N N . ILE B 1 114 ? -7.91 20.734 8.859 1 98.75 114 ILE B N 1
ATOM 2877 C CA . ILE B 1 114 ? -8.109 19.688 7.859 1 98.75 114 ILE B CA 1
ATOM 2878 C C . ILE B 1 114 ? -7 18.641 7.973 1 98.75 114 ILE B C 1
ATOM 2880 O O . ILE B 1 114 ? -7.176 17.5 7.559 1 98.75 114 ILE B O 1
ATOM 2884 N N . CYS B 1 115 ? -5.871 19.016 8.516 1 98.62 115 CYS B N 1
ATOM 2885 C CA . CYS B 1 115 ? -4.719 18.125 8.633 1 98.62 115 CYS B CA 1
ATOM 2886 C C . CYS B 1 115 ? -3.947 18.391 9.914 1 98.62 115 CYS B C 1
ATOM 2888 O O . CYS B 1 115 ? -3.861 19.531 10.367 1 98.62 115 CYS B O 1
ATOM 2890 N N . GLY B 1 116 ? -3.461 17.344 10.5 1 97.31 116 GLY B N 1
ATOM 2891 C CA . GLY B 1 116 ? -2.529 17.391 11.617 1 97.31 116 GLY B CA 1
ATOM 2892 C C . GLY B 1 116 ? -1.268 16.578 11.375 1 97.31 116 GLY B C 1
ATOM 2893 O O . GLY B 1 116 ? -1.32 15.5 10.789 1 97.31 116 GLY B O 1
ATOM 2894 N N . ILE B 1 117 ? -0.17 17.125 11.812 1 96.44 117 ILE B N 1
ATOM 2895 C CA . ILE B 1 117 ? 1.121 16.469 11.625 1 96.44 117 ILE B CA 1
ATOM 2896 C C . ILE B 1 117 ? 1.756 16.188 12.984 1 96.44 117 ILE B C 1
ATOM 2898 O O . ILE B 1 117 ? 1.789 17.062 13.859 1 96.44 117 ILE B O 1
ATOM 2902 N N . LEU B 1 118 ? 2.193 15.031 13.195 1 94 118 LEU B N 1
ATOM 2903 C CA . LEU B 1 118 ? 2.852 14.602 14.422 1 94 118 LEU B CA 1
ATOM 2904 C C . LEU B 1 118 ? 4.246 14.055 14.133 1 94 118 LEU B C 1
ATOM 2906 O O . LEU B 1 118 ? 4.395 13.102 13.367 1 94 118 LEU B O 1
ATOM 2910 N N . SER B 1 119 ? 5.211 14.672 14.672 1 92.81 119 SER B N 1
ATOM 2911 C CA . SER B 1 119 ? 6.594 14.227 14.516 1 92.81 119 SER B CA 1
ATOM 2912 C C . SER B 1 119 ? 7.117 13.594 15.805 1 92.81 119 SER B C 1
ATOM 2914 O O . SER B 1 119 ? 7.062 14.211 16.875 1 92.81 119 SER B O 1
ATOM 2916 N N . GLU B 1 120 ? 7.543 12.375 15.664 1 90.25 120 GLU B N 1
ATOM 2917 C CA . GLU B 1 120 ? 8.164 11.648 16.766 1 90.25 120 GLU B CA 1
ATOM 2918 C C . GLU B 1 120 ? 9.492 11.023 16.344 1 90.25 120 GLU B C 1
ATOM 2920 O O . GLU B 1 120 ? 9.625 10.555 15.211 1 90.25 120 GLU B O 1
ATOM 2925 N N . GLY B 1 121 ? 10.484 11.125 17.172 1 85.75 121 GLY B N 1
ATOM 2926 C CA . GLY B 1 121 ? 11.773 10.617 16.734 1 85.75 121 GLY B CA 1
ATOM 2927 C C . GLY B 1 121 ? 12.555 9.938 17.844 1 85.75 121 GLY B C 1
ATOM 2928 O O . GLY B 1 121 ? 12.141 9.961 19.016 1 85.75 121 GLY B O 1
ATOM 2929 N N . LYS B 1 122 ? 13.461 9.148 17.453 1 86.81 122 LYS B N 1
ATOM 2930 C CA . LYS B 1 122 ? 14.516 8.602 18.297 1 86.81 122 LYS B CA 1
ATOM 2931 C C . LYS B 1 122 ? 15.875 9.211 17.953 1 86.81 122 LYS B C 1
ATOM 2933 O O . LYS B 1 122 ? 16.25 9.289 16.781 1 86.81 122 LYS B O 1
ATOM 2938 N N . TYR B 1 123 ? 16.5 9.648 19.094 1 83.44 123 TYR B N 1
ATOM 2939 C CA . TYR B 1 123 ? 17.719 10.406 18.891 1 83.44 123 TYR B CA 1
ATOM 2940 C C . TYR B 1 123 ? 18.875 9.82 19.688 1 83.44 123 TYR B C 1
ATOM 2942 O O . TYR B 1 123 ? 18.656 9.188 20.734 1 83.44 123 TYR B O 1
ATOM 2950 N N . SER B 1 124 ? 20 9.711 19.109 1 79 124 SER B N 1
ATOM 2951 C CA . SER B 1 124 ? 21.234 9.469 19.844 1 79 124 SER B CA 1
ATOM 2952 C C . SER B 1 124 ? 21.969 10.773 20.125 1 79 124 SER B C 1
ATOM 2954 O O . SER B 1 124 ? 21.484 11.852 19.781 1 79 124 SER B O 1
ATOM 2956 N N . THR B 1 125 ? 23.031 10.719 20.906 1 68.5 125 THR B N 1
ATOM 2957 C CA . THR B 1 125 ? 23.719 11.891 21.453 1 68.5 125 THR B CA 1
ATOM 2958 C C . THR B 1 125 ? 23.719 13.031 20.438 1 68.5 125 THR B C 1
ATOM 2960 O O . THR B 1 125 ? 23.359 14.164 20.766 1 68.5 125 THR B O 1
ATOM 2963 N N . ASP B 1 126 ? 24.141 12.742 19.25 1 68.75 126 ASP B N 1
ATOM 2964 C CA . ASP B 1 126 ? 24.203 13.906 18.375 1 68.75 126 ASP B CA 1
ATOM 2965 C C . ASP B 1 126 ? 23.625 13.594 17 1 68.75 126 ASP B C 1
ATOM 2967 O O . ASP B 1 126 ? 23.969 14.25 16.016 1 68.75 126 ASP B O 1
ATOM 2971 N N . SER B 1 127 ? 22.797 12.555 17.031 1 78.25 127 SER B N 1
ATOM 2972 C CA . SER B 1 127 ? 22.328 12.219 15.695 1 78.25 127 SER B CA 1
ATOM 2973 C C . SER B 1 127 ? 20.906 11.664 15.719 1 78.25 127 SER B C 1
ATOM 2975 O O . SER B 1 127 ? 20.453 11.164 16.75 1 78.25 127 SER B O 1
ATOM 2977 N N . VAL B 1 128 ? 20.25 11.938 14.664 1 81.38 128 VAL B N 1
ATOM 2978 C CA . VAL B 1 128 ? 18.906 11.398 14.484 1 81.38 128 VAL B CA 1
ATOM 2979 C C . VAL B 1 128 ? 18.984 9.938 14.039 1 81.38 128 VAL B C 1
ATOM 2981 O O . VAL B 1 128 ? 19.641 9.625 13.039 1 81.38 128 VAL B O 1
ATOM 2984 N N . GLU B 1 129 ? 18.484 9.055 14.852 1 88.69 129 GLU B N 1
ATOM 2985 C CA . GLU B 1 129 ? 18.344 7.68 14.375 1 88.69 129 GLU B CA 1
ATOM 2986 C C . GLU B 1 129 ? 17.219 7.566 13.344 1 88.69 129 GLU B C 1
ATOM 2988 O O . GLU B 1 129 ? 17.453 7.148 12.211 1 88.69 129 GLU B O 1
ATOM 2993 N N . TYR B 1 130 ? 16.047 7.977 13.758 1 94.38 130 TYR B N 1
ATOM 2994 C CA . TYR B 1 130 ? 14.922 8.078 12.828 1 94.38 130 TYR B CA 1
ATOM 2995 C C . TYR B 1 130 ? 13.883 9.07 13.328 1 94.38 130 TYR B C 1
ATOM 2997 O O . TYR B 1 130 ? 13.867 9.414 14.516 1 94.38 130 TYR B O 1
ATOM 3005 N N . VAL B 1 131 ? 13.125 9.617 12.43 1 95.25 131 VAL B N 1
ATOM 3006 C CA . VAL B 1 131 ? 11.953 10.438 12.711 1 95.25 131 VAL B CA 1
ATOM 3007 C C . VAL B 1 131 ? 10.727 9.836 12.023 1 95.25 131 VAL B C 1
ATOM 3009 O O . VAL B 1 131 ? 10.797 9.391 10.883 1 95.25 131 VAL B O 1
ATOM 3012 N N . VAL B 1 132 ? 9.68 9.68 12.758 1 96.56 132 VAL B N 1
ATOM 3013 C CA . VAL B 1 132 ? 8.398 9.273 12.203 1 96.56 132 VAL B CA 1
ATOM 3014 C C . VAL B 1 132 ? 7.477 10.484 12.086 1 96.56 132 VAL B C 1
ATOM 3016 O O . VAL B 1 132 ? 7.168 11.141 13.086 1 96.56 132 VAL B O 1
ATOM 3019 N N . LEU B 1 133 ? 7.105 10.773 10.867 1 97.19 133 LEU B N 1
ATOM 3020 C CA . LEU B 1 133 ? 6.16 11.852 10.602 1 97.19 133 LEU B CA 1
ATOM 3021 C C . LEU B 1 133 ? 4.762 11.305 10.336 1 97.19 133 LEU B C 1
ATOM 3023 O O . LEU B 1 133 ? 4.508 10.742 9.266 1 97.19 133 LEU B O 1
ATOM 3027 N N . GLY B 1 134 ? 3.91 11.508 11.281 1 97.62 134 GLY B N 1
ATOM 3028 C CA . GLY B 1 134 ? 2.512 11.164 11.078 1 97.62 134 GLY B CA 1
ATOM 3029 C C . GLY B 1 134 ? 1.704 12.281 10.445 1 97.62 134 GLY B C 1
ATOM 3030 O O . GLY B 1 134 ? 1.812 13.438 10.852 1 97.62 134 GLY B O 1
ATOM 3031 N N . ILE B 1 135 ? 0.942 11.977 9.445 1 98.5 135 ILE B N 1
ATOM 3032 C CA . ILE B 1 135 ? 0.079 12.93 8.766 1 98.5 135 ILE B CA 1
ATOM 3033 C C . ILE B 1 135 ? -1.357 12.414 8.75 1 98.5 135 ILE B C 1
ATOM 3035 O O . ILE B 1 135 ? -1.638 11.352 8.188 1 98.5 135 ILE B O 1
ATOM 3039 N N . GLY B 1 136 ? -2.211 13.117 9.406 1 98.56 136 GLY B N 1
ATOM 3040 C CA . GLY B 1 136 ? -3.645 12.875 9.32 1 98.56 136 GLY B CA 1
ATOM 3041 C C . GLY B 1 136 ? -4.375 13.922 8.492 1 98.56 136 GLY B C 1
ATOM 3042 O O . GLY B 1 136 ? -4.414 15.094 8.859 1 98.56 136 GLY B O 1
ATOM 3043 N N . LEU B 1 137 ? -4.934 13.562 7.426 1 98.81 137 LEU B N 1
ATOM 3044 C CA . LEU B 1 137 ? -5.625 14.461 6.512 1 98.81 137 LEU B CA 1
ATOM 3045 C C . LEU B 1 137 ? -7.066 14.023 6.301 1 98.81 137 LEU B C 1
ATOM 3047 O O . LEU B 1 137 ? -7.316 12.891 5.871 1 98.81 137 LEU B O 1
ATOM 3051 N N . ASN B 1 138 ? -7.996 14.859 6.629 1 98.88 138 ASN B N 1
ATOM 3052 C CA . ASN B 1 138 ? -9.406 14.602 6.355 1 98.88 138 ASN B CA 1
ATOM 3053 C C . ASN B 1 138 ? -9.719 14.727 4.863 1 98.88 138 ASN B C 1
ATOM 3055 O O . ASN B 1 138 ? -9.586 15.805 4.285 1 98.88 138 ASN B O 1
ATOM 3059 N N . VAL B 1 139 ? -10.172 13.648 4.273 1 98.81 139 VAL B N 1
ATOM 3060 C CA . VAL B 1 139 ? -10.398 13.68 2.832 1 98.81 139 VAL B CA 1
ATOM 3061 C C . VAL B 1 139 ? -11.867 13.414 2.533 1 98.81 139 VAL B C 1
ATOM 3063 O O . VAL B 1 139 ? -12.617 14.336 2.203 1 98.81 139 VAL B O 1
ATOM 3066 N N . ASN B 1 140 ? -12.305 12.18 2.783 1 98.69 140 ASN B N 1
ATOM 3067 C CA . ASN B 1 140 ? -13.695 11.82 2.508 1 98.69 140 ASN B CA 1
ATOM 3068 C C . ASN B 1 140 ? -14.422 11.398 3.779 1 98.69 140 ASN B C 1
ATOM 3070 O O . ASN B 1 140 ? -15.617 11.102 3.742 1 98.69 140 ASN B O 1
ATOM 3074 N N . ASN B 1 141 ? -13.695 11.297 4.867 1 98.19 141 ASN B N 1
ATOM 3075 C CA . ASN B 1 141 ? -14.281 10.836 6.121 1 98.19 141 ASN B CA 1
ATOM 3076 C C . ASN B 1 141 ? -15.32 11.812 6.652 1 98.19 141 ASN B C 1
ATOM 3078 O O . ASN B 1 141 ? -15.25 13.016 6.387 1 98.19 141 ASN B O 1
ATOM 3082 N N . GLU B 1 142 ? -16.219 11.289 7.402 1 97.12 142 GLU B N 1
ATOM 3083 C CA . GLU B 1 142 ? -17.203 12.125 8.094 1 97.12 142 GLU B CA 1
ATOM 3084 C C . GLU B 1 142 ? -16.594 12.766 9.344 1 97.12 142 GLU B C 1
ATOM 3086 O O . GLU B 1 142 ? -15.961 12.078 10.148 1 97.12 142 GLU B O 1
ATOM 3091 N N . ILE B 1 143 ? -16.797 14.023 9.43 1 97.31 143 ILE B N 1
ATOM 3092 C CA . ILE B 1 143 ? -16.359 14.727 10.633 1 97.31 143 ILE B CA 1
ATOM 3093 C C . ILE B 1 143 ? -17.391 14.539 11.75 1 97.31 143 ILE B C 1
ATOM 3095 O O . ILE B 1 143 ? -18.578 14.758 11.539 1 97.31 143 ILE B O 1
ATOM 3099 N N . PRO B 1 144 ? -16.938 14.094 12.883 1 94.88 144 PRO B N 1
ATOM 3100 C CA . PRO B 1 144 ? -17.875 13.961 14 1 94.88 144 PRO B CA 1
ATOM 3101 C C . PRO B 1 144 ? -18.625 15.258 14.281 1 94.88 144 PRO B C 1
ATOM 3103 O O . PRO B 1 144 ? -18.062 16.344 14.164 1 94.88 144 PRO B O 1
ATOM 3106 N N . VAL B 1 145 ? -19.797 15.141 14.797 1 94.38 145 VAL B N 1
ATOM 3107 C CA . VAL B 1 145 ? -20.719 16.266 14.992 1 94.38 145 VAL B CA 1
ATOM 3108 C C . VAL B 1 145 ? -20.094 17.266 15.961 1 94.38 145 VAL B C 1
ATOM 3110 O O . VAL B 1 145 ? -20.219 18.484 15.766 1 94.38 145 VAL B O 1
ATOM 3113 N N . ASP B 1 146 ? -19.438 16.797 16.984 1 94.69 146 ASP B N 1
ATOM 3114 C CA . ASP B 1 146 ? -18.891 17.672 18.016 1 94.69 146 ASP B CA 1
ATOM 3115 C C . ASP B 1 146 ? -17.656 18.406 17.516 1 94.69 146 ASP B C 1
ATOM 3117 O O . ASP B 1 146 ? -17.156 19.312 18.188 1 94.69 146 ASP B O 1
ATOM 3121 N N . LEU B 1 147 ? -17.156 18.109 16.281 1 95.06 147 LEU B N 1
ATOM 3122 C CA . LEU B 1 147 ? -15.945 18.734 15.75 1 95.06 147 LEU B CA 1
ATOM 3123 C C . LEU B 1 147 ? -16.266 19.547 14.5 1 95.06 147 LEU B C 1
ATOM 3125 O O . LEU B 1 147 ? -15.359 20.094 13.867 1 95.06 147 LEU B O 1
ATOM 3129 N N . LEU B 1 148 ? -17.453 19.656 14.172 1 94.69 148 LEU B N 1
ATOM 3130 C CA . LEU B 1 148 ? -17.859 20.297 12.922 1 94.69 148 LEU B CA 1
ATOM 3131 C C . LEU B 1 148 ? -17.438 21.75 12.883 1 94.69 148 LEU B C 1
ATOM 3133 O O . LEU B 1 148 ? -17.203 22.312 11.805 1 94.69 148 LEU B O 1
ATOM 3137 N N . ASP B 1 149 ? -17.234 22.344 14.062 1 95.5 149 ASP B N 1
ATOM 3138 C CA . ASP B 1 149 ? -16.891 23.766 14.109 1 95.5 149 ASP B CA 1
ATOM 3139 C C . ASP B 1 149 ? -15.391 23.969 13.984 1 95.5 149 ASP B C 1
ATOM 3141 O O . ASP B 1 149 ? -14.93 25.078 13.719 1 95.5 149 ASP B O 1
ATOM 3145 N N . VAL B 1 150 ? -14.633 22.906 14.133 1 95.81 150 VAL B N 1
ATOM 3146 C CA . VAL B 1 150 ? -13.195 23.125 14.242 1 95.81 150 VAL B CA 1
ATOM 3147 C C . VAL B 1 150 ? -12.453 22.281 13.219 1 95.81 150 VAL B C 1
ATOM 3149 O O . VAL B 1 150 ? -11.258 22.469 13 1 95.81 150 VAL B O 1
ATOM 3152 N N . ALA B 1 151 ? -13.125 21.328 12.57 1 97.75 151 ALA B N 1
ATOM 3153 C CA . ALA B 1 151 ? -12.492 20.422 11.609 1 97.75 151 ALA B CA 1
ATOM 3154 C C . ALA B 1 151 ? -13.281 20.375 10.305 1 97.75 151 ALA B C 1
ATOM 3156 O O . ALA B 1 151 ? -14.477 20.688 10.281 1 97.75 151 ALA B O 1
ATOM 3157 N N . ILE B 1 152 ? -12.656 20.031 9.219 1 98.62 152 ILE B N 1
ATOM 3158 C CA . ILE B 1 152 ? -13.273 19.984 7.902 1 98.62 152 ILE B CA 1
ATOM 3159 C C . ILE B 1 152 ? -12.555 18.953 7.031 1 98.62 152 ILE B C 1
ATOM 3161 O O . ILE B 1 152 ? -11.406 18.594 7.297 1 98.62 152 ILE B O 1
ATOM 3165 N N . SER B 1 153 ? -13.227 18.391 6.109 1 98.81 153 SER B N 1
ATOM 3166 C CA . SER B 1 153 ? -12.641 17.469 5.156 1 98.81 153 SER B CA 1
ATOM 3167 C C . SER B 1 153 ? -12.633 18.047 3.748 1 98.81 153 SER B C 1
ATOM 3169 O O . SER B 1 153 ? -13.297 19.047 3.479 1 98.81 153 SER B O 1
ATOM 3171 N N . MET B 1 154 ? -11.82 17.469 2.887 1 98.88 154 MET B N 1
ATOM 3172 C CA . MET B 1 154 ? -11.82 17.906 1.492 1 98.88 154 MET B CA 1
ATOM 3173 C C . MET B 1 154 ? -13.211 17.766 0.881 1 98.88 154 MET B C 1
ATOM 3175 O O . MET B 1 154 ? -13.664 18.656 0.152 1 98.88 154 MET B O 1
ATOM 3179 N N . LYS B 1 155 ? -13.867 16.656 1.15 1 98.62 155 LYS B N 1
ATOM 3180 C CA . LYS B 1 155 ? -15.227 16.438 0.647 1 98.62 155 LYS B CA 1
ATOM 3181 C C . LYS B 1 155 ? -16.172 17.547 1.093 1 98.62 155 LYS B C 1
ATOM 3183 O O . LYS B 1 155 ? -17.016 18 0.318 1 98.62 155 LYS B O 1
ATOM 3188 N N . ASP B 1 156 ? -16.031 17.938 2.324 1 98.25 156 ASP B N 1
ATOM 3189 C CA . ASP B 1 156 ? -16.859 19.016 2.844 1 98.25 156 ASP B CA 1
ATOM 3190 C C . ASP B 1 156 ? -16.625 20.312 2.055 1 98.25 156 ASP B C 1
ATOM 3192 O O . ASP B 1 156 ? -17.578 21.047 1.781 1 98.25 156 ASP B O 1
ATOM 3196 N N . VAL B 1 157 ? -15.414 20.625 1.719 1 98.56 157 VAL B N 1
ATOM 3197 C CA . VAL B 1 157 ? -15.055 21.859 1.022 1 98.56 157 VAL B CA 1
ATOM 3198 C C . VAL B 1 157 ? -15.539 21.797 -0.424 1 98.56 157 VAL B C 1
ATOM 3200 O O . VAL B 1 157 ? -16.109 22.766 -0.936 1 98.56 157 VAL B O 1
ATOM 3203 N N . LEU B 1 158 ? -15.414 20.641 -1.05 1 98.5 158 LEU B N 1
ATOM 3204 C CA . LEU B 1 158 ? -15.648 20.5 -2.484 1 98.5 158 LEU B CA 1
ATOM 3205 C C . LEU B 1 158 ? -17.094 20.141 -2.768 1 98.5 158 LEU B C 1
ATOM 3207 O O . LEU B 1 158 ? -17.609 20.391 -3.861 1 98.5 158 LEU B O 1
ATOM 3211 N N . GLY B 1 159 ? -17.75 19.438 -1.854 1 98.25 159 GLY B N 1
ATOM 3212 C CA . GLY B 1 159 ? -19.109 18.953 -2.041 1 98.25 159 GLY B CA 1
ATOM 3213 C C . GLY B 1 159 ? -19.172 17.594 -2.709 1 98.25 159 GLY B C 1
ATOM 3214 O O . GLY B 1 159 ? -20.266 17.109 -3.033 1 98.25 159 GLY B O 1
ATOM 3215 N N . PHE B 1 160 ? -18 17 -3.021 1 98.06 160 PHE B N 1
ATOM 3216 C CA . PHE B 1 160 ? -17.953 15.664 -3.613 1 98.06 160 PHE B CA 1
ATOM 3217 C C . PHE B 1 160 ? -16.719 14.914 -3.146 1 98.06 160 PHE B C 1
ATOM 3219 O O . PHE B 1 160 ? -15.766 15.523 -2.643 1 98.06 160 PHE B O 1
ATOM 3226 N N . ARG B 1 161 ? -16.734 13.656 -3.264 1 97.81 161 ARG B N 1
ATOM 3227 C CA . ARG B 1 161 ? -15.609 12.812 -2.867 1 97.81 161 ARG B CA 1
ATOM 3228 C C . ARG B 1 161 ? -14.461 12.922 -3.859 1 97.81 161 ARG B C 1
ATOM 3230 O O . ARG B 1 161 ? -14.68 13.164 -5.051 1 97.81 161 ARG B O 1
ATOM 3237 N N . VAL B 1 162 ? -13.281 12.781 -3.428 1 97.38 162 VAL B N 1
ATOM 3238 C CA . VAL B 1 162 ? -12.094 12.742 -4.277 1 97.38 162 VAL B CA 1
ATOM 3239 C C . VAL B 1 162 ? -11.406 11.383 -4.141 1 97.38 162 VAL B C 1
ATOM 3241 O O . VAL B 1 162 ? -11.492 10.742 -3.092 1 97.38 162 VAL B O 1
ATOM 3244 N N . PRO B 1 163 ? -10.719 10.844 -5.211 1 95.69 163 PRO B N 1
ATOM 3245 C CA . PRO B 1 163 ? -10.023 9.562 -5.121 1 95.69 163 PRO B CA 1
ATOM 3246 C C . PRO B 1 163 ? -8.859 9.594 -4.137 1 95.69 163 PRO B C 1
ATOM 3248 O O . PRO B 1 163 ? -7.879 10.312 -4.355 1 95.69 163 PRO B O 1
ATOM 3251 N N . LEU B 1 164 ? -8.945 8.805 -3.166 1 96.81 164 LEU B N 1
ATOM 3252 C CA . LEU B 1 164 ? -7.977 8.82 -2.076 1 96.81 164 LEU B CA 1
ATOM 3253 C C . LEU B 1 164 ? -6.578 8.492 -2.588 1 96.81 164 LEU B C 1
ATOM 3255 O O . LEU B 1 164 ? -5.59 9.062 -2.123 1 96.81 164 LEU B O 1
ATOM 3259 N N . VAL B 1 165 ? -6.496 7.578 -3.533 1 96.31 165 VAL B N 1
ATOM 3260 C CA . VAL B 1 165 ? -5.203 7.164 -4.066 1 96.31 165 VAL B CA 1
ATOM 3261 C C . VAL B 1 165 ? -4.531 8.344 -4.766 1 96.31 165 VAL B C 1
ATOM 3263 O O . VAL B 1 165 ? -3.309 8.484 -4.715 1 96.31 165 VAL B O 1
ATOM 3266 N N . GLU B 1 166 ? -5.297 9.102 -5.441 1 96.06 166 GLU B N 1
ATOM 3267 C CA . GLU B 1 166 ? -4.758 10.289 -6.105 1 96.06 166 GLU B CA 1
ATOM 3268 C C . GLU B 1 166 ? -4.227 11.297 -5.086 1 96.06 166 GLU B C 1
ATOM 3270 O O . GLU B 1 166 ? -3.154 11.875 -5.277 1 96.06 166 GLU B O 1
ATOM 3275 N N . VAL B 1 167 ? -5.02 11.555 -4.035 1 98.25 167 VAL B N 1
ATOM 3276 C CA . VAL B 1 167 ? -4.582 12.461 -2.979 1 98.25 167 VAL B CA 1
ATOM 3277 C C . VAL B 1 167 ? -3.281 11.945 -2.365 1 98.25 167 VAL B C 1
ATOM 3279 O O . VAL B 1 167 ? -2.334 12.703 -2.168 1 98.25 167 VAL B O 1
ATOM 3282 N N . PHE B 1 168 ? -3.256 10.641 -2.129 1 98.38 168 PHE B N 1
ATOM 3283 C CA . PHE B 1 168 ? -2.104 9.969 -1.541 1 98.38 168 PHE B CA 1
ATOM 3284 C C . PHE B 1 168 ? -0.868 10.148 -2.414 1 98.38 168 PHE B C 1
ATOM 3286 O O . PHE B 1 168 ? 0.181 10.586 -1.935 1 98.38 168 PHE B O 1
ATOM 3293 N N . ARG B 1 169 ? -0.977 9.844 -3.648 1 96.94 169 ARG B N 1
ATOM 3294 C CA . ARG B 1 169 ? 0.131 9.945 -4.59 1 96.94 169 ARG B CA 1
ATOM 3295 C C . ARG B 1 169 ? 0.645 11.383 -4.68 1 96.94 169 ARG B C 1
ATOM 3297 O O . ARG B 1 169 ? 1.853 11.617 -4.621 1 96.94 169 ARG B O 1
ATOM 3304 N N . ASN B 1 170 ? -0.266 12.328 -4.828 1 97.88 170 ASN B N 1
ATOM 3305 C CA . ASN B 1 170 ? 0.107 13.734 -4.922 1 97.88 170 ASN B CA 1
ATOM 3306 C C . ASN B 1 170 ? 0.849 14.203 -3.674 1 97.88 170 ASN B C 1
ATOM 3308 O O . ASN B 1 170 ? 1.848 14.914 -3.771 1 97.88 170 ASN B O 1
ATOM 3312 N N . LEU B 1 171 ? 0.375 13.781 -2.545 1 98.69 171 LEU B N 1
ATOM 3313 C CA . LEU B 1 171 ? 1.002 14.164 -1.283 1 98.69 171 LEU B CA 1
ATOM 3314 C C . LEU B 1 171 ? 2.424 13.617 -1.196 1 98.69 171 LEU B C 1
ATOM 3316 O O . LEU B 1 171 ? 3.344 14.328 -0.792 1 98.69 171 LEU B O 1
ATOM 3320 N N . LEU B 1 172 ? 2.594 12.352 -1.548 1 98.5 172 LEU B N 1
ATOM 3321 C CA . LEU B 1 172 ? 3.918 11.742 -1.483 1 98.5 172 LEU B CA 1
ATOM 3322 C C . LEU B 1 172 ? 4.895 12.461 -2.404 1 98.5 172 LEU B C 1
ATOM 3324 O O . LEU B 1 172 ? 6.059 12.664 -2.045 1 98.5 172 LEU B O 1
ATOM 3328 N N . GLU B 1 173 ? 4.438 12.805 -3.562 1 98.25 173 GLU B N 1
ATOM 3329 C CA . GLU B 1 173 ? 5.301 13.484 -4.523 1 98.25 173 GLU B CA 1
ATOM 3330 C C . GLU B 1 173 ? 5.723 14.852 -4.008 1 98.25 173 GLU B C 1
ATOM 3332 O O . GLU B 1 173 ? 6.891 15.234 -4.125 1 98.25 173 GLU B O 1
ATOM 3337 N N . LYS B 1 174 ? 4.742 15.609 -3.463 1 98.69 174 LYS B N 1
ATOM 3338 C CA . LYS B 1 174 ? 5.07 16.906 -2.893 1 98.69 174 LYS B CA 1
ATOM 3339 C C . LYS B 1 174 ? 5.992 16.766 -1.685 1 98.69 174 LYS B C 1
ATOM 3341 O O . LYS B 1 174 ? 6.941 17.531 -1.524 1 98.69 174 LYS B O 1
ATOM 3346 N N . LEU B 1 175 ? 5.73 15.82 -0.824 1 98.75 175 LEU B N 1
ATOM 3347 C CA . LEU B 1 175 ? 6.547 15.57 0.359 1 98.75 175 LEU B CA 1
ATOM 3348 C C . LEU B 1 175 ? 7.977 15.219 -0.033 1 98.75 175 LEU B C 1
ATOM 3350 O O . LEU B 1 175 ? 8.93 15.688 0.595 1 98.75 175 LEU B O 1
ATOM 3354 N N . ASP B 1 176 ? 8.094 14.367 -1.049 1 98.75 176 ASP B N 1
ATOM 3355 C CA . ASP B 1 176 ? 9.414 13.977 -1.539 1 98.75 176 ASP B CA 1
ATOM 3356 C C . ASP B 1 176 ? 10.211 15.188 -2.014 1 98.75 176 ASP B C 1
ATOM 3358 O O . ASP B 1 176 ? 11.391 15.328 -1.697 1 98.75 176 ASP B O 1
ATOM 3362 N N . LYS B 1 177 ? 9.57 16.062 -2.758 1 98.44 177 LYS B N 1
ATOM 3363 C CA . LYS B 1 177 ? 10.219 17.266 -3.273 1 98.44 177 LYS B CA 1
ATOM 3364 C C . LYS B 1 177 ? 10.711 18.156 -2.135 1 98.44 177 LYS B C 1
ATOM 3366 O O . LYS B 1 177 ? 11.859 18.609 -2.148 1 98.44 177 LYS B O 1
ATOM 3371 N N . TRP B 1 178 ? 9.914 18.406 -1.194 1 98.62 178 TRP B N 1
ATOM 3372 C CA . TRP B 1 178 ? 10.297 19.266 -0.078 1 98.62 178 TRP B CA 1
ATOM 3373 C C . TRP B 1 178 ? 11.352 18.594 0.794 1 98.62 178 TRP B C 1
ATOM 3375 O O . TRP B 1 178 ? 12.242 19.25 1.321 1 98.62 178 TRP B O 1
ATOM 3385 N N . TYR B 1 179 ? 11.234 17.297 1.015 1 98.5 179 TYR B N 1
ATOM 3386 C CA . TYR B 1 179 ? 12.211 16.562 1.813 1 98.5 179 TYR B CA 1
ATOM 3387 C C . TYR B 1 179 ? 13.594 16.625 1.177 1 98.5 179 TYR B C 1
ATOM 3389 O O . TYR B 1 179 ? 14.602 16.75 1.876 1 98.5 179 TYR B O 1
ATOM 3397 N N . LEU B 1 180 ? 13.609 16.5 -0.121 1 98.38 180 LEU B N 1
ATOM 3398 C CA . LEU B 1 180 ? 14.883 16.609 -0.825 1 98.38 180 LEU B CA 1
ATOM 3399 C C . LEU B 1 180 ? 15.5 17.984 -0.625 1 98.38 180 LEU B C 1
ATOM 3401 O O . LEU B 1 180 ? 16.719 18.109 -0.443 1 98.38 180 LEU B O 1
ATOM 3405 N N . ARG B 1 181 ? 14.695 19.016 -0.657 1 98.06 181 ARG B N 1
ATOM 3406 C CA . ARG B 1 181 ? 15.18 20.359 -0.361 1 98.06 181 ARG B CA 1
ATOM 3407 C C . ARG B 1 181 ? 15.703 20.453 1.069 1 98.06 181 ARG B C 1
ATOM 3409 O O . ARG B 1 181 ? 16.703 21.109 1.328 1 98.06 181 ARG B O 1
ATOM 3416 N N . TYR B 1 182 ? 15.016 19.828 1.933 1 97.75 182 TYR B N 1
ATOM 3417 C CA . TYR B 1 182 ? 15.414 19.75 3.332 1 97.75 182 TYR B CA 1
ATOM 3418 C C . TYR B 1 182 ? 16.781 19.078 3.477 1 97.75 182 TYR B C 1
ATOM 3420 O O . TYR B 1 182 ? 17.656 19.594 4.176 1 97.75 182 TYR B O 1
ATOM 3428 N N . LEU B 1 183 ? 16.969 17.969 2.818 1 96.81 183 LEU B N 1
ATOM 3429 C CA . LEU B 1 183 ? 18.219 17.234 2.877 1 96.81 183 LEU B CA 1
ATOM 3430 C C . LEU B 1 183 ? 19.359 18.047 2.258 1 96.81 183 LEU B C 1
ATOM 3432 O O . LEU B 1 183 ? 20.516 17.906 2.66 1 96.81 183 LEU B O 1
ATOM 3436 N N . ASP B 1 184 ? 19.016 18.891 1.325 1 96.88 184 ASP B N 1
ATOM 3437 C CA . ASP B 1 184 ? 19.984 19.75 0.651 1 96.88 184 ASP B CA 1
ATOM 3438 C C . ASP B 1 184 ? 20.328 20.969 1.497 1 96.88 184 ASP B C 1
ATOM 3440 O O . ASP B 1 184 ? 21.109 21.828 1.073 1 96.88 184 ASP B O 1
ATOM 3444 N N . GLY B 1 185 ? 19.688 21.141 2.588 1 96 185 GLY B N 1
ATOM 3445 C CA . GLY B 1 185 ? 19.984 22.234 3.498 1 96 185 GLY B CA 1
ATOM 3446 C C . GLY B 1 185 ? 19.297 23.531 3.117 1 96 185 GLY B C 1
ATOM 3447 O O . GLY B 1 185 ? 19.719 24.609 3.529 1 96 185 GLY B O 1
ATOM 3448 N N . GLN B 1 186 ? 18.25 23.422 2.342 1 97 186 GLN B N 1
ATOM 3449 C CA . GLN B 1 186 ? 17.547 24.625 1.912 1 97 186 GLN B CA 1
ATOM 3450 C C . GLN B 1 186 ? 16.531 25.078 2.959 1 97 186 GLN B C 1
ATOM 3452 O O . GLN B 1 186 ? 15.359 25.297 2.641 1 97 186 GLN B O 1
ATOM 3457 N N . TYR B 1 187 ? 17.031 25.312 4.141 1 96.31 187 TYR B N 1
ATOM 3458 C CA . TYR B 1 187 ? 16.172 25.594 5.281 1 96.31 187 TYR B CA 1
ATOM 3459 C C . TYR B 1 187 ? 15.539 26.969 5.156 1 96.31 187 TYR B C 1
ATOM 3461 O O . TYR B 1 187 ? 14.359 27.156 5.469 1 96.31 187 TYR B O 1
ATOM 3469 N N . ALA B 1 188 ? 16.312 27.953 4.715 1 95.69 188 ALA B N 1
ATOM 3470 C CA . ALA B 1 188 ? 15.797 29.312 4.559 1 95.69 188 ALA B CA 1
ATOM 3471 C C . ALA B 1 188 ? 14.625 29.344 3.58 1 95.69 188 ALA B C 1
ATOM 3473 O O . ALA B 1 188 ? 13.625 30.031 3.816 1 95.69 188 ALA B O 1
ATOM 3474 N N . LEU B 1 189 ? 14.766 28.656 2.52 1 97.19 189 LEU B N 1
ATOM 3475 C CA . LEU B 1 189 ? 13.703 28.562 1.523 1 97.19 189 LEU B CA 1
ATOM 3476 C C . LEU B 1 189 ? 12.453 27.938 2.117 1 97.19 189 LEU B C 1
ATOM 3478 O O . LEU B 1 189 ? 11.336 28.406 1.878 1 97.19 189 LEU B O 1
ATOM 3482 N N . ILE B 1 190 ? 12.625 26.875 2.844 1 97.31 190 ILE B N 1
ATOM 3483 C CA . ILE B 1 190 ? 11.516 26.156 3.473 1 97.31 190 ILE B CA 1
ATOM 3484 C C . ILE B 1 190 ? 10.773 27.109 4.414 1 97.31 190 ILE B C 1
ATOM 3486 O O . ILE B 1 190 ? 9.539 27.188 4.383 1 97.31 190 ILE B O 1
ATOM 3490 N N . LEU B 1 191 ? 11.492 27.844 5.203 1 96.12 191 LEU B N 1
ATOM 3491 C CA . LEU B 1 191 ? 10.883 28.766 6.156 1 96.12 191 LEU B CA 1
ATOM 3492 C C . LEU B 1 191 ? 10.156 29.891 5.438 1 96.12 191 LEU B C 1
ATOM 3494 O O . LEU B 1 191 ? 9.062 30.297 5.844 1 96.12 191 LEU B O 1
ATOM 3498 N N . GLU B 1 192 ? 10.773 30.391 4.398 1 96.69 192 GLU B N 1
ATOM 3499 C CA . GLU B 1 192 ? 10.148 31.453 3.621 1 96.69 192 GLU B CA 1
ATOM 3500 C C . GLU B 1 192 ? 8.82 31 3.018 1 96.69 192 GLU B C 1
ATOM 3502 O O . GLU B 1 192 ? 7.82 31.719 3.092 1 96.69 192 GLU B O 1
ATOM 3507 N N . GLU B 1 193 ? 8.836 29.844 2.426 1 97.25 193 GLU B N 1
ATOM 3508 C CA . GLU B 1 193 ? 7.617 29.312 1.838 1 97.25 193 GLU B CA 1
ATOM 3509 C C . GLU B 1 193 ? 6.562 29.047 2.906 1 97.25 193 GLU B C 1
ATOM 3511 O O . GLU B 1 193 ? 5.375 29.297 2.693 1 97.25 193 GLU B O 1
ATOM 3516 N N . TRP B 1 194 ? 7.016 28.5 4.012 1 96.69 194 TRP B N 1
ATOM 3517 C CA . TRP B 1 194 ? 6.098 28.234 5.113 1 96.69 194 TRP B CA 1
ATOM 3518 C C . TRP B 1 194 ? 5.402 29.516 5.562 1 96.69 194 TRP B C 1
ATOM 3520 O O . TRP B 1 194 ? 4.18 29.547 5.727 1 96.69 194 TRP B O 1
ATOM 3530 N N . LYS B 1 195 ? 6.137 30.594 5.727 1 96.06 195 LYS B N 1
ATOM 3531 C CA . LYS B 1 195 ? 5.602 31.875 6.16 1 96.06 195 LYS B CA 1
ATOM 3532 C C . LYS B 1 195 ? 4.555 32.406 5.18 1 96.06 195 LYS B C 1
ATOM 3534 O O . LYS B 1 195 ? 3.555 33 5.586 1 96.06 195 LYS B O 1
ATOM 3539 N N . ALA B 1 196 ? 4.832 32.156 3.924 1 96.31 196 ALA B N 1
ATOM 3540 C CA . ALA B 1 196 ? 3.918 32.594 2.883 1 96.31 196 ALA B CA 1
ATOM 3541 C C . ALA B 1 196 ? 2.549 31.953 3.025 1 96.31 196 ALA B C 1
ATOM 3543 O O . ALA B 1 196 ? 1.531 32.531 2.637 1 96.31 196 ALA B O 1
ATOM 3544 N N . TYR B 1 197 ? 2.521 30.812 3.643 1 97.12 197 TYR B N 1
ATOM 3545 C CA . TYR B 1 197 ? 1.267 30.078 3.805 1 97.12 197 TYR B CA 1
ATOM 3546 C C . TYR B 1 197 ? 0.76 30.172 5.238 1 97.12 197 TYR B C 1
ATOM 3548 O O . TYR B 1 197 ? -0.258 29.578 5.586 1 97.12 197 TYR B O 1
ATOM 3556 N N . SER B 1 198 ? 1.365 30.922 6.09 1 96.25 198 SER B N 1
ATOM 3557 C CA . SER B 1 198 ? 1.06 30.938 7.516 1 96.25 198 SER B CA 1
ATOM 3558 C C . SER B 1 198 ? -0.295 31.594 7.777 1 96.25 198 SER B C 1
ATOM 3560 O O . SER B 1 198 ? -0.638 32.594 7.156 1 96.25 198 SER B O 1
ATOM 3562 N N . ALA B 1 199 ? -0.983 31.016 8.688 1 94.25 199 ALA B N 1
ATOM 3563 C CA . ALA B 1 199 ? -2.246 31.578 9.148 1 94.25 199 ALA B CA 1
ATOM 3564 C C . ALA B 1 199 ? -2.033 32.469 10.375 1 94.25 199 ALA B C 1
ATOM 3566 O O . ALA B 1 199 ? -2.963 33.125 10.836 1 94.25 199 ALA B O 1
ATOM 3567 N N . VAL B 1 200 ? -0.823 32.531 10.906 1 92.75 200 VAL B N 1
ATOM 3568 C CA . VAL B 1 200 ? -0.672 33.094 12.234 1 92.75 200 VAL B CA 1
ATOM 3569 C C . VAL B 1 200 ? 0.195 34.344 12.156 1 92.75 200 VAL B C 1
ATOM 3571 O O . VAL B 1 200 ? 0.066 35.25 12.984 1 92.75 200 VAL B O 1
ATOM 3574 N N . ILE B 1 201 ? 1.134 34.406 11.227 1 93.56 201 ILE B N 1
ATOM 3575 C CA . ILE B 1 201 ? 2.055 35.531 11.148 1 93.56 201 ILE B CA 1
ATOM 3576 C C . ILE B 1 201 ? 1.269 36.812 10.938 1 93.56 201 ILE B C 1
ATOM 3578 O O . ILE B 1 201 ? 0.399 36.906 10.062 1 93.56 201 ILE B O 1
ATOM 3582 N N . GLY B 1 202 ? 1.55 37.781 11.711 1 92.94 202 GLY B N 1
ATOM 3583 C CA . GLY B 1 202 ? 0.884 39.062 11.625 1 92.94 202 GLY B CA 1
ATOM 3584 C C . GLY B 1 202 ? -0.388 39.125 12.453 1 92.94 202 GLY B C 1
ATOM 3585 O O . GLY B 1 202 ? -1.032 40.188 12.523 1 92.94 202 GLY B O 1
ATOM 3586 N N . LYS B 1 203 ? -0.727 38.094 13.102 1 92.94 203 LYS B N 1
ATOM 3587 C CA . LYS B 1 203 ? -1.971 38.031 13.867 1 92.94 203 LYS B CA 1
ATOM 3588 C C . LYS B 1 203 ? -1.693 37.938 15.359 1 92.94 203 LYS B C 1
ATOM 3590 O O . LYS B 1 203 ? -0.611 37.531 15.781 1 92.94 203 LYS B O 1
ATOM 3595 N N . GLU B 1 204 ? -2.648 38.406 16.125 1 93.44 204 GLU B N 1
ATOM 3596 C CA . GLU B 1 204 ? -2.596 38.188 17.578 1 93.44 204 GLU B CA 1
ATOM 3597 C C . GLU B 1 204 ? -2.943 36.75 17.953 1 93.44 204 GLU B C 1
ATOM 3599 O O . GLU B 1 204 ? -3.926 36.188 17.453 1 93.44 204 GLU B O 1
ATOM 3604 N N . VAL B 1 205 ? -2.064 36.219 18.734 1 91.06 205 VAL B N 1
ATOM 3605 C CA . VAL B 1 205 ? -2.26 34.812 19.125 1 91.06 205 VAL B CA 1
ATOM 3606 C C . VAL B 1 205 ? -2.131 34.688 20.641 1 91.06 205 VAL B C 1
ATOM 3608 O O . VAL B 1 205 ? -1.547 35.531 21.312 1 91.06 205 VAL B O 1
ATOM 3611 N N . ARG B 1 206 ? -2.736 33.688 21.188 1 90.25 206 ARG B N 1
ATOM 3612 C CA . ARG B 1 206 ? -2.646 33.281 22.594 1 90.25 206 ARG B CA 1
ATOM 3613 C C . ARG B 1 206 ? -1.962 31.938 22.734 1 90.25 206 ARG B C 1
ATOM 3615 O O . ARG B 1 206 ? -2.408 30.938 22.141 1 90.25 206 ARG B O 1
ATOM 3622 N N . ILE B 1 207 ? -0.841 31.906 23.391 1 85.06 207 ILE B N 1
ATOM 3623 C CA . ILE B 1 207 ? -0.093 30.672 23.641 1 85.06 207 ILE B CA 1
ATOM 3624 C C . ILE B 1 207 ? -0.41 30.141 25.031 1 85.06 207 ILE B C 1
ATOM 3626 O O . ILE B 1 207 ? -0.193 30.828 26.031 1 85.06 207 ILE B O 1
ATOM 3630 N N . VAL B 1 208 ? -0.902 28.953 25.016 1 82.19 208 VAL B N 1
ATOM 3631 C CA . VAL B 1 208 ? -1.247 28.344 26.297 1 82.19 208 VAL B CA 1
ATOM 3632 C C . VAL B 1 208 ? -0.233 27.266 26.656 1 82.19 208 VAL B C 1
ATOM 3634 O O . VAL B 1 208 ? -0.111 26.266 25.938 1 82.19 208 VAL B O 1
ATOM 3637 N N . GLY B 1 209 ? 0.586 27.422 27.641 1 74.5 209 GLY B N 1
ATOM 3638 C CA . GLY B 1 209 ? 1.492 26.406 28.156 1 74.5 209 GLY B CA 1
ATOM 3639 C C . GLY B 1 209 ? 0.991 25.766 29.438 1 74.5 209 GLY B C 1
ATOM 3640 O O . GLY B 1 209 ? -0.183 25.891 29.781 1 74.5 209 GLY B O 1
ATOM 3641 N N . ASP B 1 210 ? 1.736 24.797 30 1 69 210 ASP B N 1
ATOM 3642 C CA . ASP B 1 210 ? 1.355 24.109 31.234 1 69 210 ASP B CA 1
ATOM 3643 C C . ASP B 1 210 ? 1.099 25.109 32.375 1 69 210 ASP B C 1
ATOM 3645 O O . ASP B 1 210 ? 0.138 24.953 33.125 1 69 210 ASP B O 1
ATOM 3649 N N . ASN B 1 211 ? 1.886 26.094 32.5 1 67.69 211 ASN B N 1
ATOM 3650 C CA . ASN B 1 211 ? 1.742 26.969 33.656 1 67.69 211 ASN B CA 1
ATOM 3651 C C . ASN B 1 211 ? 1.649 28.438 33.25 1 67.69 211 ASN B C 1
ATOM 3653 O O . ASN B 1 211 ? 1.707 29.328 34.094 1 67.69 211 ASN B O 1
ATOM 3657 N N . GLU B 1 212 ? 1.597 28.641 31.969 1 74.38 212 GLU B N 1
ATOM 3658 C CA . GLU B 1 212 ? 1.61 30.047 31.594 1 74.38 212 GLU B CA 1
ATOM 3659 C C . GLU B 1 212 ? 0.844 30.297 30.297 1 74.38 212 GLU B C 1
ATOM 3661 O O . GLU B 1 212 ? 0.688 29.375 29.484 1 74.38 212 GLU B O 1
ATOM 3666 N N . GLU B 1 213 ? 0.207 31.484 30.297 1 85.12 213 GLU B N 1
ATOM 3667 C CA . GLU B 1 213 ? -0.437 31.969 29.078 1 85.12 213 GLU B CA 1
ATOM 3668 C C . GLU B 1 213 ? 0.229 33.25 28.578 1 85.12 213 GLU B C 1
ATOM 3670 O O . GLU B 1 213 ? 0.585 34.125 29.359 1 85.12 213 GLU B O 1
ATOM 3675 N N . ILE B 1 214 ? 0.547 33.312 27.281 1 84 214 ILE B N 1
ATOM 3676 C CA . ILE B 1 214 ? 1.194 34.469 26.672 1 84 214 ILE B CA 1
ATOM 3677 C C . ILE B 1 214 ? 0.342 34.969 25.516 1 84 214 ILE B C 1
ATOM 3679 O O . ILE B 1 214 ? -0.102 34.219 24.672 1 84 214 ILE B O 1
ATOM 3683 N N . ILE B 1 215 ? 0.042 36.188 25.578 1 90.69 215 ILE B N 1
ATOM 3684 C CA . ILE B 1 215 ? -0.694 36.812 24.484 1 90.69 215 ILE B CA 1
ATOM 3685 C C . ILE B 1 215 ? 0.214 37.812 23.75 1 90.69 215 ILE B C 1
ATOM 3687 O O . ILE B 1 215 ? 0.944 38.594 24.375 1 90.69 215 ILE B O 1
ATOM 3691 N N . GLY B 1 216 ? 0.215 37.812 22.391 1 93 216 GLY B N 1
ATOM 3692 C CA . GLY B 1 216 ? 1.011 38.688 21.578 1 93 216 GLY B CA 1
ATOM 3693 C C . GLY B 1 216 ? 0.795 38.5 20.094 1 93 216 GLY B C 1
ATOM 3694 O O . GLY B 1 216 ? -0.122 37.781 19.688 1 93 216 GLY B O 1
ATOM 3695 N N . THR B 1 217 ? 1.554 39.219 19.375 1 94.88 217 THR B N 1
ATOM 3696 C CA . THR B 1 217 ? 1.464 39.125 17.922 1 94.88 217 THR B CA 1
ATOM 3697 C C . THR B 1 217 ? 2.57 38.219 17.359 1 94.88 217 THR B C 1
ATOM 3699 O O . THR B 1 217 ? 3.748 38.438 17.672 1 94.88 217 THR B O 1
ATOM 3702 N N . ALA B 1 218 ? 2.135 37.219 16.609 1 94.31 218 ALA B N 1
ATOM 3703 C CA . ALA B 1 218 ? 3.141 36.406 15.922 1 94.31 218 ALA B CA 1
ATOM 3704 C C . ALA B 1 218 ? 3.832 37.219 14.828 1 94.31 218 ALA B C 1
ATOM 3706 O O . ALA B 1 218 ? 3.184 37.688 13.883 1 94.31 218 ALA B O 1
ATOM 3707 N N . VAL B 1 219 ? 5.195 37.281 14.914 1 95.19 219 VAL B N 1
ATOM 3708 C CA . VAL B 1 219 ? 5.844 38.219 14 1 95.19 219 VAL B CA 1
ATOM 3709 C C . VAL B 1 219 ? 6.785 37.438 13.07 1 95.19 219 VAL B C 1
ATOM 3711 O O . VAL B 1 219 ? 7.121 37.938 11.984 1 95.19 219 VAL B O 1
ATOM 3714 N N . ASP B 1 220 ? 7.23 36.312 13.492 1 95.19 220 ASP B N 1
ATOM 3715 C CA . ASP B 1 220 ? 8.18 35.562 12.664 1 95.19 220 ASP B CA 1
ATOM 3716 C C . ASP B 1 220 ? 8.375 34.156 13.188 1 95.19 220 ASP B C 1
ATOM 3718 O O . ASP B 1 220 ? 7.754 33.75 14.18 1 95.19 220 ASP B O 1
ATOM 3722 N N . VAL B 1 221 ? 9.07 33.375 12.422 1 93.75 221 VAL B N 1
ATOM 3723 C CA . VAL B 1 221 ? 9.57 32.062 12.836 1 93.75 221 VAL B CA 1
ATOM 3724 C C . VAL B 1 221 ? 11.094 32.031 12.758 1 93.75 221 VAL B C 1
ATOM 3726 O O . VAL B 1 221 ? 11.68 32.5 11.773 1 93.75 221 VAL B O 1
ATOM 3729 N N . SER B 1 222 ? 11.695 31.562 13.812 1 92.12 222 SER B N 1
ATOM 3730 C CA . SER B 1 222 ? 13.156 31.547 13.875 1 92.12 222 SER B CA 1
ATOM 3731 C C . SER B 1 222 ? 13.734 30.406 13.047 1 92.12 222 SER B C 1
ATOM 3733 O O . SER B 1 222 ? 12.992 29.562 12.531 1 92.12 222 SER B O 1
ATOM 3735 N N . ASP B 1 223 ? 15.07 30.328 13 1 89.94 223 ASP B N 1
ATOM 3736 C CA . ASP B 1 223 ? 15.781 29.344 12.188 1 89.94 223 ASP B CA 1
ATOM 3737 C C . ASP B 1 223 ? 15.531 27.938 12.703 1 89.94 223 ASP B C 1
ATOM 3739 O O . ASP B 1 223 ? 15.539 26.969 11.93 1 89.94 223 ASP B O 1
ATOM 3743 N N . ASP B 1 224 ? 15.305 27.812 13.938 1 87.5 224 ASP B N 1
ATOM 3744 C CA . ASP B 1 224 ? 15.094 26.484 14.5 1 87.5 224 ASP B CA 1
ATOM 3745 C C . ASP B 1 224 ? 13.617 26.094 14.461 1 87.5 224 ASP B C 1
ATOM 3747 O O . ASP B 1 224 ? 13.242 25.031 14.969 1 87.5 224 ASP B O 1
ATOM 3751 N N . GLY B 1 225 ? 12.789 27 13.906 1 90.62 225 GLY B N 1
ATOM 3752 C CA . GLY B 1 225 ? 11.383 26.672 13.727 1 90.62 225 GLY B CA 1
ATOM 3753 C C . GLY B 1 225 ? 10.492 27.219 14.828 1 90.62 225 GLY B C 1
ATOM 3754 O O . GLY B 1 225 ? 9.273 27.047 14.789 1 90.62 225 GLY B O 1
ATOM 3755 N N . SER B 1 226 ? 11.023 27.906 15.773 1 91.25 226 SER B N 1
ATOM 3756 C CA . SER B 1 226 ? 10.25 28.469 16.875 1 91.25 226 SER B CA 1
ATOM 3757 C C . SER B 1 226 ? 9.461 29.688 16.422 1 91.25 226 SER B C 1
ATOM 3759 O O . SER B 1 226 ? 9.914 30.453 15.562 1 91.25 226 SER B O 1
ATOM 3761 N N . LEU B 1 227 ? 8.359 29.859 17.094 1 92.19 227 LEU B N 1
ATOM 3762 C CA . LEU B 1 227 ? 7.527 31.016 16.797 1 92.19 227 LEU B CA 1
ATOM 3763 C C . LEU B 1 227 ? 7.996 32.25 17.594 1 92.19 227 LEU B C 1
ATOM 3765 O O . LEU B 1 227 ? 8.297 32.125 18.781 1 92.19 227 LEU B O 1
ATOM 3769 N N . ILE B 1 228 ? 8.102 33.375 16.938 1 94.06 228 ILE B N 1
ATOM 3770 C CA . ILE B 1 228 ? 8.469 34.625 17.594 1 94.06 228 ILE B CA 1
ATOM 3771 C C . ILE B 1 228 ? 7.227 35.469 17.812 1 94.06 228 ILE B C 1
ATOM 3773 O O . ILE B 1 228 ? 6.539 35.844 16.859 1 94.06 228 ILE B O 1
ATOM 3777 N N . ILE B 1 229 ? 6.988 35.75 19.078 1 93.56 229 ILE B N 1
ATOM 3778 C CA . ILE B 1 229 ? 5.816 36.531 19.453 1 93.56 229 ILE B CA 1
ATOM 3779 C C . ILE B 1 229 ? 6.254 37.875 20.016 1 93.56 229 ILE B C 1
ATOM 3781 O O . ILE B 1 229 ? 7.168 37.938 20.844 1 93.56 229 ILE B O 1
ATOM 3785 N N . ALA B 1 230 ? 5.645 38.938 19.531 1 95.75 230 ALA B N 1
ATOM 3786 C CA . ALA B 1 230 ? 5.832 40.25 20.109 1 95.75 230 ALA B CA 1
ATOM 3787 C C . ALA B 1 230 ? 4.781 40.531 21.172 1 95.75 230 ALA B C 1
ATOM 3789 O O . ALA B 1 230 ? 3.582 40.562 20.891 1 95.75 230 ALA B O 1
ATOM 3790 N N . LEU B 1 231 ? 5.289 40.844 22.344 1 94.12 231 LEU B N 1
ATOM 3791 C CA . LEU B 1 231 ? 4.379 41.156 23.438 1 94.12 231 LEU B CA 1
ATOM 3792 C C . LEU B 1 231 ? 3.953 42.625 23.375 1 94.12 231 LEU B C 1
ATOM 3794 O O . LEU B 1 231 ? 4.445 43.375 22.531 1 94.12 231 LEU B O 1
ATOM 3798 N N . LYS B 1 232 ? 3.055 42.875 24.281 1 91.69 232 LYS B N 1
ATOM 3799 C CA . LYS B 1 232 ? 2.52 44.25 24.297 1 91.69 232 LYS B CA 1
ATOM 3800 C C . LYS B 1 232 ? 3.613 45.25 24.609 1 91.69 232 LYS B C 1
ATOM 3802 O O . LYS B 1 232 ? 3.578 46.406 24.109 1 91.69 232 LYS B O 1
ATOM 3807 N N . ASP B 1 233 ? 4.594 44.875 25.328 1 92.88 233 ASP B N 1
ATOM 3808 C CA . ASP B 1 233 ? 5.641 45.812 25.75 1 92.88 233 ASP B CA 1
ATOM 3809 C C . ASP B 1 233 ? 6.773 45.844 24.734 1 92.88 233 ASP B C 1
ATOM 3811 O O . ASP B 1 233 ? 7.785 46.531 24.953 1 92.88 233 ASP B O 1
ATOM 3815 N N . GLY B 1 234 ? 6.656 45.094 23.688 1 90.75 234 GLY B N 1
ATOM 3816 C CA . GLY B 1 234 ? 7.637 45.094 22.609 1 90.75 234 GLY B CA 1
ATOM 3817 C C . GLY B 1 234 ? 8.656 44 22.719 1 90.75 234 GLY B C 1
ATOM 3818 O O . GLY B 1 234 ? 9.422 43.75 21.781 1 90.75 234 GLY B O 1
ATOM 3819 N N . THR B 1 235 ? 8.586 43.375 23.859 1 95.06 235 THR B N 1
ATOM 3820 C CA . THR B 1 235 ? 9.516 42.281 24.047 1 95.06 235 THR B CA 1
ATOM 3821 C C . THR B 1 235 ? 9.18 41.125 23.109 1 95.06 235 THR B C 1
ATOM 3823 O O . THR B 1 235 ? 8.008 40.781 22.938 1 95.06 235 THR B O 1
ATOM 3826 N N . LEU B 1 236 ? 10.281 40.562 22.516 1 95 236 LEU B N 1
ATOM 3827 C CA . LEU B 1 236 ? 10.117 39.375 21.672 1 95 236 LEU B CA 1
ATOM 3828 C C . LEU B 1 236 ? 10.344 38.094 22.469 1 95 236 LEU B C 1
ATOM 3830 O O . LEU B 1 236 ? 11.281 38 23.266 1 95 236 LEU B O 1
ATOM 3834 N N . LYS B 1 237 ? 9.453 37.156 22.312 1 92 237 LYS B N 1
ATOM 3835 C CA . LYS B 1 237 ? 9.562 35.875 22.969 1 92 237 LYS B CA 1
ATOM 3836 C C . LYS B 1 237 ? 9.555 34.719 21.953 1 92 237 LYS B C 1
ATOM 3838 O O . LYS B 1 237 ? 8.766 34.75 21.016 1 92 237 LYS B O 1
ATOM 3843 N N . LYS B 1 238 ? 10.438 33.75 22.203 1 91.25 238 LYS B N 1
ATOM 3844 C CA . LYS B 1 238 ? 10.484 32.562 21.375 1 91.25 238 LYS B CA 1
ATOM 3845 C C . LYS B 1 238 ? 9.664 31.438 21.984 1 91.25 238 LYS B C 1
ATOM 3847 O O . LYS B 1 238 ? 9.797 31.141 23.172 1 91.25 238 LYS B O 1
ATOM 3852 N N . ILE B 1 239 ? 8.758 30.953 21.141 1 88.25 239 ILE B N 1
ATOM 3853 C CA . ILE B 1 239 ? 7.938 29.812 21.562 1 88.25 239 ILE B CA 1
ATOM 3854 C C . ILE B 1 239 ? 8.414 28.547 20.875 1 88.25 239 ILE B C 1
ATOM 3856 O O . ILE B 1 239 ? 8.438 28.469 19.641 1 88.25 239 ILE B O 1
ATOM 3860 N N . TYR B 1 240 ? 8.805 27.531 21.594 1 81.06 240 TYR B N 1
ATOM 3861 C CA . TYR B 1 240 ? 9.336 26.281 21.031 1 81.06 240 TYR B CA 1
ATOM 3862 C C . TYR B 1 240 ? 8.227 25.25 20.859 1 81.06 240 TYR B C 1
ATOM 3864 O O . TYR B 1 240 ? 7.312 25.172 21.688 1 81.06 240 TYR B O 1
ATOM 3872 N N . TYR B 1 241 ? 8.625 24.484 19.703 1 69.88 241 TYR B N 1
ATOM 3873 C CA . TYR B 1 241 ? 7.75 23.375 19.375 1 69.88 241 TYR B CA 1
ATOM 3874 C C . TYR B 1 241 ? 7.797 22.297 20.453 1 69.88 241 TYR B C 1
ATOM 3876 O O . TYR B 1 241 ? 8.844 22.078 21.062 1 69.88 241 TYR B O 1
ATOM 3884 N N . GLY B 1 242 ? 6.785 21.781 21.031 1 62 242 GLY B N 1
ATOM 3885 C CA . GLY B 1 242 ? 6.715 20.719 22.031 1 62 242 GLY B CA 1
ATOM 3886 C C . GLY B 1 242 ? 5.855 21.078 23.234 1 62 242 GLY B C 1
ATOM 3887 O O . GLY B 1 242 ? 5.121 20.25 23.75 1 62 242 GLY B O 1
ATOM 3888 N N . ASP B 1 243 ? 6.086 22.234 23.672 1 54.5 243 ASP B N 1
ATOM 3889 C CA . ASP B 1 243 ? 5.617 22.562 25.016 1 54.5 243 ASP B CA 1
ATOM 3890 C C . ASP B 1 243 ? 4.332 23.375 24.953 1 54.5 243 ASP B C 1
ATOM 3892 O O . ASP B 1 243 ? 3.814 23.797 26 1 54.5 243 ASP B O 1
ATOM 3896 N N . VAL B 1 244 ? 3.814 23.594 23.656 1 48.19 244 VAL B N 1
ATOM 3897 C CA . VAL B 1 244 ? 2.795 24.641 23.734 1 48.19 244 VAL B CA 1
ATOM 3898 C C . VAL B 1 244 ? 1.674 24.344 22.75 1 48.19 244 VAL B C 1
ATOM 3900 O O . VAL B 1 244 ? 1.833 23.5 21.844 1 48.19 244 VAL B O 1
ATOM 3903 N N . SER B 1 245 ? 0.432 24.766 23.188 1 56.78 245 SER B N 1
ATOM 3904 C CA . SER B 1 245 ? -0.683 24.859 22.25 1 56.78 245 SER B CA 1
ATOM 3905 C C . SER B 1 245 ? -0.934 26.297 21.828 1 56.78 245 SER B C 1
ATOM 3907 O O . SER B 1 245 ? -0.804 27.219 22.641 1 56.78 245 SER B O 1
ATOM 3909 N N . LEU B 1 246 ? -1.108 26.547 20.5 1 51.53 246 LEU B N 1
ATOM 3910 C CA . LEU B 1 246 ? -1.369 27.875 19.938 1 51.53 246 LEU B CA 1
ATOM 3911 C C . LEU B 1 246 ? -2.846 28.047 19.609 1 51.53 246 LEU B C 1
ATOM 3913 O O . LEU B 1 246 ? -3.447 27.172 18.969 1 51.53 246 LEU B O 1
ATOM 3917 N N . ARG B 1 247 ? -3.58 29.094 20.219 1 54.81 247 ARG B N 1
ATOM 3918 C CA . ARG B 1 247 ? -4.953 29.469 19.906 1 54.81 247 ARG B CA 1
ATOM 3919 C C . ARG B 1 247 ? -5.02 30.891 19.344 1 54.81 247 ARG B C 1
ATOM 3921 O O . ARG B 1 247 ? -4.203 31.75 19.703 1 54.81 247 ARG B O 1
ATOM 3928 N N . PHE B 1 248 ? -5.891 31.078 18.25 1 50.59 248 PHE B N 1
ATOM 3929 C CA . PHE B 1 248 ? -6.137 32.438 17.766 1 50.59 248 PHE B CA 1
ATOM 3930 C C . PHE B 1 248 ? -6.848 33.281 18.828 1 50.59 248 PHE B C 1
ATOM 3932 O O . PHE B 1 248 ? -7.715 32.75 19.547 1 50.59 248 PHE B O 1
ATOM 3939 N N . SER B 1 249 ? -6.273 34.469 19.062 1 42.38 249 SER B N 1
ATOM 3940 C CA . SER B 1 249 ? -6.957 35.375 19.969 1 42.38 249 SER B CA 1
ATOM 3941 C C . SER B 1 249 ? -8.18 36.031 19.312 1 42.38 249 SER B C 1
ATOM 3943 O O . SER B 1 249 ? -8.195 36.219 18.094 1 42.38 249 SER B O 1
#

pLDDT: mean 92.84, std 9.57, range [42.19, 98.88]

Solvent-accessible surface area (backbone atoms only — not comparable to full-atom values): 26026 Å² total; per-residue (Å²): 96,76,79,71,78,50,88,50,36,56,48,33,33,37,38,28,54,62,43,53,27,46,50,61,52,45,62,72,45,40,90,81,45,64,63,22,28,27,33,36,32,25,24,34,77,52,26,68,43,71,94,79,35,73,36,90,34,58,61,48,28,47,40,31,16,34,32,38,54,59,94,51,61,74,62,51,53,54,46,55,44,46,38,48,48,50,14,49,36,54,39,38,44,77,74,73,36,75,50,29,33,40,80,68,37,32,31,25,42,95,83,10,39,30,30,45,51,42,80,48,68,46,72,51,98,81,40,50,63,34,37,36,42,26,40,40,36,40,34,54,30,82,74,55,80,95,38,55,86,49,38,46,24,48,20,71,76,69,74,48,78,72,65,52,53,59,54,50,40,46,29,41,37,39,32,27,55,42,48,51,39,52,75,69,61,42,54,68,60,51,51,53,54,48,58,75,35,40,64,40,66,79,32,54,31,32,38,45,42,94,88,46,75,46,65,28,32,28,70,48,66,47,93,57,58,23,40,30,28,33,32,91,86,64,52,74,42,80,45,57,87,84,64,60,49,76,42,82,101,96,75,79,72,77,50,88,50,37,56,46,33,32,38,39,27,55,61,43,53,29,46,50,60,52,45,61,71,45,39,91,81,46,64,61,21,29,28,32,36,31,22,24,34,79,51,26,68,42,71,93,80,36,72,36,91,35,58,62,48,30,48,39,31,17,36,32,37,54,61,93,52,61,73,62,52,55,54,47,53,44,46,36,47,46,52,14,49,35,54,39,37,42,76,72,73,37,75,50,29,33,40,79,69,37,32,31,24,42,94,85,11,41,30,31,43,52,41,80,46,70,46,72,51,99,81,37,49,63,34,37,37,42,25,40,40,34,38,34,55,30,82,73,55,80,94,39,55,86,49,38,46,24,48,19,71,75,68,73,47,78,73,65,54,54,58,54,50,40,47,30,41,37,38,32,28,55,41,46,51,39,51,75,70,62,41,52,69,59,51,51,53,55,46,58,74,36,39,64,41,65,78,30,55,31,31,36,43,42,93,87,46,76,46,64,28,31,28,70,48,66,48,93,57,57,24,40,30,29,34,31,90,87,63,50,76,42,78,44,57,86,84,64,59,49,75,41,84,101

Ra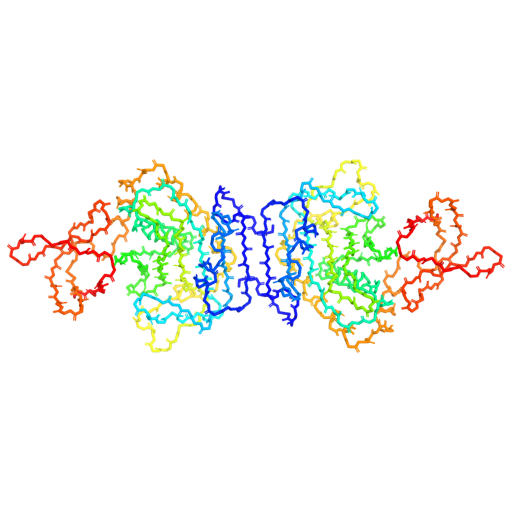dius of gyration: 27.28 Å; Cα contacts (8 Å, |Δi|>4): 1135; chains: 2; bounding box: 45×94×64 Å

Organism: Thermococcus barophilus (strain DSM 11836 / MP) (NCBI:txid391623)